Protein AF-A0A6J8F5C6-F1 (afdb_monomer_lite)

InterPro domains:
  IPR009030 Growth factor receptor cysteine-rich domain superfamily [SSF57184] (249-356)

Radius of gyration: 31.83 Å; chains: 1; bounding box: 77×42×107 Å

Structure (mmCIF, N/CA/C/O backbone):
data_AF-A0A6J8F5C6-F1
#
_entry.id   AF-A0A6J8F5C6-F1
#
loop_
_atom_site.group_PDB
_atom_site.id
_atom_site.type_symbol
_atom_site.label_atom_id
_atom_site.label_alt_id
_atom_site.label_comp_id
_atom_site.label_asym_id
_atom_site.label_entity_id
_atom_site.label_seq_id
_atom_site.pdbx_PDB_ins_code
_atom_site.Cartn_x
_atom_site.Cartn_y
_atom_site.Cartn_z
_atom_site.occupancy
_atom_site.B_iso_or_equiv
_atom_site.auth_seq_id
_atom_site.auth_comp_id
_atom_site.auth_asym_id
_atom_site.auth_atom_id
_atom_site.pdbx_PDB_model_num
ATOM 1 N N . MET A 1 1 ? 4.041 -10.455 -10.475 1.00 82.38 1 MET A N 1
ATOM 2 C CA . MET A 1 1 ? 5.045 -9.771 -9.640 1.00 82.38 1 MET A CA 1
ATOM 3 C C . MET A 1 1 ? 5.740 -8.750 -10.514 1.00 82.38 1 MET A C 1
ATOM 5 O O . MET A 1 1 ? 6.005 -9.069 -11.666 1.00 82.38 1 MET A O 1
ATOM 9 N N . VAL A 1 2 ? 5.962 -7.551 -9.991 1.00 83.94 2 VAL A N 1
ATOM 10 C CA . VAL A 1 2 ? 6.786 -6.498 -10.596 1.00 83.94 2 VAL A CA 1
ATOM 11 C C . VAL A 1 2 ? 7.858 -6.183 -9.570 1.00 83.94 2 VAL A C 1
ATOM 13 O O . VAL A 1 2 ? 7.518 -5.929 -8.419 1.00 83.94 2 VAL A O 1
ATOM 16 N N . GLU A 1 3 ? 9.126 -6.273 -9.948 1.00 84.50 3 GLU A N 1
ATOM 17 C CA . GLU A 1 3 ? 10.243 -6.179 -9.008 1.00 84.50 3 GLU A CA 1
ATOM 18 C C . GLU A 1 3 ? 11.383 -5.353 -9.608 1.00 84.50 3 GLU A C 1
ATOM 20 O O . GLU A 1 3 ? 11.553 -5.354 -10.828 1.00 84.50 3 GLU A O 1
ATOM 25 N N . ASN A 1 4 ? 12.139 -4.640 -8.763 1.00 79.00 4 ASN A N 1
ATOM 26 C CA . ASN A 1 4 ? 13.378 -3.930 -9.122 1.00 79.00 4 ASN A CA 1
ATOM 27 C C . ASN A 1 4 ? 13.239 -3.034 -10.363 1.00 79.00 4 ASN A C 1
ATOM 29 O O . ASN A 1 4 ? 14.152 -2.893 -11.173 1.00 79.00 4 ASN A O 1
ATOM 33 N N . THR A 1 5 ? 12.060 -2.441 -10.537 1.00 81.31 5 THR A N 1
ATOM 34 C CA . THR A 1 5 ? 11.715 -1.703 -11.749 1.00 81.31 5 THR A CA 1
ATOM 35 C C . THR A 1 5 ? 11.902 -0.215 -11.513 1.00 81.31 5 THR A C 1
ATOM 37 O O . THR A 1 5 ? 11.223 0.359 -10.668 1.00 81.31 5 THR A O 1
ATOM 40 N N . ALA A 1 6 ? 12.769 0.436 -12.285 1.00 88.56 6 ALA A N 1
ATOM 41 C CA . ALA A 1 6 ? 12.943 1.884 -12.250 1.00 88.56 6 ALA A CA 1
ATOM 42 C C . ALA A 1 6 ? 12.595 2.493 -13.610 1.00 88.56 6 ALA A C 1
ATOM 44 O O . ALA A 1 6 ? 13.153 2.098 -14.633 1.00 88.56 6 ALA A O 1
ATOM 45 N N . VAL A 1 7 ? 11.675 3.458 -13.630 1.00 89.94 7 VAL A N 1
ATOM 46 C CA . VAL A 1 7 ? 11.252 4.138 -14.859 1.00 89.94 7 VAL A CA 1
ATOM 47 C C . VAL A 1 7 ? 11.268 5.646 -14.653 1.00 89.94 7 VAL A C 1
ATOM 49 O O . VAL A 1 7 ? 10.642 6.172 -13.731 1.00 89.94 7 VAL A O 1
ATOM 52 N N . THR A 1 8 ? 11.953 6.340 -15.560 1.00 91.94 8 THR A N 1
ATOM 53 C CA . THR A 1 8 ? 12.009 7.802 -15.609 1.00 91.94 8 THR A CA 1
ATOM 54 C C . THR A 1 8 ? 11.297 8.291 -16.856 1.00 91.94 8 THR A C 1
ATOM 56 O O . THR A 1 8 ? 11.729 8.014 -17.976 1.00 91.94 8 THR A O 1
ATOM 59 N N . TRP A 1 9 ? 10.222 9.050 -16.672 1.00 91.62 9 TRP A N 1
ATOM 60 C CA . TRP A 1 9 ? 9.536 9.720 -17.769 1.00 91.62 9 TRP A CA 1
ATOM 61 C C . TRP A 1 9 ? 10.201 11.066 -18.092 1.00 91.62 9 TRP A C 1
ATOM 63 O O . TRP A 1 9 ? 10.807 11.693 -17.209 1.00 91.62 9 TRP A O 1
ATOM 73 N N . PRO A 1 10 ? 10.096 11.540 -19.351 1.00 89.00 10 PRO A N 1
ATOM 74 C CA . PRO A 1 10 ? 10.547 12.873 -19.716 1.00 89.00 10 PRO A CA 1
ATOM 75 C C . PRO A 1 10 ? 9.877 13.928 -18.841 1.00 89.00 10 PRO A C 1
ATOM 77 O O . PRO A 1 10 ? 8.656 13.930 -18.662 1.00 89.00 10 PRO A O 1
ATOM 80 N N . LYS A 1 11 ? 10.694 14.836 -18.311 1.00 77.38 11 LYS A N 1
ATOM 81 C CA . LYS A 1 11 ? 10.226 15.979 -17.535 1.00 77.38 11 LYS A CA 1
ATOM 82 C C . LYS A 1 11 ? 9.252 16.807 -18.385 1.00 77.38 11 LYS A C 1
ATOM 84 O O . LYS A 1 11 ? 9.506 17.017 -19.568 1.00 77.38 11 LYS A O 1
ATOM 89 N N . ASP A 1 12 ? 8.150 17.238 -17.778 1.00 73.81 12 ASP A N 1
ATOM 90 C CA . ASP A 1 12 ? 7.097 18.051 -18.409 1.00 73.81 12 ASP A CA 1
ATOM 91 C C . ASP A 1 12 ? 6.294 17.334 -19.521 1.00 73.81 12 ASP A C 1
ATOM 93 O O . ASP A 1 12 ? 5.555 17.970 -20.274 1.00 73.81 12 ASP A O 1
ATOM 97 N N . SER A 1 13 ? 6.392 16.000 -19.623 1.00 73.62 13 SER A N 1
ATOM 98 C CA . SER A 1 13 ? 5.509 15.216 -20.493 1.00 73.62 13 SER A CA 1
ATOM 99 C C . SER A 1 13 ? 4.057 15.306 -20.016 1.00 73.62 13 SER A C 1
ATOM 101 O O . SER A 1 13 ? 3.769 15.094 -18.841 1.00 73.62 13 SER A O 1
ATOM 103 N N . ILE A 1 14 ? 3.126 15.536 -20.943 1.00 68.31 14 ILE A N 1
ATOM 104 C CA . ILE A 1 14 ? 1.680 15.411 -20.680 1.00 68.31 14 ILE A CA 1
ATOM 105 C C . ILE A 1 14 ? 1.209 13.948 -20.668 1.00 68.31 14 ILE A C 1
ATOM 107 O O . ILE A 1 14 ? 0.135 13.648 -20.161 1.00 68.31 14 ILE A O 1
ATOM 111 N N . ASN A 1 15 ? 2.019 13.039 -21.221 1.00 63.81 15 ASN A N 1
ATOM 112 C CA . ASN A 1 15 ? 1.747 11.607 -21.291 1.00 63.81 15 ASN A CA 1
ATOM 113 C C . ASN A 1 15 ? 2.688 10.887 -20.323 1.00 63.81 15 ASN A C 1
ATOM 115 O O . ASN A 1 15 ? 3.718 10.340 -20.733 1.00 63.81 15 ASN A O 1
ATOM 119 N N . THR A 1 16 ? 2.382 10.946 -19.030 1.00 76.50 16 THR A N 1
ATOM 120 C CA . THR A 1 16 ? 3.101 10.173 -18.014 1.00 76.50 16 THR A CA 1
ATOM 121 C C . THR A 1 16 ? 2.352 8.876 -17.738 1.00 76.50 16 THR A C 1
ATOM 123 O O . THR A 1 16 ? 1.127 8.841 -17.653 1.00 76.50 16 THR A O 1
ATOM 126 N N . GLY A 1 17 ? 3.100 7.775 -17.678 1.00 87.38 17 GLY A N 1
ATOM 127 C CA . GLY A 1 17 ? 2.557 6.450 -17.396 1.00 87.38 17 GLY A CA 1
ATOM 128 C C . GLY A 1 17 ? 2.720 6.073 -15.930 1.00 87.38 17 GLY A C 1
ATOM 129 O O . GLY A 1 17 ? 3.373 6.772 -15.155 1.00 87.38 17 GLY A O 1
ATOM 130 N N . SER A 1 18 ? 2.159 4.929 -15.565 1.00 93.81 18 SER A N 1
ATOM 131 C CA . SER A 1 18 ? 2.472 4.245 -14.311 1.00 93.81 18 SER A CA 1
ATOM 132 C C . SER A 1 18 ? 3.309 3.006 -14.602 1.00 93.81 18 SER A C 1
ATOM 134 O O . SER A 1 18 ? 3.199 2.447 -15.693 1.00 93.81 18 SER A O 1
ATOM 136 N N . ILE A 1 19 ? 4.127 2.559 -13.643 1.00 93.81 19 ILE A N 1
ATOM 137 C CA . ILE A 1 19 ? 4.867 1.290 -13.795 1.00 93.81 19 ILE A CA 1
ATOM 138 C C . ILE A 1 19 ? 3.872 0.139 -13.962 1.00 93.81 19 ILE A C 1
ATOM 140 O O . ILE A 1 19 ? 4.012 -0.694 -14.854 1.00 93.81 19 ILE A O 1
ATOM 144 N N . VAL A 1 20 ? 2.829 0.134 -13.131 1.00 95.50 20 VAL A N 1
ATOM 145 C CA . VAL A 1 20 ? 1.687 -0.763 -13.270 1.00 95.50 20 VAL A CA 1
ATOM 146 C C . VAL A 1 20 ? 0.435 0.063 -13.499 1.00 95.50 20 VAL A C 1
ATOM 148 O O . VAL A 1 20 ? 0.056 0.868 -12.651 1.00 95.50 20 VAL A O 1
ATOM 151 N N . LEU A 1 21 ? -0.221 -0.168 -14.634 1.00 93.06 21 LEU A N 1
ATOM 152 C CA . LEU A 1 21 ? -1.545 0.361 -14.931 1.00 93.06 21 LEU A CA 1
ATOM 153 C C . LEU A 1 21 ? -2.538 -0.797 -14.988 1.00 93.06 21 LEU A C 1
ATOM 155 O O . LEU A 1 21 ? -2.445 -1.664 -15.857 1.00 93.06 21 LEU A O 1
ATOM 159 N N . ILE A 1 22 ? -3.502 -0.793 -14.075 1.00 91.19 22 ILE A N 1
ATOM 160 C CA . ILE A 1 22 ? -4.663 -1.673 -14.122 1.00 91.19 22 ILE A CA 1
ATOM 161 C C . ILE A 1 22 ? -5.827 -0.839 -14.625 1.00 91.19 22 ILE A C 1
ATOM 163 O O . ILE A 1 22 ? -6.542 -0.219 -13.840 1.00 91.19 22 ILE A O 1
ATOM 167 N N . SER A 1 23 ? -6.005 -0.822 -15.942 1.00 86.12 23 SER A N 1
ATOM 168 C CA . SER A 1 23 ? -7.186 -0.235 -16.552 1.00 86.12 23 SER A CA 1
ATOM 169 C C . SER A 1 23 ? -8.122 -1.324 -17.039 1.00 86.12 23 SER A C 1
ATOM 171 O O . SER A 1 23 ? -7.713 -2.326 -17.632 1.00 86.12 23 SER A O 1
ATOM 173 N N . ALA A 1 24 ? -9.405 -1.139 -16.763 1.00 69.69 24 ALA A N 1
ATOM 174 C CA . ALA A 1 24 ? -10.430 -1.954 -17.374 1.00 69.69 24 ALA A CA 1
ATOM 175 C C . ALA A 1 24 ? -11.182 -1.093 -18.377 1.00 69.69 24 ALA A C 1
ATOM 177 O O . ALA A 1 24 ? -11.625 -0.002 -18.038 1.00 69.69 24 ALA A O 1
ATOM 178 N N . GLY A 1 25 ? -11.358 -1.598 -19.598 1.00 66.31 25 GLY A N 1
ATOM 179 C CA . GLY A 1 25 ? -12.417 -1.099 -20.469 1.00 66.31 25 GLY A CA 1
ATOM 180 C C . GLY A 1 25 ? -13.781 -1.419 -19.843 1.00 66.31 25 GLY A C 1
ATOM 181 O O . GLY A 1 25 ? -14.099 -1.015 -18.735 1.00 66.31 25 GLY A O 1
ATOM 182 N N . SER A 1 26 ? -14.597 -2.226 -20.509 1.00 59.66 26 SER A N 1
ATOM 183 C CA . SER A 1 26 ? -15.972 -2.515 -20.063 1.00 59.66 26 SER A CA 1
ATOM 184 C C . SER A 1 26 ? -16.105 -3.577 -18.955 1.00 59.66 26 SER A C 1
ATOM 186 O O . SER A 1 26 ? -17.222 -3.930 -18.589 1.00 59.66 26 SER A O 1
ATOM 188 N N . ASN A 1 27 ? -15.005 -4.157 -18.462 1.00 61.97 27 ASN A N 1
ATOM 189 C CA . ASN A 1 27 ? -15.039 -5.336 -17.585 1.00 61.97 27 ASN A CA 1
ATOM 190 C C . ASN A 1 27 ? -14.747 -4.982 -16.122 1.00 61.97 27 ASN A C 1
ATOM 192 O O . ASN A 1 27 ? -13.918 -4.129 -15.830 1.00 61.97 27 ASN A O 1
ATOM 196 N N . ALA A 1 28 ? -15.362 -5.697 -15.179 1.00 66.44 28 ALA A N 1
ATOM 197 C CA . ALA A 1 28 ? -14.969 -5.611 -13.775 1.00 66.44 28 ALA A CA 1
ATOM 198 C C . ALA A 1 28 ? -13.607 -6.301 -13.572 1.00 66.44 28 ALA A C 1
ATOM 200 O O . ALA A 1 28 ? -13.503 -7.523 -13.704 1.00 66.44 28 ALA A O 1
ATOM 201 N N . VAL A 1 29 ? -12.570 -5.527 -13.244 1.00 84.06 29 VAL A N 1
ATOM 202 C CA . VAL A 1 29 ? -11.209 -6.023 -12.980 1.00 84.06 29 VAL A CA 1
ATOM 203 C C . VAL A 1 29 ? -10.912 -5.932 -11.487 1.00 84.06 29 VAL A C 1
ATOM 205 O O . VAL A 1 29 ? -11.222 -4.937 -10.843 1.00 84.06 29 VAL A O 1
ATOM 208 N N . GLY A 1 30 ? -10.323 -6.993 -10.938 1.00 90.81 30 GLY A N 1
ATOM 209 C CA . GLY A 1 30 ? -9.908 -7.096 -9.542 1.00 90.81 30 GLY A CA 1
ATOM 210 C C . GLY A 1 30 ? -9.015 -8.315 -9.326 1.00 90.81 30 GLY A C 1
ATOM 211 O O . GLY A 1 30 ? -8.853 -9.134 -10.234 1.00 90.81 30 GLY A O 1
ATOM 212 N N . ILE A 1 31 ? -8.458 -8.456 -8.127 1.00 92.31 31 ILE A N 1
ATOM 213 C CA . ILE A 1 31 ? -7.605 -9.591 -7.751 1.00 92.31 31 ILE A CA 1
ATOM 214 C C . ILE A 1 31 ? -8.447 -10.547 -6.913 1.00 92.31 31 ILE A C 1
ATOM 216 O O . ILE A 1 31 ? -9.003 -10.167 -5.884 1.00 92.31 31 ILE A O 1
ATOM 220 N N . LYS A 1 32 ? -8.605 -11.787 -7.377 1.00 90.56 32 LYS A N 1
ATOM 221 C CA . LYS A 1 32 ? -9.553 -12.737 -6.784 1.00 90.56 32 LYS A CA 1
ATOM 222 C C . LYS A 1 32 ? -8.931 -14.109 -6.603 1.00 90.56 32 LYS A C 1
ATOM 224 O O . LYS A 1 32 ? -7.964 -14.445 -7.279 1.00 90.56 32 LYS A O 1
ATOM 229 N N . SER A 1 33 ? -9.574 -14.926 -5.773 1.00 87.12 33 SER A N 1
ATOM 230 C CA . SER A 1 33 ? -9.347 -16.373 -5.703 1.00 87.12 33 SER A CA 1
ATOM 231 C C . SER A 1 33 ? -7.881 -16.703 -5.461 1.00 87.12 33 SER A C 1
ATOM 233 O O . SER A 1 33 ? -7.246 -17.363 -6.282 1.00 87.12 33 SER A O 1
ATOM 235 N N . THR A 1 34 ? -7.336 -16.227 -4.343 1.00 81.75 34 THR A N 1
ATOM 236 C CA . THR A 1 34 ? -5.955 -16.495 -3.922 1.00 81.75 34 THR A CA 1
ATOM 237 C C . THR A 1 34 ? -4.862 -15.990 -4.868 1.00 81.75 34 THR A C 1
ATOM 239 O O . THR A 1 34 ? -3.708 -16.380 -4.732 1.00 81.75 34 THR A O 1
ATOM 242 N N . ALA A 1 35 ? -5.190 -15.124 -5.828 1.00 86.50 35 ALA A N 1
ATOM 243 C CA . ALA A 1 35 ? -4.190 -14.445 -6.643 1.00 86.50 35 ALA A CA 1
ATOM 244 C C . ALA A 1 35 ? -3.553 -13.280 -5.873 1.00 86.50 35 ALA A C 1
ATOM 246 O O . ALA A 1 35 ? -4.190 -12.657 -5.022 1.00 86.50 35 ALA A O 1
ATOM 247 N N . ALA A 1 36 ? -2.311 -12.950 -6.217 1.00 88.06 36 ALA A N 1
ATOM 248 C CA . ALA A 1 36 ? -1.623 -11.799 -5.656 1.00 88.06 36 ALA A CA 1
ATOM 249 C C . ALA A 1 36 ? -0.903 -10.989 -6.734 1.00 88.06 36 ALA A C 1
ATOM 251 O O . ALA A 1 36 ? -0.269 -11.548 -7.635 1.00 88.06 36 ALA A O 1
ATOM 252 N N . LEU A 1 37 ? -0.965 -9.666 -6.605 1.00 92.38 37 LEU A N 1
ATOM 253 C CA . LEU A 1 37 ? -0.078 -8.743 -7.296 1.00 92.38 37 LEU A CA 1
ATOM 254 C C . LEU A 1 37 ? 0.864 -8.118 -6.270 1.00 92.38 37 LEU A C 1
ATOM 256 O O . LEU A 1 37 ? 0.454 -7.294 -5.458 1.00 92.38 37 LEU A O 1
ATOM 260 N N . PHE A 1 38 ? 2.128 -8.518 -6.341 1.00 90.19 38 PHE A N 1
ATOM 261 C CA . PHE A 1 38 ? 3.211 -7.915 -5.575 1.00 90.19 38 PHE A CA 1
ATOM 262 C C . PHE A 1 38 ? 3.985 -6.953 -6.474 1.00 90.19 38 PHE A C 1
ATOM 264 O O . PHE A 1 38 ? 4.458 -7.365 -7.542 1.00 90.19 38 PHE A O 1
ATOM 271 N N . VAL A 1 39 ? 4.094 -5.698 -6.044 1.00 93.81 39 VAL A N 1
ATOM 272 C CA . VAL A 1 39 ? 4.965 -4.676 -6.632 1.00 93.81 39 VAL A CA 1
ATOM 273 C C . VAL A 1 39 ? 6.037 -4.350 -5.602 1.00 93.81 39 VAL A C 1
ATOM 275 O O . VAL A 1 39 ? 5.724 -3.841 -4.531 1.00 93.81 39 VAL A O 1
ATOM 278 N N . LEU A 1 40 ? 7.286 -4.679 -5.904 1.00 89.88 40 LEU A N 1
ATOM 279 C CA . LEU A 1 40 ? 8.395 -4.642 -4.959 1.00 89.88 40 LEU A CA 1
ATOM 280 C C . LEU A 1 40 ? 9.543 -3.804 -5.521 1.00 89.88 40 LEU A C 1
ATOM 282 O O . LEU A 1 40 ? 9.937 -3.984 -6.669 1.00 89.88 40 LEU A O 1
ATOM 286 N N . ASN A 1 41 ? 10.096 -2.903 -4.714 1.00 87.12 41 ASN A N 1
ATOM 287 C CA . ASN A 1 41 ? 11.263 -2.096 -5.080 1.00 87.12 41 ASN A CA 1
ATOM 288 C C . ASN A 1 41 ? 11.107 -1.380 -6.437 1.00 87.12 41 ASN A C 1
ATOM 290 O O . ASN A 1 41 ? 11.943 -1.494 -7.335 1.00 87.12 41 ASN A O 1
ATOM 294 N N . ALA A 1 42 ? 9.972 -0.702 -6.619 1.00 91.81 42 ALA A N 1
ATOM 295 C CA . ALA A 1 42 ? 9.621 -0.050 -7.875 1.00 91.81 42 ALA A CA 1
ATOM 296 C C . ALA A 1 42 ? 9.743 1.474 -7.752 1.00 91.81 42 ALA A C 1
ATOM 298 O O . ALA A 1 42 ? 9.133 2.071 -6.869 1.00 91.81 42 ALA A O 1
ATOM 299 N N . THR A 1 43 ? 10.497 2.107 -8.650 1.00 94.00 43 THR A N 1
ATOM 300 C CA . THR A 1 43 ? 10.789 3.546 -8.643 1.00 94.00 43 THR A CA 1
ATOM 301 C C . THR A 1 43 ? 10.230 4.237 -9.881 1.00 94.00 43 THR A C 1
ATOM 303 O O . THR A 1 43 ? 10.658 3.957 -10.999 1.00 94.00 43 THR A O 1
ATOM 306 N N . ALA A 1 44 ? 9.300 5.172 -9.692 1.00 94.88 44 ALA A N 1
ATOM 307 C CA . ALA A 1 44 ? 8.762 6.021 -10.751 1.00 94.88 44 ALA A CA 1
ATOM 308 C C . ALA A 1 44 ? 9.277 7.461 -10.598 1.00 94.88 44 ALA A C 1
ATOM 310 O O . ALA A 1 44 ? 9.088 8.072 -9.547 1.00 94.88 44 ALA A O 1
ATOM 311 N N . ILE A 1 45 ? 9.889 8.016 -11.649 1.00 94.12 45 ILE A N 1
ATOM 312 C CA . ILE A 1 45 ? 10.407 9.395 -11.676 1.00 94.12 45 ILE A CA 1
ATOM 313 C C . ILE A 1 45 ? 9.705 10.185 -12.782 1.00 94.12 45 ILE A C 1
ATOM 315 O O . ILE A 1 45 ? 9.712 9.770 -13.941 1.00 94.12 45 ILE A O 1
ATOM 319 N N . ASN A 1 46 ? 9.098 11.325 -12.439 1.00 92.12 46 ASN A N 1
ATOM 320 C CA . ASN A 1 46 ? 8.245 12.138 -13.325 1.00 92.12 46 ASN A CA 1
ATOM 321 C C . ASN A 1 46 ? 7.071 11.357 -13.959 1.00 92.12 46 ASN A C 1
ATOM 323 O O . ASN A 1 46 ? 6.510 11.790 -14.963 1.00 92.12 46 ASN A O 1
ATOM 327 N N . GLY A 1 47 ? 6.732 10.179 -13.427 1.00 92.12 47 GLY A N 1
ATOM 328 C CA . GLY A 1 47 ? 5.609 9.360 -13.884 1.00 92.12 47 GLY A CA 1
ATOM 329 C C . GLY A 1 47 ? 4.273 9.833 -13.311 1.00 92.12 47 GLY A C 1
ATOM 330 O O . GLY A 1 47 ? 4.196 10.849 -12.627 1.00 92.12 47 GLY A O 1
ATOM 331 N N . ALA A 1 48 ? 3.208 9.073 -13.548 1.00 92.88 48 ALA A N 1
ATOM 332 C CA . ALA A 1 48 ? 1.933 9.282 -12.867 1.00 92.88 48 ALA A CA 1
ATOM 333 C C . ALA A 1 48 ? 1.937 8.648 -11.469 1.00 92.88 48 ALA A C 1
ATOM 335 O O . ALA A 1 48 ? 1.657 9.329 -10.484 1.00 92.88 48 ALA A O 1
ATOM 336 N N . SER A 1 49 ? 2.302 7.363 -11.392 1.00 95.56 49 SER A N 1
ATOM 337 C CA . SER A 1 49 ? 2.286 6.546 -10.167 1.00 95.56 49 SER A CA 1
ATOM 338 C C . SER A 1 49 ? 3.211 5.335 -10.304 1.00 95.56 49 SER A C 1
ATOM 340 O O . SER A 1 49 ? 3.565 4.942 -11.416 1.00 95.56 49 SER A O 1
ATOM 342 N N . VAL A 1 50 ? 3.529 4.667 -9.193 1.00 96.88 50 VAL A N 1
ATOM 343 C CA . VAL A 1 50 ? 4.073 3.300 -9.241 1.00 96.88 50 VAL A CA 1
ATOM 344 C C . VAL A 1 50 ? 2.959 2.331 -9.642 1.00 96.88 50 VAL A C 1
ATOM 346 O O . VAL A 1 50 ? 3.109 1.580 -10.603 1.00 96.88 50 VAL A O 1
ATOM 349 N N . VAL A 1 51 ? 1.808 2.407 -8.971 1.00 97.69 51 VAL A N 1
ATOM 350 C CA . VAL A 1 51 ? 0.606 1.639 -9.323 1.00 97.69 51 VAL A CA 1
ATOM 351 C C . VAL A 1 51 ? -0.552 2.595 -9.560 1.00 97.69 51 VAL A C 1
ATOM 353 O O . VAL A 1 51 ? -0.821 3.441 -8.715 1.00 97.69 51 VAL A O 1
ATOM 356 N N . SER A 1 52 ? -1.250 2.443 -10.682 1.00 95.25 52 SER A N 1
ATOM 357 C CA . SER A 1 52 ? -2.503 3.139 -10.969 1.00 95.25 52 SER A CA 1
ATOM 358 C C . SER A 1 52 ? -3.600 2.139 -11.319 1.00 95.25 52 SER A C 1
ATOM 360 O O . SER A 1 52 ? -3.381 1.210 -12.098 1.00 95.25 52 SER A O 1
ATOM 362 N N . ILE A 1 53 ? -4.773 2.321 -10.722 1.00 93.94 53 ILE A N 1
ATOM 363 C CA . ILE A 1 53 ? -5.964 1.499 -10.905 1.00 93.94 53 ILE A CA 1
ATOM 364 C C . ILE A 1 53 ? -7.090 2.410 -11.372 1.00 93.94 53 ILE A C 1
ATOM 366 O O . ILE A 1 53 ? -7.537 3.287 -10.634 1.00 93.94 53 ILE A O 1
ATOM 370 N N . ASP A 1 54 ? -7.547 2.169 -12.594 1.00 89.00 54 ASP A N 1
ATOM 371 C CA . ASP A 1 54 ? -8.560 2.963 -13.280 1.00 89.00 54 ASP A CA 1
ATOM 372 C C . ASP A 1 54 ? -9.567 2.025 -13.962 1.00 89.00 54 ASP A C 1
ATOM 374 O O . ASP A 1 54 ? -9.432 1.633 -15.125 1.00 89.00 54 ASP A O 1
ATOM 378 N N . THR A 1 55 ? -10.534 1.544 -13.180 1.00 85.56 55 THR A N 1
ATOM 379 C CA . THR A 1 55 ? -11.601 0.646 -13.649 1.00 85.56 55 THR A CA 1
ATOM 380 C C . THR A 1 55 ? -12.943 1.388 -13.673 1.00 85.56 55 THR A C 1
ATOM 382 O O . THR A 1 55 ? -13.034 2.540 -13.269 1.00 85.56 55 THR A O 1
ATOM 385 N N . GLN A 1 56 ? -14.020 0.772 -14.169 1.00 76.38 56 GLN A N 1
ATOM 386 C CA . GLN A 1 56 ? -15.296 1.494 -14.327 1.00 76.38 56 GLN A CA 1
ATOM 387 C C . GLN A 1 56 ? -16.211 1.517 -13.093 1.00 76.38 56 GLN A C 1
ATOM 389 O O . GLN A 1 56 ? -17.181 2.267 -13.087 1.00 76.38 56 GLN A O 1
ATOM 394 N N . SER A 1 57 ? -15.989 0.673 -12.080 1.00 83.75 57 SER A N 1
ATOM 395 C CA . SER A 1 57 ? -16.962 0.512 -10.980 1.00 83.75 57 SER A CA 1
ATOM 396 C C . SER A 1 57 ? -16.310 0.406 -9.612 1.00 83.75 57 SER A C 1
ATOM 398 O O . SER A 1 57 ? -16.518 1.260 -8.761 1.00 83.75 57 SER A O 1
ATOM 400 N N . SER A 1 58 ? -15.533 -0.645 -9.391 1.00 90.25 58 SER A N 1
ATOM 401 C CA . SER A 1 58 ? -14.770 -0.864 -8.170 1.00 90.25 58 SER A CA 1
ATOM 402 C C . SER A 1 58 ? -13.571 -1.758 -8.457 1.00 90.25 58 SER A C 1
ATOM 404 O O . SER A 1 58 ? -13.495 -2.418 -9.501 1.00 90.25 58 SER A O 1
ATOM 406 N N . PHE A 1 59 ? -12.632 -1.791 -7.519 1.00 94.19 59 PHE A N 1
ATOM 407 C CA . PHE A 1 59 ? -11.500 -2.699 -7.537 1.00 94.19 59 PHE A CA 1
ATOM 408 C C . PHE A 1 59 ? -11.577 -3.667 -6.348 1.00 94.19 59 PHE A C 1
ATOM 410 O O . PHE A 1 59 ? -11.185 -3.312 -5.233 1.00 94.19 59 PHE A O 1
ATOM 417 N N . PRO A 1 60 ? -12.108 -4.888 -6.548 1.00 94.69 60 PRO A N 1
ATOM 418 C CA . PRO A 1 60 ? -12.173 -5.889 -5.494 1.00 94.69 60 PRO A CA 1
ATOM 419 C C . PRO A 1 60 ? -10.857 -6.664 -5.356 1.00 94.69 60 PRO A C 1
ATOM 421 O O . PRO A 1 60 ? -10.339 -7.210 -6.334 1.00 94.69 60 PRO A O 1
ATOM 424 N N . ILE A 1 61 ? -10.380 -6.787 -4.120 1.00 94.38 61 ILE A N 1
ATOM 425 C CA . ILE A 1 61 ? -9.348 -7.716 -3.657 1.00 94.38 61 ILE A CA 1
ATOM 426 C C . ILE A 1 61 ? -10.058 -8.710 -2.729 1.00 94.38 61 ILE A C 1
ATOM 428 O O . ILE A 1 61 ? -10.436 -8.359 -1.614 1.00 94.38 61 ILE A O 1
ATOM 432 N N . THR A 1 62 ? -10.311 -9.924 -3.219 1.00 92.06 62 THR A N 1
ATOM 433 C CA . THR A 1 62 ? -11.275 -10.852 -2.600 1.00 92.06 62 THR A CA 1
ATOM 434 C C . THR A 1 62 ? -10.807 -12.304 -2.594 1.00 92.06 62 THR A C 1
ATOM 436 O O . THR A 1 62 ? -10.063 -12.745 -3.476 1.00 92.06 62 THR A O 1
ATOM 439 N N . LYS A 1 63 ? -11.344 -13.096 -1.660 1.00 88.06 63 LYS A N 1
ATOM 440 C CA . LYS A 1 63 ? -11.138 -14.549 -1.538 1.00 88.06 63 LYS A CA 1
ATOM 441 C C . LYS A 1 63 ? -9.660 -14.902 -1.355 1.00 88.06 63 LYS A C 1
ATOM 443 O O . LYS A 1 63 ? -9.091 -15.637 -2.166 1.00 88.06 63 LYS A O 1
ATOM 448 N N . GLY A 1 64 ? -9.047 -14.362 -0.304 1.00 82.31 64 GLY A N 1
ATOM 449 C CA . GLY A 1 64 ? -7.646 -14.610 0.049 1.00 82.31 64 GLY A CA 1
ATOM 450 C C . GLY A 1 64 ? -6.637 -13.978 -0.909 1.00 82.31 64 GLY A C 1
ATOM 451 O O . GLY A 1 64 ? -5.514 -14.471 -1.023 1.00 82.31 64 GLY A O 1
ATOM 452 N N . ALA A 1 65 ? -7.047 -12.946 -1.648 1.00 87.81 65 ALA A N 1
ATOM 453 C CA . ALA A 1 65 ? -6.203 -12.262 -2.616 1.00 87.81 65 ALA A CA 1
ATOM 454 C C . ALA A 1 65 ? -5.333 -11.180 -1.963 1.00 87.81 65 ALA A C 1
ATOM 456 O O . ALA A 1 65 ? -5.597 -10.745 -0.840 1.00 87.81 65 ALA A O 1
ATOM 457 N N . ALA A 1 66 ? -4.310 -10.721 -2.687 1.00 89.50 66 ALA A N 1
ATOM 458 C CA . ALA A 1 66 ? -3.429 -9.663 -2.206 1.00 89.50 66 ALA A CA 1
ATOM 459 C C . ALA A 1 66 ? -3.050 -8.642 -3.284 1.00 89.50 66 ALA A C 1
ATOM 461 O O . ALA A 1 66 ? -2.724 -9.004 -4.415 1.00 89.50 66 ALA A O 1
ATOM 462 N N . LEU A 1 67 ? -3.024 -7.367 -2.902 1.00 94.19 67 LEU A N 1
ATOM 463 C CA . LEU A 1 67 ? -2.282 -6.317 -3.595 1.00 94.19 67 LEU A CA 1
ATOM 464 C C . LEU A 1 67 ? -1.285 -5.725 -2.607 1.00 94.19 67 LEU A C 1
ATOM 466 O O . LEU A 1 67 ? -1.698 -5.190 -1.577 1.00 94.19 67 LEU A O 1
ATOM 470 N N . THR A 1 68 ? 0.005 -5.797 -2.922 1.00 92.94 68 THR A N 1
ATOM 471 C CA . THR A 1 68 ? 1.032 -5.136 -2.115 1.00 92.94 68 THR A CA 1
ATOM 472 C C . THR A 1 68 ? 1.915 -4.246 -2.973 1.00 92.94 68 THR A C 1
ATOM 474 O O . THR A 1 68 ? 2.235 -4.573 -4.120 1.00 92.94 68 THR A O 1
ATOM 477 N N . VAL A 1 69 ? 2.291 -3.107 -2.399 1.00 96.25 69 VAL A N 1
ATOM 478 C CA . VAL A 1 69 ? 3.302 -2.204 -2.936 1.00 96.25 69 VAL A CA 1
ATOM 479 C C . VAL A 1 69 ? 4.324 -1.976 -1.838 1.00 96.25 69 VAL A C 1
ATOM 481 O O . VAL A 1 69 ? 4.053 -1.283 -0.861 1.00 96.25 69 VAL A O 1
ATOM 484 N N . ASP A 1 70 ? 5.483 -2.599 -1.991 1.00 92.75 70 ASP A N 1
ATOM 485 C CA . ASP A 1 70 ? 6.519 -2.657 -0.974 1.00 92.75 70 ASP A CA 1
ATOM 486 C C . ASP A 1 70 ? 7.803 -2.016 -1.521 1.00 92.75 70 ASP A C 1
ATOM 488 O O . ASP A 1 70 ? 8.189 -2.260 -2.665 1.00 92.75 70 ASP A O 1
ATOM 492 N N . TYR A 1 71 ? 8.473 -1.172 -0.733 1.00 91.44 71 TYR A N 1
ATOM 493 C CA . TYR A 1 71 ? 9.683 -0.445 -1.158 1.00 91.44 71 TYR A CA 1
ATOM 494 C C . TYR A 1 71 ? 9.486 0.406 -2.426 1.00 91.44 71 TYR A C 1
ATOM 496 O O . TYR A 1 71 ? 10.406 0.620 -3.210 1.00 91.44 71 TYR A O 1
ATOM 504 N N . GLY A 1 72 ? 8.264 0.889 -2.652 1.00 94.94 72 GLY A N 1
ATOM 505 C CA . GLY A 1 72 ? 7.964 1.778 -3.772 1.00 94.94 72 GLY A CA 1
ATOM 506 C C . GLY A 1 72 ? 8.571 3.171 -3.584 1.00 94.94 72 GLY A C 1
ATOM 507 O O . GLY A 1 72 ? 8.533 3.729 -2.484 1.00 94.94 72 GLY A O 1
ATOM 508 N N . HIS A 1 73 ? 9.052 3.771 -4.669 1.00 95.38 73 HIS A N 1
ATOM 509 C CA . HIS A 1 73 ? 9.511 5.152 -4.701 1.00 95.38 73 HIS A CA 1
ATOM 510 C C . HIS A 1 73 ? 8.783 5.954 -5.780 1.00 95.38 73 HIS A C 1
ATOM 512 O O . HIS A 1 73 ? 8.678 5.518 -6.925 1.00 95.38 73 HIS A O 1
ATOM 518 N N . CYS A 1 74 ? 8.289 7.136 -5.419 1.00 94.88 74 CYS A N 1
ATOM 519 C CA . CYS A 1 74 ? 7.723 8.086 -6.374 1.00 94.88 74 CYS A CA 1
ATOM 520 C C . CYS A 1 74 ? 8.435 9.427 -6.236 1.00 94.88 74 CYS A C 1
ATOM 522 O O . CYS A 1 74 ? 8.294 10.101 -5.213 1.00 94.88 74 CYS A O 1
ATOM 524 N N . GLU A 1 75 ? 9.165 9.829 -7.269 1.00 93.88 75 GLU A N 1
ATOM 525 C CA . GLU A 1 75 ? 9.806 11.135 -7.350 1.00 93.88 75 GLU A CA 1
ATOM 526 C C . GLU A 1 75 ? 9.092 11.990 -8.401 1.00 93.88 75 GLU A C 1
ATOM 528 O O . GLU A 1 75 ? 9.024 11.640 -9.579 1.00 93.88 75 GLU A O 1
ATOM 533 N N . ARG A 1 76 ? 8.559 13.137 -7.966 1.00 91.44 76 ARG A N 1
ATOM 534 C CA . ARG A 1 76 ? 7.884 14.136 -8.813 1.00 91.44 76 ARG A CA 1
ATOM 535 C C . ARG A 1 76 ? 6.754 13.545 -9.652 1.00 91.44 76 ARG A C 1
ATOM 537 O O . ARG A 1 76 ? 6.525 13.959 -10.786 1.00 91.44 76 ARG A O 1
ATOM 544 N N . CYS A 1 77 ? 6.067 12.555 -9.095 1.00 92.25 77 CYS A N 1
ATOM 545 C CA . CYS A 1 77 ? 4.937 11.930 -9.752 1.00 92.25 77 CYS A CA 1
ATOM 546 C C . CYS A 1 77 ? 3.747 12.897 -9.841 1.00 92.25 77 CYS A C 1
ATOM 548 O O . CYS A 1 77 ? 3.480 13.646 -8.899 1.00 92.25 77 CYS A O 1
ATOM 550 N N . SER A 1 78 ? 3.016 12.869 -10.955 1.00 91.62 78 SER A N 1
ATOM 551 C CA . SER A 1 78 ? 1.845 13.733 -11.155 1.00 91.62 78 SER A CA 1
ATOM 552 C C . SER A 1 78 ? 0.610 13.291 -10.358 1.00 91.62 78 SER A C 1
ATOM 554 O O . SER A 1 78 ? -0.312 14.083 -10.185 1.00 91.62 78 SER A O 1
ATOM 556 N N . SER A 1 79 ? 0.587 12.057 -9.841 1.00 92.12 79 SER A N 1
ATOM 557 C CA . SER A 1 79 ? -0.422 11.552 -8.900 1.00 92.12 79 SER A CA 1
ATOM 558 C C . SER A 1 79 ? 0.247 11.006 -7.626 1.00 92.12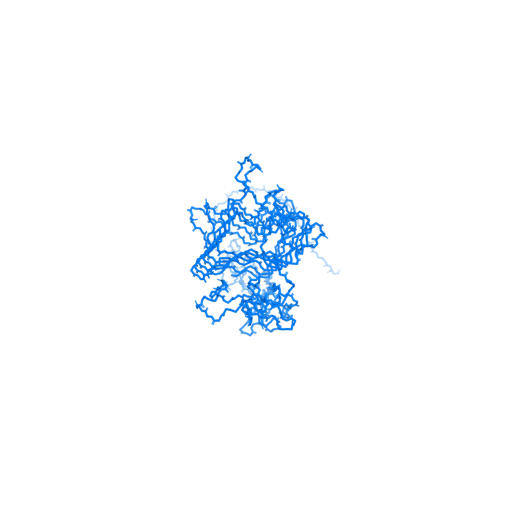 79 SER A C 1
ATOM 560 O O . SER A 1 79 ? 1.328 11.449 -7.241 1.00 92.12 79 SER A O 1
ATOM 562 N N . ALA A 1 80 ? -0.418 10.094 -6.917 1.00 95.31 80 ALA A N 1
ATOM 563 C CA . ALA A 1 80 ? 0.110 9.415 -5.740 1.00 95.31 80 ALA A CA 1
ATOM 564 C C . ALA A 1 80 ? 0.996 8.230 -6.148 1.00 95.31 80 ALA A C 1
ATOM 566 O O . ALA A 1 80 ? 0.904 7.736 -7.275 1.00 95.31 80 ALA A O 1
ATOM 567 N N . LEU A 1 81 ? 1.812 7.723 -5.219 1.00 97.25 81 LEU A N 1
ATOM 568 C CA . LEU A 1 81 ? 2.588 6.494 -5.435 1.00 97.25 81 LEU A CA 1
ATOM 569 C C . LEU A 1 81 ? 1.679 5.310 -5.788 1.00 97.25 81 LEU A C 1
ATOM 571 O O . LEU A 1 81 ? 1.956 4.596 -6.756 1.00 97.25 81 LEU A O 1
ATOM 575 N N . VAL A 1 82 ? 0.576 5.149 -5.056 1.00 97.81 82 VAL A N 1
ATOM 576 C CA . VAL A 1 82 ? -0.527 4.247 -5.405 1.00 97.81 82 VAL A CA 1
ATOM 577 C C . VAL A 1 82 ? -1.773 5.080 -5.694 1.00 97.81 82 VAL A C 1
ATOM 579 O O . VAL A 1 82 ? -2.263 5.792 -4.822 1.00 97.81 82 VAL A O 1
ATOM 582 N N . SER A 1 83 ? -2.296 5.001 -6.914 1.00 95.56 83 SER A N 1
ATOM 583 C CA . SER A 1 83 ? -3.506 5.709 -7.336 1.00 95.56 83 SER A CA 1
ATOM 584 C C . SER A 1 83 ? -4.636 4.723 -7.569 1.00 95.56 83 SER A C 1
ATOM 586 O O . SER A 1 83 ? -4.543 3.890 -8.462 1.00 95.56 83 SER A O 1
ATOM 588 N N . ILE A 1 84 ? -5.703 4.806 -6.780 1.00 94.44 84 ILE A N 1
ATOM 589 C CA . ILE A 1 84 ? -6.904 3.987 -6.950 1.00 94.44 84 I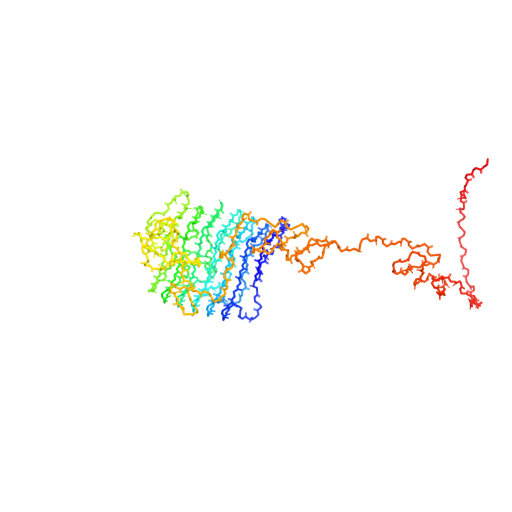LE A CA 1
ATOM 590 C C . ILE A 1 84 ? -8.067 4.921 -7.266 1.00 94.44 84 ILE A C 1
ATOM 592 O O . ILE A 1 84 ? -8.672 5.518 -6.383 1.00 94.44 84 ILE A O 1
ATOM 596 N N . ASN A 1 85 ? -8.393 5.058 -8.546 1.00 91.19 85 ASN A N 1
ATOM 597 C CA . ASN A 1 85 ? -9.382 6.029 -9.020 1.00 91.19 85 ASN A CA 1
ATOM 598 C C . ASN A 1 85 ? -10.819 5.479 -8.983 1.00 91.19 85 ASN A C 1
ATOM 600 O O . ASN A 1 85 ? -11.710 5.995 -9.648 1.00 91.19 85 ASN A O 1
ATOM 604 N N . VAL A 1 86 ? -11.047 4.436 -8.184 1.00 90.12 86 VAL A N 1
ATOM 605 C CA . VAL A 1 86 ? -12.322 3.732 -8.026 1.00 90.12 86 VAL A CA 1
ATOM 606 C C . VAL A 1 86 ? -12.508 3.265 -6.584 1.00 90.12 86 VAL A C 1
ATOM 608 O O . VAL A 1 86 ? -11.514 3.081 -5.880 1.00 90.12 86 VAL A O 1
ATOM 611 N N . PRO A 1 87 ? -13.750 2.971 -6.162 1.00 93.38 87 PRO A N 1
ATOM 612 C CA . PRO A 1 87 ? -14.016 2.277 -4.909 1.00 93.38 87 PRO A CA 1
ATOM 613 C C . PRO A 1 87 ? -13.134 1.036 -4.704 1.00 93.38 87 PRO A C 1
ATOM 615 O O . PRO A 1 87 ? -13.163 0.105 -5.513 1.00 93.38 87 PRO A O 1
ATOM 618 N N . LEU A 1 88 ? -12.388 0.992 -3.599 1.00 96.19 88 LEU A N 1
ATOM 619 C CA . LEU A 1 88 ? -11.584 -0.158 -3.184 1.00 96.19 88 LEU A CA 1
ATOM 620 C C . LEU A 1 88 ? -12.397 -1.069 -2.259 1.00 96.19 88 LEU A C 1
ATOM 622 O O . LEU A 1 88 ? -12.944 -0.617 -1.252 1.00 96.19 88 LEU A O 1
ATOM 626 N N . VAL A 1 89 ? -12.416 -2.370 -2.556 1.00 96.69 89 VAL A N 1
ATOM 627 C CA . VAL A 1 89 ? -13.041 -3.388 -1.699 1.00 96.69 89 VAL A CA 1
ATOM 628 C C . VAL A 1 89 ? -12.005 -4.443 -1.336 1.00 96.69 89 VAL A C 1
ATOM 630 O O . VAL A 1 89 ? -11.445 -5.076 -2.225 1.00 96.69 89 VAL A O 1
ATOM 633 N N . VAL A 1 90 ? -11.766 -4.653 -0.043 1.00 95.50 90 VAL A N 1
ATOM 634 C CA . VAL A 1 90 ? -10.897 -5.714 0.484 1.00 95.50 90 VAL A CA 1
ATOM 635 C C . VAL A 1 90 ? -11.740 -6.623 1.374 1.00 95.50 90 VAL A C 1
ATOM 637 O O . VAL A 1 90 ? -12.145 -6.225 2.466 1.00 95.50 90 VAL A O 1
ATOM 640 N N . ASP A 1 91 ? -12.056 -7.826 0.903 1.00 93.50 91 ASP A N 1
ATOM 641 C CA . ASP A 1 91 ? -12.958 -8.743 1.605 1.00 93.50 91 ASP A CA 1
ATOM 642 C C . ASP A 1 91 ? -12.496 -10.209 1.558 1.00 93.50 91 ASP A C 1
ATOM 644 O O . ASP A 1 91 ? -11.510 -10.565 0.904 1.00 93.50 91 ASP A O 1
ATOM 648 N N . ALA A 1 92 ? -13.213 -11.075 2.275 1.00 88.62 92 ALA A N 1
ATOM 649 C CA . ALA A 1 92 ? -12.982 -12.514 2.301 1.00 88.62 92 ALA A CA 1
ATOM 650 C C . ALA A 1 92 ? -11.514 -12.877 2.580 1.00 88.62 92 ALA A C 1
ATOM 652 O O . ALA A 1 92 ? -10.865 -13.579 1.797 1.00 88.62 92 ALA A O 1
ATOM 653 N N . SER A 1 93 ? -11.009 -12.379 3.715 1.00 85.00 93 SER A N 1
ATOM 654 C CA . SER A 1 93 ? -9.651 -12.609 4.224 1.00 85.00 93 SER A CA 1
ATOM 655 C C . SER A 1 93 ? -8.539 -12.175 3.260 1.00 85.00 93 SER A C 1
ATOM 657 O O . SER A 1 93 ? -7.547 -12.883 3.083 1.00 85.00 93 SER A O 1
ATOM 659 N N . SER A 1 94 ? -8.707 -11.016 2.622 1.00 87.69 94 SER A N 1
ATOM 660 C CA . SER A 1 94 ? -7.755 -10.470 1.645 1.00 87.69 94 SER A CA 1
ATOM 661 C C . SER A 1 94 ? -6.881 -9.352 2.219 1.00 87.69 94 SER A C 1
ATOM 663 O O . SER A 1 94 ? -7.141 -8.827 3.305 1.00 87.69 94 SER A O 1
ATOM 665 N N . LEU A 1 95 ? -5.831 -8.983 1.481 1.00 89.56 95 LEU A N 1
ATOM 666 C CA . LEU A 1 95 ? -4.828 -8.005 1.900 1.00 89.56 95 LEU A CA 1
ATOM 667 C C . LEU A 1 95 ? -4.637 -6.887 0.870 1.00 89.56 95 LEU A C 1
ATOM 669 O O . LEU A 1 95 ? -4.306 -7.139 -0.286 1.00 89.56 95 LEU A O 1
ATOM 673 N N . PHE A 1 96 ? -4.737 -5.645 1.332 1.00 94.50 96 PHE A N 1
ATOM 674 C CA . PHE A 1 96 ? -4.136 -4.485 0.685 1.00 94.50 96 PHE A CA 1
ATOM 675 C C . PHE A 1 96 ? -2.998 -3.938 1.553 1.00 94.50 96 PHE A C 1
ATOM 677 O O . PHE A 1 96 ? -3.222 -3.606 2.721 1.00 94.50 96 PHE A O 1
ATOM 684 N N . ARG A 1 97 ? -1.784 -3.840 1.000 1.00 93.88 97 ARG A N 1
ATOM 685 C CA . ARG A 1 97 ? -0.605 -3.340 1.722 1.00 93.88 97 ARG A CA 1
ATOM 686 C C . ARG A 1 97 ? 0.167 -2.288 0.932 1.00 93.88 97 ARG A C 1
ATOM 688 O O . ARG A 1 97 ? 0.464 -2.488 -0.241 1.00 93.88 97 ARG A O 1
ATOM 695 N N . VAL A 1 98 ? 0.566 -1.217 1.613 1.00 96.06 98 VAL A N 1
ATOM 696 C CA . VAL A 1 98 ? 1.590 -0.271 1.146 1.00 96.06 98 VAL A CA 1
ATOM 697 C C . VAL A 1 98 ? 2.658 -0.147 2.231 1.00 96.06 98 VAL A C 1
ATOM 699 O O . VAL A 1 98 ? 2.358 0.304 3.338 1.00 96.06 98 VAL A O 1
ATOM 702 N N . ALA A 1 99 ? 3.884 -0.582 1.947 1.00 91.88 99 ALA A N 1
ATOM 703 C CA . ALA A 1 99 ? 4.933 -0.707 2.955 1.00 91.88 99 ALA A CA 1
ATOM 704 C C . ALA A 1 99 ? 6.286 -0.167 2.496 1.00 91.88 99 ALA A C 1
ATOM 706 O O . ALA A 1 99 ? 6.690 -0.367 1.353 1.00 91.88 99 ALA A O 1
ATOM 707 N N . ASN A 1 100 ? 7.053 0.426 3.416 1.00 91.38 100 ASN A N 1
ATOM 708 C CA . ASN A 1 100 ? 8.429 0.875 3.150 1.00 91.38 100 ASN A CA 1
ATOM 709 C C . ASN A 1 100 ? 8.540 1.854 1.967 1.00 91.38 100 ASN A C 1
ATOM 711 O O . ASN A 1 100 ? 9.558 1.905 1.279 1.00 91.38 100 ASN A O 1
ATOM 715 N N . CYS A 1 101 ? 7.478 2.608 1.688 1.00 96.44 101 CYS A N 1
ATOM 716 C CA . CYS A 1 101 ? 7.388 3.453 0.508 1.00 96.44 101 CYS A CA 1
ATOM 717 C C . CYS A 1 101 ? 7.857 4.880 0.790 1.00 96.44 101 CYS A C 1
ATOM 719 O O . CYS A 1 101 ? 7.627 5.429 1.868 1.00 96.44 101 CYS A O 1
ATOM 721 N N . LYS A 1 102 ? 8.457 5.527 -0.212 1.00 96.31 102 LYS A N 1
ATOM 722 C CA . LYS A 1 102 ? 8.919 6.913 -0.103 1.00 96.31 102 LYS A CA 1
ATOM 723 C C . LYS A 1 102 ? 8.424 7.767 -1.266 1.00 96.31 102 LYS A C 1
ATOM 725 O O . LYS A 1 102 ? 8.561 7.381 -2.424 1.00 96.31 102 LYS A O 1
ATOM 730 N N . VAL A 1 103 ? 7.913 8.955 -0.960 1.00 96.69 103 VAL A N 1
ATOM 731 C CA . VAL A 1 103 ? 7.410 9.916 -1.948 1.00 96.69 103 VAL A CA 1
ATOM 732 C C . VAL A 1 103 ? 8.109 11.260 -1.804 1.00 96.69 103 VAL A C 1
ATOM 734 O O . VAL A 1 103 ? 8.188 11.810 -0.705 1.00 96.69 103 VAL A O 1
ATOM 737 N N . VAL A 1 104 ? 8.581 11.801 -2.925 1.00 93.81 104 VAL A N 1
ATOM 738 C CA . VAL A 1 104 ? 9.322 13.064 -3.000 1.00 93.81 104 VAL A CA 1
ATOM 739 C C . VAL A 1 104 ? 8.691 13.958 -4.058 1.00 93.81 104 VAL A C 1
ATOM 741 O O . VAL A 1 104 ? 8.787 13.679 -5.249 1.00 93.81 104 VAL A O 1
ATOM 744 N N . GLY A 1 105 ? 8.030 15.040 -3.641 1.00 82.25 105 GLY A N 1
ATOM 745 C CA . GLY A 1 105 ? 7.480 16.038 -4.565 1.00 82.25 105 GLY A CA 1
ATOM 746 C C . GLY A 1 105 ? 6.339 15.554 -5.467 1.00 82.25 105 GLY A C 1
ATOM 747 O O . GLY A 1 105 ? 6.136 16.149 -6.523 1.00 82.25 105 GLY A O 1
ATOM 748 N N . ALA A 1 106 ? 5.624 14.488 -5.094 1.00 75.44 106 ALA A N 1
ATOM 749 C CA . ALA A 1 106 ? 4.442 14.030 -5.824 1.00 75.44 106 ALA A CA 1
ATOM 750 C C . ALA A 1 106 ? 3.175 14.787 -5.398 1.00 75.44 106 ALA A C 1
ATOM 752 O O . ALA A 1 106 ? 3.031 15.153 -4.232 1.00 75.44 106 ALA A O 1
ATOM 753 N N . SER A 1 107 ? 2.237 14.985 -6.326 1.00 75.44 107 SER A N 1
ATOM 754 C CA . SER A 1 107 ? 1.069 15.851 -6.101 1.00 75.44 107 SER A CA 1
ATOM 755 C C . SER A 1 107 ? 0.043 15.286 -5.111 1.00 75.44 107 SER A C 1
ATOM 757 O O . SER A 1 107 ? -0.536 16.058 -4.352 1.00 75.44 107 SER A O 1
ATOM 759 N N . ASN A 1 108 ? -0.159 13.961 -5.079 1.00 88.81 108 ASN A N 1
ATOM 760 C CA . ASN A 1 108 ? -1.217 13.322 -4.275 1.00 88.81 108 ASN A CA 1
ATOM 761 C C . ASN A 1 108 ? -0.688 12.371 -3.184 1.00 88.81 108 ASN A C 1
ATOM 763 O O . ASN A 1 108 ? -1.443 11.552 -2.661 1.00 88.81 108 ASN A O 1
ATOM 767 N N . GLY A 1 109 ? 0.596 12.467 -2.828 1.00 94.31 109 GLY A N 1
ATOM 768 C CA . GLY A 1 109 ? 1.142 11.753 -1.674 1.00 94.31 109 GLY A CA 1
ATOM 769 C C . GLY A 1 109 ? 1.399 10.260 -1.884 1.00 94.31 109 GLY A C 1
ATOM 770 O O . GLY A 1 109 ? 1.815 9.816 -2.957 1.00 94.31 109 GLY A O 1
ATOM 771 N N . LEU A 1 110 ? 1.195 9.478 -0.821 1.00 97.06 110 LEU A N 1
ATOM 772 C CA . LEU A 1 110 ? 1.447 8.036 -0.794 1.00 97.06 110 LEU A CA 1
ATOM 773 C C . LEU A 1 110 ? 0.334 7.252 -1.492 1.00 97.06 110 LEU A C 1
ATOM 775 O O . LEU A 1 110 ? 0.615 6.379 -2.312 1.00 97.06 110 LEU A O 1
ATOM 779 N N . LEU A 1 111 ? -0.921 7.559 -1.171 1.00 96.50 111 LEU A N 1
ATOM 780 C CA . LEU A 1 111 ? -2.074 6.825 -1.678 1.00 96.50 111 LEU A CA 1
ATOM 781 C C . LEU A 1 111 ? -3.236 7.772 -1.963 1.00 96.50 111 LEU A C 1
ATOM 783 O O . LEU A 1 111 ? -3.641 8.536 -1.088 1.00 96.50 111 LEU A O 1
ATOM 787 N N . THR A 1 112 ? -3.820 7.649 -3.153 1.00 93.56 112 THR A N 1
ATOM 788 C CA . THR A 1 112 ? -5.138 8.217 -3.442 1.00 93.56 112 THR A CA 1
ATOM 789 C C . THR A 1 112 ? -6.172 7.119 -3.640 1.00 93.56 112 THR A C 1
ATOM 791 O O . THR A 1 112 ? -5.873 6.090 -4.249 1.00 93.56 112 THR A O 1
ATOM 794 N N . SER A 1 113 ? -7.371 7.327 -3.099 1.00 90.88 113 SER A N 1
ATOM 795 C CA . SER A 1 113 ? -8.507 6.420 -3.255 1.00 90.88 113 SER A CA 1
ATOM 796 C C . SER A 1 113 ? -9.772 7.224 -3.526 1.00 90.88 113 SER A C 1
ATOM 798 O O . SER A 1 113 ? -10.133 8.078 -2.721 1.00 90.88 113 SER A O 1
ATOM 800 N N . ALA A 1 114 ? -10.446 6.949 -4.641 1.00 89.25 114 ALA A N 1
ATOM 801 C CA . ALA A 1 114 ? -11.689 7.613 -5.021 1.00 89.25 114 ALA A CA 1
ATOM 802 C C . ALA A 1 114 ? -12.925 6.775 -4.663 1.00 89.25 114 ALA A C 1
ATOM 804 O O . ALA A 1 114 ? -12.884 5.546 -4.598 1.00 89.25 114 ALA A O 1
ATOM 805 N N . GLY A 1 115 ? -14.059 7.446 -4.464 1.00 89.38 115 GLY A N 1
ATOM 806 C CA . GLY A 1 115 ? -15.348 6.801 -4.219 1.00 89.38 115 GLY A CA 1
ATOM 807 C C . GLY A 1 115 ? -15.513 6.282 -2.790 1.00 89.38 115 GLY A C 1
ATOM 808 O O . GLY A 1 115 ? -16.290 6.853 -2.035 1.00 89.38 115 GLY A O 1
ATOM 809 N N . SER A 1 116 ? -14.825 5.198 -2.416 1.00 93.12 116 SER A N 1
ATOM 810 C CA . SER A 1 116 ? -14.901 4.629 -1.058 1.00 93.12 116 SER A CA 1
ATOM 811 C C . SER A 1 116 ? -13.814 3.588 -0.782 1.00 93.12 116 SER A C 1
ATOM 813 O O . SER A 1 116 ? -13.292 2.981 -1.716 1.00 93.12 116 SER A O 1
ATOM 815 N N . ILE A 1 117 ? -13.554 3.290 0.493 1.00 97.19 117 ILE A N 1
ATOM 816 C CA . ILE A 1 117 ? -12.828 2.081 0.920 1.00 97.19 117 ILE A CA 1
ATOM 817 C C . ILE A 1 117 ? -13.746 1.207 1.778 1.00 97.19 117 ILE A C 1
ATOM 819 O O . ILE A 1 117 ? -14.353 1.679 2.737 1.00 97.19 117 ILE A O 1
ATOM 823 N N . THR A 1 118 ? -13.816 -0.087 1.466 1.00 97.81 118 THR A N 1
ATOM 824 C CA . THR A 1 118 ? -14.489 -1.093 2.300 1.00 97.81 118 THR A CA 1
ATOM 825 C C . THR A 1 118 ? -13.519 -2.209 2.664 1.00 97.81 118 THR A C 1
ATOM 827 O O . THR A 1 118 ? -12.927 -2.819 1.776 1.00 97.81 118 THR A O 1
ATOM 830 N N . VAL A 1 119 ? -13.381 -2.506 3.958 1.00 97.00 119 VAL A N 1
ATOM 831 C CA . VAL A 1 119 ? -12.562 -3.617 4.469 1.00 97.00 119 VAL A CA 1
ATOM 832 C C . VAL A 1 119 ? -13.443 -4.529 5.318 1.00 97.00 119 VAL A C 1
ATOM 834 O O . VAL A 1 119 ? -13.961 -4.101 6.346 1.00 97.00 119 VAL A O 1
ATOM 837 N N . SER A 1 120 ? -13.656 -5.775 4.898 1.00 94.94 120 SER A N 1
ATOM 838 C CA . SER A 1 120 ? -14.627 -6.665 5.553 1.00 94.94 120 SER A CA 1
ATOM 839 C C . SER A 1 120 ? -14.185 -8.129 5.613 1.00 94.94 120 SER A C 1
ATOM 841 O O . SER A 1 120 ? -13.207 -8.523 4.982 1.00 94.94 120 SER A O 1
ATOM 843 N N . ASP A 1 121 ? -14.902 -8.941 6.394 1.00 89.62 121 ASP A N 1
ATOM 844 C CA . ASP A 1 121 ? -14.711 -10.397 6.486 1.00 89.62 121 ASP A CA 1
ATOM 845 C C . ASP A 1 121 ? -13.250 -10.806 6.756 1.00 89.62 121 ASP A C 1
ATOM 847 O O . ASP A 1 121 ? -12.599 -11.498 5.966 1.00 89.62 121 ASP A O 1
ATOM 851 N N . LYS A 1 122 ? -12.731 -10.324 7.895 1.00 85.50 122 LYS A N 1
ATOM 852 C CA . LYS A 1 122 ? -11.371 -10.585 8.395 1.00 85.50 122 LYS A CA 1
ATOM 853 C C . LYS A 1 122 ? -10.280 -10.168 7.406 1.00 85.50 122 LYS A C 1
ATOM 855 O O . LYS A 1 122 ? -9.239 -10.803 7.309 1.00 85.50 122 LYS A O 1
ATOM 860 N N . SER A 1 123 ? -10.510 -9.108 6.647 1.00 87.56 123 SER A N 1
ATOM 861 C CA . SER A 1 123 ? -9.515 -8.598 5.703 1.00 87.56 123 SER A CA 1
ATOM 862 C C . SER A 1 123 ? -8.661 -7.515 6.332 1.00 87.56 123 SER A C 1
ATOM 864 O O . SER A 1 123 ? -8.915 -7.071 7.460 1.00 87.56 123 SER A O 1
ATOM 866 N N . ALA A 1 124 ? -7.650 -7.066 5.594 1.00 89.25 124 ALA A N 1
ATOM 867 C CA . ALA A 1 124 ? -6.834 -5.972 6.068 1.00 89.25 124 ALA A CA 1
ATOM 868 C C . ALA A 1 124 ? -6.357 -4.977 5.038 1.00 89.25 124 ALA A C 1
ATOM 870 O O . ALA A 1 124 ? -6.081 -5.280 3.878 1.00 89.25 124 ALA A O 1
ATOM 871 N N . TYR A 1 125 ? -6.203 -3.776 5.574 1.00 94.25 125 TYR A N 1
ATOM 872 C CA . TYR A 1 125 ? -5.669 -2.608 4.923 1.00 94.25 125 TYR A CA 1
ATOM 873 C C . TYR A 1 125 ? -4.514 -2.101 5.779 1.00 94.25 125 TYR A C 1
ATOM 875 O O . TYR A 1 125 ? -4.709 -1.635 6.905 1.00 94.25 125 TYR A O 1
ATOM 883 N N . VAL A 1 126 ? -3.298 -2.244 5.272 1.00 92.00 126 VAL A N 1
ATOM 884 C CA . VAL A 1 126 ? -2.083 -1.986 6.043 1.00 92.00 126 VAL A CA 1
ATOM 885 C C . VAL A 1 126 ? -1.241 -0.957 5.315 1.00 92.00 126 VAL A C 1
ATOM 887 O O . VAL A 1 126 ? -0.805 -1.186 4.190 1.00 92.00 126 VAL A O 1
ATOM 890 N N . ILE A 1 127 ? -0.970 0.164 5.974 1.00 94.81 127 ILE A N 1
ATOM 891 C CA . ILE A 1 127 ? -0.014 1.154 5.492 1.00 94.81 127 ILE A CA 1
ATOM 892 C C . ILE A 1 127 ? 1.044 1.325 6.564 1.00 94.81 127 ILE A C 1
ATOM 894 O O . ILE A 1 127 ? 0.724 1.707 7.695 1.00 94.81 127 ILE A O 1
ATOM 898 N N . HIS A 1 128 ? 2.296 1.016 6.231 1.00 91.06 128 HIS A N 1
ATOM 899 C CA . HIS A 1 128 ? 3.360 1.100 7.218 1.00 91.06 128 HIS A CA 1
ATOM 900 C C . HIS A 1 128 ? 4.728 1.525 6.693 1.00 91.06 128 HIS A C 1
ATOM 902 O O . HIS A 1 128 ? 5.025 1.411 5.506 1.00 91.06 128 HIS A O 1
ATOM 908 N N . ASP A 1 129 ? 5.564 2.016 7.612 1.00 90.81 129 ASP A N 1
ATOM 909 C CA . ASP A 1 129 ? 6.981 2.334 7.395 1.00 90.81 129 ASP A CA 1
ATOM 910 C C . ASP A 1 129 ? 7.204 3.238 6.165 1.00 90.81 129 ASP A C 1
ATOM 912 O O . ASP A 1 129 ? 8.167 3.085 5.425 1.00 90.81 129 ASP A O 1
ATOM 916 N N . SER A 1 130 ? 6.275 4.163 5.905 1.00 95.31 130 SER A N 1
ATOM 917 C CA . SER A 1 130 ? 6.234 4.947 4.667 1.00 95.31 130 SER A CA 1
ATOM 918 C C . SER A 1 130 ? 6.312 6.449 4.931 1.00 95.31 130 SER A C 1
ATOM 920 O O . SER A 1 130 ? 5.787 6.947 5.928 1.00 95.31 130 SER A O 1
ATOM 922 N N . ALA A 1 131 ? 6.948 7.188 4.024 1.00 95.81 131 ALA A N 1
ATOM 923 C CA . ALA A 1 131 ? 7.212 8.613 4.191 1.00 95.81 131 ALA A CA 1
ATOM 924 C C . ALA A 1 131 ? 6.871 9.441 2.945 1.00 95.81 131 ALA A C 1
ATOM 926 O O . ALA A 1 131 ? 7.187 9.059 1.818 1.00 95.81 131 ALA A O 1
ATOM 927 N N . VAL A 1 132 ? 6.292 10.619 3.165 1.00 97.00 132 VAL A N 1
ATOM 928 C CA . VAL A 1 132 ? 6.053 11.652 2.151 1.00 97.00 132 VAL A CA 1
ATOM 929 C C . VAL A 1 132 ? 6.822 12.908 2.560 1.00 97.00 132 VAL A C 1
ATOM 931 O O . VAL A 1 132 ? 6.590 13.452 3.638 1.00 97.00 132 VAL A O 1
ATOM 934 N N . GLU A 1 133 ? 7.765 13.360 1.727 1.00 92.56 133 GLU A N 1
ATOM 935 C CA . GLU A 1 133 ? 8.612 14.523 2.046 1.00 92.56 133 GLU A CA 1
ATOM 936 C C . GLU A 1 133 ? 7.848 15.851 1.989 1.00 92.56 133 GLU A C 1
ATOM 938 O O . GLU A 1 133 ? 8.109 16.754 2.782 1.00 92.56 133 GLU A O 1
ATOM 943 N N . SER A 1 134 ? 6.897 15.975 1.063 1.00 85.06 134 SER A N 1
ATOM 944 C CA . SER A 1 134 ? 6.069 17.168 0.904 1.00 85.06 134 SER A CA 1
ATOM 945 C C . SER A 1 134 ? 4.646 16.799 0.491 1.00 85.06 134 SER A C 1
ATOM 947 O O . SER A 1 134 ? 4.438 15.933 -0.355 1.00 85.06 134 SER A O 1
ATOM 949 N N . GLY A 1 135 ? 3.664 17.468 1.100 1.00 86.56 135 GLY A N 1
ATOM 950 C CA . GLY A 1 135 ? 2.242 17.195 0.886 1.00 86.56 135 GLY A CA 1
ATOM 951 C C . GLY A 1 135 ? 1.645 16.210 1.894 1.00 86.56 135 GLY A C 1
ATOM 952 O O . GLY A 1 135 ? 2.219 15.922 2.945 1.00 86.56 135 GLY A O 1
ATOM 953 N N . ALA A 1 136 ? 0.441 15.736 1.589 1.00 92.81 136 ALA A N 1
ATOM 954 C CA . ALA A 1 136 ? -0.300 14.821 2.445 1.00 92.81 136 ALA A CA 1
ATOM 955 C C . ALA A 1 136 ? 0.102 13.353 2.230 1.00 92.81 136 ALA A C 1
ATOM 957 O O . ALA A 1 136 ? 0.542 12.977 1.148 1.00 92.81 136 ALA A O 1
ATOM 958 N N . LEU A 1 137 ? -0.099 12.507 3.244 1.00 96.12 137 LEU A N 1
ATOM 959 C CA . LEU A 1 137 ? 0.010 11.051 3.104 1.00 96.12 137 LEU A CA 1
ATOM 960 C C . LEU A 1 137 ? -1.060 10.498 2.160 1.00 96.12 137 LEU A C 1
ATOM 962 O O . LEU A 1 137 ? -0.749 9.704 1.275 1.00 96.12 137 LEU A O 1
ATOM 966 N N . PHE A 1 138 ? -2.307 10.920 2.348 1.00 95.88 138 PHE A N 1
ATOM 967 C CA . PHE A 1 138 ? -3.453 10.420 1.607 1.00 95.88 138 PHE A CA 1
ATOM 968 C C . PHE A 1 138 ? -4.130 11.530 0.820 1.00 95.88 138 PHE A C 1
ATOM 970 O O . PHE A 1 138 ? -4.104 12.697 1.206 1.00 95.88 138 PHE A O 1
ATOM 977 N N . SER A 1 139 ? -4.781 11.142 -0.267 1.00 92.44 139 SER A N 1
ATOM 978 C CA . SER A 1 139 ? -5.740 11.983 -0.966 1.00 92.44 139 SER A CA 1
ATOM 979 C C . SER A 1 139 ? -7.031 11.192 -1.128 1.00 92.44 139 SER A C 1
ATOM 981 O O . SER A 1 139 ? -7.046 10.111 -1.710 1.00 92.44 139 SER A O 1
ATOM 983 N N . PHE A 1 140 ? -8.114 11.697 -0.552 1.00 88.19 140 PHE A N 1
ATOM 984 C CA . PHE A 1 140 ? -9.421 11.050 -0.584 1.00 88.19 140 PHE A CA 1
ATOM 985 C C . PHE A 1 140 ? -10.398 11.946 -1.342 1.00 88.19 140 PHE A C 1
ATOM 987 O O . PHE A 1 140 ? -11.185 12.656 -0.713 1.00 88.19 140 PHE A O 1
ATOM 994 N N . PRO A 1 141 ? -10.316 11.991 -2.684 1.00 77.31 141 PRO A N 1
ATOM 995 C CA . PRO A 1 141 ? -11.269 12.752 -3.471 1.00 77.31 141 PRO A CA 1
ATOM 996 C C . PRO A 1 141 ? -12.683 12.210 -3.231 1.00 7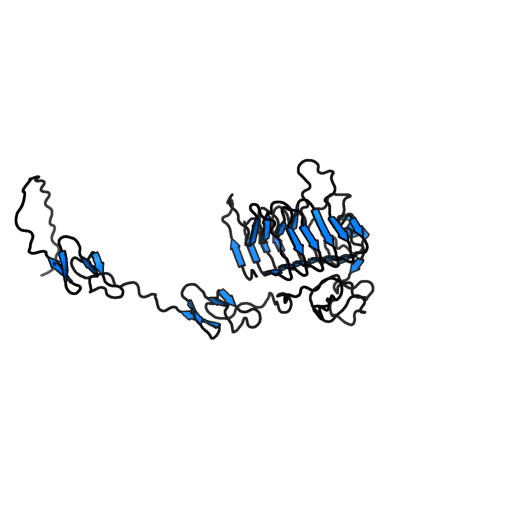7.31 141 PRO A C 1
ATOM 998 O O . PRO A 1 141 ? -12.964 11.026 -3.446 1.00 77.31 141 PRO A O 1
ATOM 1001 N N . THR A 1 142 ? -13.575 13.086 -2.777 1.00 64.88 142 THR A N 1
ATOM 1002 C CA . THR A 1 142 ? -15.019 12.850 -2.805 1.00 64.88 142 THR A CA 1
ATOM 1003 C C . THR A 1 142 ? -15.538 13.072 -4.224 1.00 64.88 142 THR A C 1
ATOM 1005 O O . THR A 1 142 ? -14.858 13.677 -5.059 1.00 64.88 142 THR A O 1
ATOM 1008 N N . GLY A 1 143 ? -16.723 12.535 -4.528 1.00 51.44 143 GLY A N 1
ATOM 1009 C CA . GLY A 1 143 ? -17.400 12.819 -5.791 1.00 51.44 143 GLY A CA 1
ATOM 1010 C C . GLY A 1 143 ? -17.398 14.326 -6.058 1.00 51.44 143 GLY A C 1
ATOM 1011 O O . GLY A 1 143 ? -17.710 15.114 -5.171 1.00 51.44 143 GLY A O 1
ATOM 1012 N N . LEU A 1 144 ? -16.946 14.693 -7.257 1.00 42.38 144 LEU A N 1
ATOM 1013 C CA . LEU A 1 144 ? -16.810 16.056 -7.766 1.00 42.38 144 LEU A CA 1
ATOM 1014 C C . LEU A 1 144 ? -18.060 16.886 -7.428 1.00 42.38 144 LEU A C 1
ATOM 1016 O O . LEU A 1 144 ? -19.066 16.690 -8.094 1.00 42.38 144 LEU A O 1
ATOM 1020 N N . GLU A 1 145 ? -18.003 17.747 -6.402 1.00 43.22 145 GLU A N 1
ATOM 1021 C CA . GLU A 1 145 ? -18.655 19.075 -6.320 1.00 43.22 145 GLU A CA 1
ATOM 1022 C C . GLU A 1 145 ? -18.730 19.652 -4.895 1.00 43.22 145 GLU A C 1
ATOM 1024 O O . GLU A 1 145 ? -18.803 20.873 -4.771 1.00 43.22 145 GLU A O 1
ATOM 1029 N N . ASP A 1 146 ? -18.606 18.855 -3.823 1.00 46.00 146 ASP A N 1
ATOM 1030 C CA . ASP A 1 146 ? -18.717 19.396 -2.459 1.00 46.00 146 ASP A CA 1
ATOM 1031 C C . ASP A 1 146 ? -17.680 18.817 -1.478 1.00 46.00 146 ASP A C 1
ATOM 1033 O O . ASP A 1 146 ? -17.702 17.648 -1.091 1.00 46.00 146 ASP A O 1
ATOM 1037 N N . ALA A 1 147 ? -16.754 19.670 -1.029 1.00 50.16 147 ALA A N 1
ATOM 1038 C CA . ALA A 1 147 ? -15.718 19.344 -0.039 1.00 50.16 147 ALA A CA 1
ATOM 1039 C C . ALA A 1 147 ? -16.276 19.147 1.391 1.00 50.16 147 ALA A C 1
ATOM 1041 O O . ALA A 1 147 ? -15.513 19.009 2.348 1.00 50.16 147 ALA A O 1
ATOM 1042 N N . SER A 1 148 ? -17.603 19.185 1.543 1.00 56.94 148 SER A N 1
ATOM 1043 C CA . SER A 1 148 ? -18.323 18.994 2.800 1.00 56.94 148 SER A CA 1
ATOM 1044 C C . SER A 1 148 ? -18.693 17.530 3.070 1.00 56.94 148 SER A C 1
ATOM 1046 O O . SER A 1 148 ? -18.957 17.179 4.223 1.00 56.94 148 SER A O 1
ATOM 1048 N N . GLU A 1 149 ? -18.667 16.661 2.055 1.00 71.38 149 GLU A N 1
ATOM 1049 C CA . GLU A 1 149 ? -18.967 15.241 2.231 1.00 71.38 149 GLU A CA 1
ATOM 1050 C C . GLU A 1 149 ? -17.789 14.478 2.851 1.00 71.38 149 GLU A C 1
ATOM 1052 O O . GLU A 1 149 ? -16.612 14.765 2.622 1.00 71.38 149 GLU A O 1
ATOM 1057 N N . VAL A 1 150 ? -18.110 13.500 3.695 1.00 81.00 150 VAL A N 1
ATOM 1058 C CA . VAL A 1 150 ? -17.113 12.652 4.351 1.00 81.00 150 VAL A CA 1
ATOM 1059 C C . VAL A 1 150 ? -16.764 11.504 3.412 1.00 81.00 150 VAL A C 1
ATOM 1061 O O . VAL A 1 150 ? -17.651 10.774 2.978 1.00 81.00 150 VAL A O 1
ATOM 1064 N N . TYR A 1 151 ? -15.475 11.302 3.137 1.00 89.44 151 TYR A N 1
ATOM 1065 C CA . TYR A 1 151 ? -15.019 10.182 2.313 1.00 89.44 151 TYR A CA 1
ATOM 1066 C C . TYR A 1 151 ? -15.430 8.826 2.920 1.00 89.44 151 TYR A C 1
ATOM 1068 O O . TYR A 1 151 ? -14.966 8.513 4.017 1.00 89.44 151 TYR A O 1
ATOM 1076 N N . PRO A 1 152 ? -16.241 7.982 2.256 1.00 93.38 152 PRO A N 1
ATOM 1077 C CA . PRO A 1 152 ? -16.711 6.730 2.844 1.00 93.38 152 PRO A CA 1
ATOM 1078 C C . PRO A 1 152 ? -15.570 5.729 3.071 1.00 93.38 152 PRO A C 1
ATOM 1080 O O . PRO A 1 152 ? -14.950 5.241 2.123 1.00 93.38 152 PRO A O 1
ATOM 1083 N N . PHE A 1 153 ? -15.311 5.381 4.333 1.00 96.44 153 PHE A N 1
ATOM 1084 C CA . PHE A 1 153 ? -14.347 4.344 4.698 1.00 96.44 153 PHE A CA 1
ATOM 1085 C C . PHE A 1 153 ? -14.937 3.473 5.811 1.00 96.44 153 PHE A C 1
ATOM 1087 O O . PHE A 1 153 ? -14.925 3.848 6.987 1.00 96.44 153 PHE A O 1
ATOM 1094 N N . ALA A 1 154 ? -15.426 2.294 5.417 1.00 97.50 154 ALA A N 1
ATOM 1095 C CA . ALA A 1 154 ? -16.083 1.327 6.288 1.00 97.50 154 ALA A CA 1
ATOM 1096 C C . ALA A 1 154 ? -15.213 0.094 6.569 1.00 97.50 154 ALA A C 1
ATOM 1098 O O . ALA A 1 154 ? -14.580 -0.464 5.668 1.00 97.50 154 ALA A O 1
ATOM 1099 N N . VAL A 1 155 ? -15.217 -0.355 7.825 1.00 97.38 155 VAL A N 1
ATOM 1100 C CA . VAL A 1 155 ? -14.470 -1.528 8.289 1.00 97.38 155 VAL A CA 1
ATOM 1101 C C . VAL A 1 155 ? -15.378 -2.421 9.131 1.00 97.38 155 VAL A C 1
ATOM 1103 O O . VAL A 1 155 ? -15.943 -1.968 10.127 1.00 97.38 155 VAL A O 1
ATOM 1106 N N . SER A 1 156 ? -15.518 -3.691 8.751 1.00 95.69 156 SER A N 1
ATOM 1107 C CA . SER A 1 156 ? -16.444 -4.622 9.407 1.00 95.69 156 SER A CA 1
ATOM 1108 C C . SER A 1 156 ? -15.934 -6.066 9.484 1.00 95.69 156 SER A C 1
ATOM 1110 O O . SER A 1 156 ? -14.915 -6.436 8.896 1.00 95.69 156 SER A O 1
ATOM 1112 N N . GLY A 1 157 ? -16.646 -6.918 10.228 1.00 88.25 157 GLY A N 1
ATOM 1113 C CA . GLY A 1 157 ? -16.453 -8.372 10.190 1.00 88.25 157 GLY A CA 1
ATOM 1114 C C . GLY A 1 157 ? -15.099 -8.858 10.717 1.00 88.25 157 GLY A C 1
ATOM 1115 O O . GLY A 1 157 ? -14.513 -9.767 10.130 1.00 88.25 157 GLY A O 1
ATOM 1116 N N . GLY A 1 158 ? -14.576 -8.259 11.792 1.00 86.19 158 GLY A N 1
ATOM 1117 C CA . GLY A 1 158 ? -13.288 -8.653 12.377 1.00 86.19 158 GLY A CA 1
ATOM 1118 C C . GLY A 1 158 ? -12.072 -8.194 11.575 1.00 86.19 158 GLY A C 1
ATOM 1119 O O . GLY A 1 158 ? -10.991 -8.763 11.731 1.00 86.19 158 GLY A O 1
ATOM 1120 N N . SER A 1 159 ? -12.243 -7.209 10.694 1.00 88.75 159 SER A N 1
ATOM 1121 C CA . SER A 1 159 ? -11.176 -6.704 9.830 1.00 88.75 159 SER A CA 1
ATOM 1122 C C . SER A 1 159 ? -10.223 -5.772 10.572 1.00 88.75 159 SER A C 1
ATOM 1124 O O . SER A 1 159 ? -10.494 -5.327 11.690 1.00 88.75 159 SER A O 1
ATOM 1126 N N . THR A 1 160 ? -9.069 -5.496 9.966 1.00 89.06 160 THR A N 1
ATOM 1127 C CA . THR A 1 160 ? -8.033 -4.650 10.571 1.00 89.06 160 THR A CA 1
ATOM 1128 C C . THR A 1 160 ? -7.542 -3.574 9.609 1.00 89.06 160 THR A C 1
ATOM 1130 O O . THR A 1 160 ? -7.178 -3.856 8.470 1.00 89.06 160 THR A O 1
ATOM 1133 N N . VAL A 1 161 ? -7.486 -2.336 10.094 1.00 93.88 161 VAL A N 1
ATOM 1134 C CA . VAL A 1 161 ? -6.811 -1.212 9.436 1.00 93.88 161 VAL A CA 1
ATOM 1135 C C . VAL A 1 161 ? -5.606 -0.817 10.275 1.00 93.88 161 VAL A C 1
ATOM 1137 O O . VAL A 1 161 ? -5.709 -0.723 11.496 1.00 93.88 161 VAL A O 1
ATOM 1140 N N . SER A 1 162 ? -4.450 -0.611 9.651 1.00 92.88 162 SER A N 1
ATOM 1141 C CA . SER A 1 162 ? -3.219 -0.254 10.363 1.00 92.88 162 SER A CA 1
ATOM 1142 C C . SER A 1 162 ? -2.486 0.908 9.701 1.00 92.88 162 SER A C 1
ATOM 1144 O O . SER A 1 162 ? -2.233 0.878 8.498 1.00 92.88 162 SER A O 1
ATOM 1146 N N . PHE A 1 163 ? -2.130 1.905 10.513 1.00 95.12 163 PHE A N 1
ATOM 1147 C CA . PHE A 1 163 ? -1.344 3.081 10.138 1.00 95.12 163 PHE A CA 1
ATOM 1148 C C . PHE A 1 163 ? -0.094 3.154 11.013 1.00 95.12 163 PHE A C 1
ATOM 1150 O O . PHE A 1 163 ? -0.156 3.625 12.149 1.00 95.12 163 PHE A O 1
ATOM 1157 N N . LEU A 1 164 ? 1.037 2.659 10.517 1.00 91.69 164 LEU A N 1
ATOM 1158 C CA . LEU A 1 164 ? 2.220 2.459 11.355 1.00 91.69 164 LEU A CA 1
ATOM 1159 C C . LEU A 1 164 ? 3.447 3.161 10.793 1.00 91.69 164 LEU A C 1
ATOM 1161 O O . LEU A 1 164 ? 3.743 3.039 9.613 1.00 91.69 164 LEU A O 1
ATOM 1165 N N . ASN A 1 165 ? 4.218 3.832 11.640 1.00 92.19 165 ASN A N 1
ATOM 1166 C CA . ASN A 1 165 ? 5.499 4.434 11.276 1.00 92.19 165 ASN A CA 1
ATOM 1167 C C . ASN A 1 165 ? 5.399 5.328 10.026 1.00 92.19 165 ASN A C 1
ATOM 1169 O O . ASN A 1 165 ? 6.264 5.302 9.152 1.00 92.19 165 ASN A O 1
ATOM 1173 N N . LEU A 1 166 ? 4.297 6.077 9.909 1.00 95.94 166 LEU A N 1
ATOM 1174 C CA . LEU A 1 166 ? 4.061 6.975 8.784 1.00 95.94 166 LEU A CA 1
ATOM 1175 C C . LEU A 1 166 ? 4.668 8.341 9.065 1.00 95.94 166 LEU A C 1
ATOM 1177 O O . LEU A 1 166 ? 4.499 8.872 10.161 1.00 95.94 166 LEU A O 1
ATOM 1181 N N . LYS A 1 167 ? 5.319 8.937 8.067 1.00 96.50 167 LYS A N 1
ATOM 1182 C CA . LYS A 1 167 ? 5.887 10.283 8.177 1.00 96.50 167 LYS A CA 1
ATOM 1183 C C . LYS A 1 167 ? 5.377 11.200 7.071 1.00 96.50 167 LYS A C 1
ATOM 1185 O O . LYS A 1 167 ? 5.500 10.869 5.897 1.00 96.50 167 LYS A O 1
ATOM 1190 N N . GLY A 1 168 ? 4.856 12.367 7.434 1.00 95.56 168 GLY A N 1
ATOM 1191 C CA . GLY A 1 168 ? 4.426 13.386 6.471 1.00 95.56 168 GLY A CA 1
ATOM 1192 C C . GLY A 1 168 ? 4.025 14.693 7.149 1.00 95.56 168 GLY A C 1
ATOM 1193 O O . GLY A 1 168 ? 3.906 14.751 8.371 1.00 95.56 168 GLY A O 1
ATOM 1194 N N . SER A 1 169 ? 3.800 15.760 6.380 1.00 94.25 169 SER A N 1
ATOM 1195 C CA . SER A 1 169 ? 3.351 17.041 6.953 1.00 94.25 169 SER A CA 1
ATOM 1196 C C . SER A 1 169 ? 1.857 17.050 7.295 1.00 94.25 169 SER A C 1
ATOM 1198 O O . SER A 1 169 ? 1.421 17.811 8.152 1.00 94.25 169 SER A O 1
ATOM 1200 N N . SER A 1 170 ? 1.063 16.187 6.661 1.00 94.69 170 SER A N 1
ATOM 1201 C CA . SER A 1 170 ? -0.366 16.006 6.923 1.00 94.69 170 SER A CA 1
ATOM 1202 C C . SER A 1 170 ? -0.801 14.595 6.531 1.00 94.69 170 SER A C 1
ATOM 1204 O O . SER A 1 170 ? -0.157 13.943 5.711 1.00 94.69 170 SER A O 1
ATOM 1206 N N . THR A 1 171 ? -1.914 14.117 7.081 1.00 94.62 171 THR A N 1
ATOM 1207 C CA . THR A 1 171 ? -2.571 12.885 6.618 1.00 94.62 171 THR A CA 1
ATOM 1208 C C . THR A 1 171 ? -3.378 13.105 5.343 1.00 94.62 171 THR A C 1
ATOM 1210 O O . THR A 1 171 ? -3.588 12.149 4.610 1.00 94.62 171 THR A O 1
ATOM 1213 N N . GLY A 1 172 ? -3.803 14.342 5.063 1.00 92.06 172 GLY A N 1
ATOM 1214 C CA . GLY A 1 172 ? -4.677 14.685 3.934 1.00 92.06 172 GLY A CA 1
ATOM 1215 C C . GLY A 1 172 ? -6.167 14.476 4.185 1.00 92.06 172 GLY A C 1
ATOM 1216 O O . GLY A 1 172 ? -6.976 14.730 3.300 1.00 92.06 172 GLY A O 1
ATOM 1217 N N . VAL A 1 173 ? -6.542 14.054 5.392 1.00 90.69 173 VAL A N 1
ATOM 1218 C CA . VAL A 1 173 ? -7.943 13.985 5.816 1.00 90.69 173 VAL A CA 1
ATOM 1219 C C . VAL A 1 173 ? -8.402 15.382 6.229 1.00 90.69 173 VAL A C 1
ATOM 1221 O O . VAL A 1 173 ? -7.681 16.092 6.936 1.00 90.69 173 VAL A O 1
ATOM 1224 N N . ALA A 1 174 ? -9.590 15.788 5.778 1.00 85.69 174 ALA A N 1
ATOM 1225 C CA . ALA A 1 174 ? -10.137 17.106 6.078 1.00 85.69 174 ALA A CA 1
ATOM 1226 C C . ALA A 1 174 ? -10.306 17.322 7.592 1.00 85.69 174 ALA A C 1
ATOM 1228 O O . ALA A 1 174 ? -10.621 16.401 8.347 1.00 85.69 174 ALA A O 1
ATOM 1229 N N . ALA A 1 175 ? -10.112 18.564 8.042 1.00 83.94 175 ALA A N 1
ATOM 1230 C CA . ALA A 1 175 ? -10.238 18.911 9.453 1.00 83.94 175 ALA A CA 1
ATOM 1231 C C . ALA A 1 175 ? -11.638 18.564 9.990 1.00 83.94 175 ALA A C 1
ATOM 1233 O O . ALA A 1 175 ? -12.650 18.874 9.366 1.00 83.94 175 ALA A O 1
ATOM 1234 N N . GLY A 1 176 ? -11.692 17.920 11.158 1.00 84.06 176 GLY A N 1
ATOM 1235 C CA . GLY A 1 176 ? -12.944 17.459 11.769 1.00 84.06 176 GLY A CA 1
ATOM 1236 C C . GLY A 1 176 ? -13.492 16.147 11.196 1.00 84.06 176 GLY A C 1
ATOM 1237 O O . GLY A 1 176 ? -14.420 15.588 11.775 1.00 84.06 176 GLY A O 1
ATOM 1238 N N . GLN A 1 177 ? -12.903 15.625 10.118 1.00 89.31 177 GLN A N 1
ATOM 1239 C CA . GLN A 1 177 ? -13.183 14.287 9.609 1.00 89.31 177 GLN A CA 1
ATOM 1240 C C . GLN A 1 177 ? -12.128 13.292 10.091 1.00 89.31 177 GLN A C 1
ATOM 1242 O O . GLN A 1 177 ? -11.022 13.658 10.492 1.00 89.31 177 GLN A O 1
ATOM 1247 N N . SER A 1 178 ? -12.472 12.010 10.043 1.00 92.69 178 SER A N 1
ATOM 1248 C CA . SER A 1 178 ? -11.556 10.934 10.389 1.00 92.69 178 SER A CA 1
ATOM 1249 C C . SER A 1 178 ? -11.865 9.680 9.589 1.00 92.69 178 SER A C 1
ATOM 1251 O O . SER A 1 178 ? -13.031 9.373 9.338 1.00 92.69 178 SER A O 1
ATOM 1253 N N . VAL A 1 179 ? -10.826 8.942 9.209 1.00 94.25 179 VAL A N 1
ATOM 1254 C CA . VAL A 1 179 ? -10.964 7.645 8.547 1.00 94.25 179 VAL A CA 1
ATOM 1255 C C . VAL A 1 179 ? -10.279 6.534 9.349 1.00 94.25 179 VAL A C 1
ATOM 1257 O O . VAL A 1 179 ? -9.220 6.767 9.941 1.00 94.25 179 VAL A O 1
ATOM 1260 N N . PRO A 1 180 ? -10.840 5.315 9.372 1.00 96.12 180 PRO A N 1
ATOM 1261 C CA . PRO A 1 180 ? -12.194 4.959 8.928 1.00 96.12 180 PRO A CA 1
ATOM 1262 C C . PRO A 1 180 ? -13.302 5.711 9.692 1.00 96.12 180 PRO A C 1
ATOM 1264 O O . PRO A 1 180 ? -13.081 6.148 10.821 1.00 96.12 180 PRO A O 1
ATOM 1267 N N . ASN A 1 181 ? -14.480 5.888 9.092 1.00 92.94 181 ASN A N 1
ATOM 1268 C CA . ASN A 1 181 ? -15.631 6.579 9.711 1.00 92.94 181 ASN A CA 1
ATOM 1269 C C . ASN A 1 181 ? -16.818 5.661 10.016 1.00 92.94 181 ASN A C 1
ATOM 1271 O O . ASN A 1 181 ? -17.732 6.078 10.725 1.00 92.94 181 ASN A O 1
ATOM 1275 N N . ALA A 1 182 ? -16.780 4.413 9.556 1.00 94.56 182 ALA A N 1
ATOM 1276 C CA . ALA A 1 182 ? -17.679 3.357 9.998 1.00 94.56 182 ALA A CA 1
ATOM 1277 C C . ALA A 1 182 ? -16.854 2.150 10.458 1.00 94.56 182 ALA A C 1
ATOM 1279 O O . ALA A 1 182 ? -16.012 1.647 9.711 1.00 94.56 182 ALA A O 1
ATOM 1280 N N . LEU A 1 183 ? -17.083 1.702 11.693 1.00 94.62 183 LEU A N 1
ATOM 1281 C CA . LEU A 1 183 ? -16.332 0.616 12.314 1.00 94.62 183 LEU A CA 1
ATOM 1282 C C . LEU A 1 183 ? -17.273 -0.328 13.066 1.00 94.62 183 LEU A C 1
ATOM 1284 O O . LEU A 1 183 ? -17.933 0.074 14.021 1.00 94.62 183 LEU A O 1
ATOM 1288 N N . GLU A 1 184 ? -17.305 -1.594 12.656 1.00 93.75 184 GLU A N 1
ATOM 1289 C CA . GLU A 1 184 ? -18.146 -2.628 13.261 1.00 93.75 184 GLU A CA 1
ATOM 1290 C C . GLU A 1 184 ? -17.324 -3.878 13.589 1.00 93.75 184 GLU A C 1
ATOM 1292 O O . GLU A 1 184 ? -16.796 -4.546 12.697 1.00 93.75 184 GLU A O 1
ATOM 1297 N N . GLN A 1 185 ? -17.222 -4.221 14.879 1.00 87.44 185 GLN A N 1
ATOM 1298 C CA . GLN A 1 185 ? -16.531 -5.433 15.357 1.00 87.44 185 GLN A CA 1
ATOM 1299 C C . GLN A 1 185 ? -15.135 -5.624 14.731 1.00 87.44 185 GLN A C 1
ATOM 1301 O O . GLN A 1 185 ? -14.794 -6.718 14.290 1.00 87.44 185 GLN A O 1
ATOM 1306 N N . SER A 1 186 ? -14.356 -4.552 14.611 1.00 90.00 186 SER A N 1
ATOM 1307 C CA . SER A 1 186 ? -13.106 -4.515 13.844 1.00 90.00 186 SER A CA 1
ATOM 1308 C C . SER A 1 186 ? -12.080 -3.623 14.539 1.00 90.00 186 SER A C 1
ATOM 1310 O O . SER A 1 186 ? -12.415 -2.966 15.518 1.00 90.00 186 SER A O 1
ATOM 1312 N N . ASN A 1 187 ? -10.837 -3.602 14.052 1.00 88.69 187 ASN A N 1
ATOM 1313 C CA . ASN A 1 187 ? -9.739 -2.890 14.709 1.00 88.69 187 ASN A CA 1
ATOM 1314 C C . ASN A 1 187 ? -9.128 -1.817 13.804 1.00 88.69 187 ASN A C 1
ATOM 1316 O O . ASN A 1 187 ? -8.832 -2.077 12.636 1.00 88.69 187 ASN A O 1
ATOM 1320 N N . VAL A 1 188 ? -8.847 -0.645 14.377 1.00 94.12 188 VAL A N 1
ATOM 1321 C CA . VAL A 1 188 ? -8.003 0.385 13.754 1.00 94.12 188 VAL A CA 1
ATOM 1322 C C . VAL A 1 188 ? -6.804 0.648 14.654 1.00 94.12 188 VAL A C 1
ATOM 1324 O O . VAL A 1 188 ? -6.949 1.094 15.796 1.00 94.12 188 VAL A O 1
ATOM 1327 N N . ILE A 1 189 ? -5.616 0.351 14.138 1.00 92.88 189 ILE A N 1
ATOM 1328 C CA . ILE A 1 189 ? -4.367 0.340 14.895 1.00 92.88 189 ILE A CA 1
ATOM 1329 C C . ILE A 1 189 ? -3.434 1.430 14.365 1.00 92.88 189 ILE A C 1
ATOM 1331 O O . ILE A 1 189 ? -3.288 1.604 13.155 1.00 92.88 189 ILE A O 1
ATOM 1335 N N . GLY A 1 190 ? -2.789 2.160 15.271 1.00 93.94 190 GLY A N 1
ATOM 1336 C CA . GLY A 1 190 ? -1.791 3.176 14.944 1.00 93.94 190 GLY A CA 1
ATOM 1337 C C . GLY A 1 190 ? -0.547 3.047 15.810 1.00 93.94 190 GLY A C 1
ATOM 1338 O O . GLY A 1 190 ? -0.623 2.546 16.923 1.00 93.94 190 GLY A O 1
ATOM 1339 N N . GLY A 1 191 ? 0.606 3.495 15.329 1.00 92.88 191 GLY A N 1
ATOM 1340 C CA . GLY A 1 191 ? 1.843 3.449 16.111 1.00 92.88 191 GLY A CA 1
ATOM 1341 C C . GLY A 1 191 ? 2.998 4.109 15.378 1.00 92.88 191 GLY A C 1
ATOM 1342 O O . GLY A 1 191 ? 3.099 3.981 14.164 1.00 92.88 191 GLY A O 1
ATOM 1343 N N . GLY A 1 192 ? 3.850 4.843 16.095 1.00 90.38 192 GLY A N 1
ATOM 1344 C CA . GLY A 1 192 ? 5.076 5.441 15.544 1.00 90.38 192 GLY A CA 1
ATOM 1345 C C . GLY A 1 192 ? 4.890 6.475 14.423 1.00 90.38 192 GLY A C 1
ATOM 1346 O O . GLY A 1 192 ? 5.862 6.826 13.757 1.00 90.38 192 GLY A O 1
ATOM 1347 N N . CYS A 1 193 ? 3.672 6.969 14.179 1.00 95.44 193 CYS A N 1
ATOM 1348 C CA . CYS A 1 193 ? 3.432 7.987 13.157 1.00 95.44 193 CYS A CA 1
ATOM 1349 C C . CYS A 1 193 ? 3.949 9.363 13.598 1.00 95.44 193 CYS A C 1
ATOM 1351 O O . CYS A 1 193 ? 3.736 9.783 14.736 1.00 95.44 193 CYS A O 1
ATOM 1353 N N . VAL A 1 194 ? 4.566 10.088 12.666 1.00 96.56 194 VAL A N 1
ATOM 1354 C CA . VAL A 1 194 ? 5.049 11.461 12.831 1.00 96.56 194 VAL A CA 1
ATOM 1355 C C . VAL A 1 194 ? 4.373 12.344 11.786 1.00 96.56 194 VAL A C 1
ATOM 1357 O O . VAL A 1 194 ? 4.723 12.302 10.605 1.00 96.56 194 VAL A O 1
ATOM 1360 N N . ILE A 1 195 ? 3.396 13.140 12.217 1.00 96.69 195 ILE A N 1
ATOM 1361 C CA . ILE A 1 195 ? 2.615 14.024 11.347 1.00 96.69 195 ILE A CA 1
ATOM 1362 C C . ILE A 1 195 ? 2.906 15.472 11.715 1.00 96.69 195 ILE A C 1
ATOM 1364 O O . ILE A 1 195 ? 2.781 15.843 12.879 1.00 96.69 195 ILE A O 1
ATOM 1368 N N . ASN A 1 196 ? 3.282 16.290 10.731 1.00 95.12 196 ASN A N 1
ATOM 1369 C CA . ASN A 1 196 ? 3.683 17.683 10.948 1.00 95.12 196 ASN A CA 1
ATOM 1370 C C . ASN A 1 196 ? 4.783 17.806 12.023 1.00 95.12 196 ASN A C 1
ATOM 1372 O O . ASN A 1 196 ? 4.646 18.559 12.986 1.00 95.12 196 ASN A O 1
ATOM 1376 N N . ASP A 1 197 ? 5.813 16.959 11.908 1.00 93.94 197 ASP A N 1
ATOM 1377 C CA . ASP A 1 197 ? 6.923 16.818 12.864 1.00 93.94 197 ASP A CA 1
ATOM 1378 C C . ASP A 1 197 ? 6.512 16.477 14.311 1.00 93.94 197 ASP A C 1
ATOM 1380 O O . ASP A 1 197 ? 7.336 16.508 15.226 1.00 93.94 197 ASP A O 1
ATOM 1384 N N . LYS A 1 198 ? 5.251 16.082 14.530 1.00 96.06 198 LYS A N 1
ATOM 1385 C CA . LYS A 1 198 ? 4.734 15.633 15.821 1.00 96.06 198 LYS A CA 1
ATOM 1386 C C . LYS A 1 198 ? 4.545 14.120 15.829 1.00 96.06 198 LYS A C 1
ATOM 1388 O O . LYS A 1 198 ? 3.762 13.574 15.054 1.00 96.06 198 LYS A O 1
ATOM 1393 N N . GLU A 1 199 ? 5.220 13.446 16.754 1.00 95.94 199 GLU A N 1
ATOM 1394 C CA . GLU A 1 199 ? 4.966 12.032 17.032 1.00 95.94 199 GLU A CA 1
ATOM 1395 C C . GLU A 1 199 ? 3.601 11.854 17.711 1.00 95.94 199 GLU A C 1
ATOM 1397 O O . GLU A 1 199 ? 3.295 12.524 18.700 1.00 95.94 199 GLU A O 1
ATOM 1402 N N . LEU A 1 200 ? 2.787 10.943 17.178 1.00 96.50 200 LEU A N 1
ATOM 1403 C CA . LEU A 1 200 ? 1.454 10.628 17.682 1.00 96.50 200 LEU A CA 1
ATOM 1404 C C . LEU A 1 200 ? 1.535 9.437 18.642 1.00 96.50 200 LEU A C 1
ATOM 1406 O O . LEU A 1 200 ? 1.847 8.314 18.236 1.00 96.50 200 LEU A O 1
ATOM 1410 N N . ARG A 1 201 ? 1.234 9.674 19.921 1.00 94.94 201 ARG A N 1
ATOM 1411 C CA . ARG A 1 201 ? 1.420 8.704 21.012 1.00 94.94 201 ARG A CA 1
ATOM 1412 C C . ARG A 1 201 ? 0.117 8.169 21.594 1.00 94.94 201 ARG A C 1
ATOM 1414 O O . ARG A 1 201 ? 0.130 7.122 22.232 1.00 94.94 201 ARG A O 1
ATOM 1421 N N . VAL A 1 202 ? -0.999 8.869 21.403 1.00 95.56 202 VAL A N 1
ATOM 1422 C CA . VAL A 1 202 ? -2.313 8.464 21.934 1.00 95.56 202 VAL A CA 1
ATOM 1423 C C . VAL A 1 202 ? -3.418 8.600 20.889 1.00 95.56 202 VAL A C 1
ATOM 1425 O O . VAL A 1 202 ? -3.330 9.424 19.982 1.00 95.56 202 VAL A O 1
ATOM 1428 N N . ALA A 1 203 ? -4.494 7.820 21.028 1.00 95.69 203 ALA A N 1
ATOM 1429 C CA . ALA A 1 203 ? -5.592 7.752 20.055 1.00 95.69 203 ALA A CA 1
ATOM 1430 C C . ALA A 1 203 ? -6.225 9.119 19.722 1.00 95.69 203 ALA A C 1
ATOM 1432 O O . ALA A 1 203 ? -6.587 9.379 18.575 1.00 95.69 203 ALA A O 1
ATOM 1433 N N . SER A 1 204 ? -6.330 10.027 20.700 1.00 96.00 204 SER A N 1
ATOM 1434 C CA . SER A 1 204 ? -6.858 11.379 20.472 1.00 96.00 204 SER A CA 1
ATOM 1435 C C . SER A 1 204 ? -5.977 12.218 19.543 1.00 96.00 204 SER A C 1
ATOM 1437 O O . SER A 1 204 ? -6.506 13.028 18.784 1.00 96.00 204 SER A O 1
ATOM 1439 N N . GLU A 1 205 ? -4.660 12.006 19.548 1.00 96.81 205 GLU A N 1
ATOM 1440 C CA . GLU A 1 205 ? -3.738 12.684 18.635 1.00 96.81 205 GLU A CA 1
ATOM 1441 C C . GLU A 1 205 ? -3.914 12.168 17.208 1.00 96.81 205 GLU A C 1
ATOM 1443 O O . GLU A 1 205 ? -4.071 12.975 16.296 1.00 96.81 205 GLU A O 1
ATOM 1448 N N . TYR A 1 206 ? -4.013 10.849 17.016 1.00 97.12 206 TYR A N 1
ATOM 1449 C CA . TYR A 1 206 ? -4.361 10.263 15.714 1.00 97.12 206 TYR A CA 1
ATOM 1450 C C . TYR A 1 206 ? -5.677 10.829 15.178 1.00 97.12 206 TYR A C 1
ATOM 1452 O O . TYR A 1 206 ? -5.725 11.300 14.040 1.00 97.12 206 TYR A O 1
ATOM 1460 N N . ARG A 1 207 ? -6.713 10.888 16.023 1.00 95.31 207 ARG A N 1
ATOM 1461 C CA . ARG A 1 207 ? -8.017 11.440 15.641 1.00 95.31 207 ARG A CA 1
ATOM 1462 C C . ARG A 1 207 ? -7.940 12.920 15.269 1.00 95.31 207 ARG A C 1
ATOM 1464 O O . ARG A 1 207 ? -8.586 13.329 14.312 1.00 95.31 207 ARG A O 1
ATOM 1471 N N . SER A 1 208 ? -7.129 13.713 15.972 1.00 94.56 208 SER A N 1
ATOM 1472 C CA . SER A 1 208 ? -6.919 15.133 15.642 1.00 94.56 208 SER A CA 1
ATOM 1473 C C . SER A 1 208 ? -6.251 15.346 14.277 1.00 94.56 208 SER A C 1
ATOM 1475 O O . SER A 1 208 ? -6.421 16.397 13.667 1.00 94.56 208 SER A O 1
ATOM 1477 N N . HIS A 1 209 ? -5.550 14.324 13.777 1.00 95.19 209 HIS A N 1
ATOM 1478 C CA . HIS A 1 209 ? -4.973 14.270 12.435 1.00 95.19 209 HIS A CA 1
ATOM 1479 C C . HIS A 1 209 ? -5.812 13.411 11.471 1.00 95.19 209 HIS A C 1
ATOM 1481 O O . HIS A 1 209 ? -5.315 12.977 10.437 1.00 95.19 209 HIS A O 1
ATOM 1487 N N . GLY A 1 210 ? -7.080 13.145 11.786 1.00 94.69 210 GLY A N 1
ATOM 1488 C CA . GLY A 1 210 ? -8.020 12.476 10.889 1.00 94.69 210 GLY A CA 1
ATOM 1489 C C . GLY A 1 210 ? -7.842 10.964 10.740 1.00 94.69 210 GLY A C 1
ATOM 1490 O O . GLY A 1 210 ? -8.384 10.376 9.807 1.00 94.69 210 GLY A O 1
ATOM 1491 N N . LEU A 1 211 ? -7.133 10.306 11.660 1.00 96.44 211 LEU A N 1
ATOM 1492 C CA . LEU A 1 211 ? -7.037 8.845 11.714 1.00 96.44 211 LEU A CA 1
ATOM 1493 C C . LEU A 1 211 ? -7.813 8.318 12.926 1.00 96.44 211 LEU A C 1
ATOM 1495 O O . LEU A 1 211 ? -7.453 8.593 14.070 1.00 96.44 211 LEU A O 1
ATOM 1499 N N . SER A 1 212 ? -8.869 7.537 12.693 1.00 96.19 212 SER A N 1
ATOM 1500 C CA . SER A 1 212 ? -9.736 6.959 13.736 1.00 96.19 212 SER A CA 1
ATOM 1501 C C . SER A 1 212 ? -9.095 5.755 14.438 1.00 96.19 212 SER A C 1
ATOM 1503 O O . SER A 1 212 ? -9.680 4.679 14.501 1.00 96.19 212 SER A O 1
ATOM 1505 N N . VAL A 1 213 ? -7.875 5.908 14.948 1.00 95.56 213 VAL A N 1
ATOM 1506 C CA . VAL A 1 213 ? -7.160 4.842 15.662 1.00 95.56 213 VAL A CA 1
ATOM 1507 C C . VAL A 1 213 ? -7.807 4.580 17.023 1.00 95.56 213 VAL A C 1
ATOM 1509 O O . VAL A 1 213 ? -8.009 5.508 17.806 1.00 95.56 213 VAL A O 1
ATOM 1512 N N . GLU A 1 214 ? -8.091 3.311 17.319 1.00 92.88 214 GLU A N 1
ATOM 1513 C CA . GLU A 1 214 ? -8.612 2.859 18.617 1.00 92.88 214 GLU A CA 1
ATOM 1514 C C . GLU A 1 214 ? -7.518 2.248 19.494 1.00 92.88 214 GLU A C 1
ATOM 1516 O O . GLU A 1 214 ? -7.522 2.431 20.710 1.00 92.88 214 GLU A O 1
ATOM 1521 N N . THR A 1 215 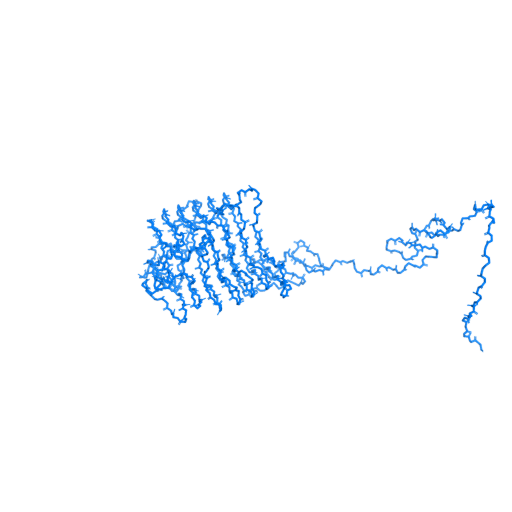? -6.555 1.557 18.878 1.00 92.25 215 THR A N 1
ATOM 1522 C CA . THR A 1 215 ? -5.433 0.919 19.577 1.00 92.25 215 THR A CA 1
ATOM 1523 C C . THR A 1 215 ? -4.121 1.545 19.138 1.00 92.25 215 THR A C 1
ATOM 1525 O O . THR A 1 215 ? -3.772 1.490 17.959 1.00 92.25 215 THR A O 1
ATOM 1528 N N . VAL A 1 216 ? -3.372 2.110 20.087 1.00 93.56 216 VAL A N 1
ATOM 1529 C CA . VAL A 1 216 ? -2.006 2.577 19.825 1.00 93.56 216 VAL A CA 1
ATOM 1530 C C . VAL A 1 216 ? -1.005 1.508 20.246 1.00 93.56 216 VAL A C 1
ATOM 1532 O O . VAL A 1 216 ? -1.121 0.940 21.337 1.00 93.56 216 VAL A O 1
ATOM 1535 N N . VAL A 1 217 ? -0.044 1.236 19.368 1.00 90.00 217 VAL A N 1
ATOM 1536 C CA . VAL A 1 217 ? 1.019 0.253 19.569 1.00 90.00 217 VAL A CA 1
ATOM 1537 C C . VAL A 1 217 ? 2.397 0.905 19.601 1.00 90.00 217 VAL A C 1
ATOM 1539 O O . VAL A 1 217 ? 2.614 1.972 19.023 1.00 90.00 217 VAL A O 1
ATOM 1542 N N . ASP A 1 218 ? 3.328 0.249 20.283 1.00 84.94 218 ASP A N 1
ATOM 1543 C CA . ASP A 1 218 ? 4.745 0.598 20.291 1.00 84.94 218 ASP A CA 1
ATOM 1544 C C . ASP A 1 218 ? 5.461 0.181 18.989 1.00 84.94 218 ASP A C 1
ATOM 1546 O O . ASP A 1 218 ? 4.854 -0.320 18.038 1.00 84.94 218 ASP A O 1
ATOM 1550 N N . SER A 1 219 ? 6.780 0.395 18.932 1.00 77.25 219 SER A N 1
ATOM 1551 C CA . SER A 1 219 ? 7.618 0.026 17.781 1.00 77.25 219 SER A CA 1
ATOM 1552 C C . SER A 1 219 ? 7.658 -1.480 17.512 1.00 77.25 219 SER A C 1
ATOM 1554 O O . SER A 1 219 ? 7.974 -1.892 16.395 1.00 77.25 219 SER A O 1
ATOM 1556 N N . GLN A 1 220 ? 7.319 -2.294 18.512 1.00 74.06 220 GLN A N 1
ATOM 1557 C CA . GLN A 1 220 ? 7.184 -3.735 18.376 1.00 74.06 220 GLN A CA 1
ATOM 1558 C C . GLN A 1 220 ? 5.794 -4.110 17.858 1.00 74.06 220 GLN A C 1
ATOM 1560 O O . GLN A 1 220 ? 5.591 -5.255 17.499 1.00 74.06 220 GLN A O 1
ATOM 1565 N N . GLY A 1 221 ? 4.834 -3.190 17.753 1.00 77.31 221 GLY A N 1
ATOM 1566 C CA . GLY A 1 221 ? 3.462 -3.517 17.366 1.00 77.31 221 GLY A CA 1
ATOM 1567 C C . GLY A 1 221 ? 2.624 -4.060 18.526 1.00 77.31 221 GLY A C 1
ATOM 1568 O O . GLY A 1 221 ? 1.574 -4.666 18.299 1.00 77.31 221 GLY A O 1
ATOM 1569 N N . ALA A 1 222 ? 3.061 -3.841 19.767 1.00 80.81 222 ALA A N 1
ATOM 1570 C CA . ALA A 1 222 ? 2.346 -4.247 20.963 1.00 80.81 222 ALA A CA 1
ATOM 1571 C C . ALA A 1 222 ? 1.621 -3.085 21.636 1.00 80.81 222 ALA A C 1
ATOM 1573 O O . ALA A 1 222 ? 2.059 -1.939 21.609 1.00 80.81 222 ALA A O 1
ATOM 1574 N N . SER A 1 223 ? 0.504 -3.401 22.282 1.00 85.94 223 SER A N 1
ATOM 1575 C CA . SER A 1 223 ? -0.208 -2.491 23.171 1.00 85.94 223 SER A CA 1
ATOM 1576 C C . SER A 1 223 ? -0.212 -3.098 24.567 1.00 85.94 223 SER A C 1
ATOM 1578 O O . SER A 1 223 ? -0.581 -4.260 24.747 1.00 85.94 223 SER A O 1
ATOM 1580 N N . SER A 1 224 ? 0.273 -2.345 25.555 1.00 84.31 224 SER A N 1
ATOM 1581 C CA . SER A 1 224 ? 0.383 -2.813 26.946 1.00 84.31 224 SER A CA 1
ATOM 1582 C C . SER A 1 224 ? 1.119 -4.159 27.086 1.00 84.31 224 SER A C 1
ATOM 1584 O O . SER A 1 224 ? 0.695 -5.037 27.835 1.00 84.31 224 SER A O 1
ATOM 1586 N N . GLY A 1 225 ? 2.215 -4.342 26.337 1.00 78.75 225 GLY A N 1
ATOM 1587 C CA . GLY A 1 225 ? 3.036 -5.560 26.377 1.00 78.75 225 GLY A CA 1
ATOM 1588 C C . GLY A 1 225 ? 2.401 -6.786 25.714 1.00 78.75 225 GLY A C 1
ATOM 1589 O O . GLY A 1 225 ? 2.924 -7.892 25.848 1.00 78.75 225 GLY A O 1
ATOM 1590 N N . THR A 1 226 ? 1.287 -6.606 25.002 1.00 79.06 226 THR A N 1
ATOM 1591 C CA . THR A 1 226 ? 0.592 -7.667 24.271 1.00 79.06 226 THR A CA 1
ATOM 1592 C C . THR A 1 226 ? 0.556 -7.343 22.787 1.00 79.06 226 THR A C 1
ATOM 1594 O O . THR A 1 226 ? 0.211 -6.228 22.398 1.00 79.06 226 THR A O 1
ATOM 1597 N N . CYS A 1 227 ? 0.880 -8.319 21.945 1.00 75.75 227 CYS A N 1
ATOM 1598 C CA . CYS A 1 227 ? 0.873 -8.130 20.505 1.00 75.75 227 CYS A CA 1
ATOM 1599 C C . CYS A 1 227 ? -0.521 -7.809 19.974 1.00 75.75 227 CYS A C 1
ATOM 1601 O O . CYS A 1 227 ? -1.459 -8.604 20.116 1.00 75.75 227 CYS A O 1
ATOM 1603 N N . ALA A 1 228 ? -0.622 -6.659 19.310 1.00 73.88 228 ALA A N 1
ATOM 1604 C CA . ALA A 1 228 ? -1.745 -6.337 18.456 1.00 73.88 228 ALA A CA 1
ATOM 1605 C C . ALA A 1 228 ? -1.440 -6.841 17.038 1.00 73.88 228 ALA A C 1
ATOM 1607 O O . ALA A 1 228 ? -0.282 -6.908 16.625 1.00 73.88 228 ALA A O 1
ATOM 1608 N N . ASN A 1 229 ? -2.476 -7.157 16.263 1.00 68.31 229 ASN A N 1
ATOM 1609 C CA . ASN A 1 229 ? -2.350 -7.512 14.842 1.00 68.31 229 ASN A CA 1
ATOM 1610 C C . ASN A 1 229 ? -2.037 -6.287 13.972 1.00 68.31 229 ASN A C 1
ATOM 1612 O O . ASN A 1 229 ? -2.726 -6.014 12.996 1.00 68.31 229 ASN A O 1
ATOM 1616 N N . ALA A 1 230 ? -1.043 -5.501 14.372 1.00 64.50 230 ALA A N 1
ATOM 1617 C CA . ALA A 1 230 ? -0.716 -4.221 13.770 1.00 64.50 230 ALA A CA 1
ATOM 1618 C C . ALA A 1 230 ? 0.032 -4.412 12.442 1.00 64.50 230 ALA A C 1
ATOM 1620 O O . ALA A 1 230 ? -0.221 -3.721 11.458 1.00 64.50 230 ALA A O 1
ATOM 1621 N N . LYS A 1 231 ? 0.954 -5.380 12.403 1.00 62.00 231 LYS A N 1
ATOM 1622 C CA . LYS A 1 231 ? 1.741 -5.725 11.218 1.00 62.00 231 LYS A CA 1
ATOM 1623 C C . LYS A 1 231 ? 1.473 -7.176 10.844 1.00 62.00 231 LYS A C 1
ATOM 1625 O O . LYS A 1 231 ? 1.895 -8.084 11.553 1.00 62.00 231 LYS A O 1
ATOM 1630 N N . CYS A 1 232 ? 0.855 -7.417 9.694 1.00 56.22 232 CYS A N 1
ATOM 1631 C CA . CYS A 1 232 ? 0.898 -8.746 9.074 1.00 56.22 232 CYS A CA 1
ATOM 1632 C C . CYS A 1 232 ? 2.120 -8.884 8.193 1.00 56.22 232 CYS A C 1
ATOM 1634 O O . CYS A 1 232 ? 2.048 -9.015 6.971 1.00 56.22 232 CYS A O 1
ATOM 1636 N N . ILE A 1 233 ? 3.260 -8.854 8.857 1.00 54.34 233 ILE A N 1
ATOM 1637 C CA . ILE A 1 233 ? 4.444 -9.496 8.325 1.00 54.34 233 ILE A CA 1
ATOM 1638 C C . ILE A 1 233 ? 4.343 -10.951 8.810 1.00 54.34 233 ILE A C 1
ATOM 1640 O O . ILE A 1 233 ? 4.127 -11.158 10.009 1.00 54.34 233 ILE A O 1
ATOM 1644 N N . PRO A 1 234 ? 4.407 -11.959 7.926 1.00 45.84 234 PRO A N 1
ATOM 1645 C CA . PRO A 1 234 ? 4.388 -13.358 8.344 1.00 45.84 234 PRO A CA 1
ATOM 1646 C C . PRO A 1 234 ? 5.521 -13.664 9.346 1.00 45.84 234 PRO A C 1
ATOM 1648 O O . PRO A 1 234 ? 6.672 -13.337 9.071 1.00 45.84 234 PRO A O 1
ATOM 1651 N N . GLY A 1 235 ? 5.225 -14.281 10.498 1.00 46.19 235 GLY A N 1
ATOM 1652 C CA . GLY A 1 235 ? 6.223 -14.576 11.541 1.00 46.19 235 GLY A CA 1
ATOM 1653 C C . GLY A 1 235 ? 5.671 -15.249 12.810 1.00 46.19 235 GLY A C 1
ATOM 1654 O O . GLY A 1 235 ? 4.489 -15.553 12.902 1.00 46.19 235 GLY A O 1
ATOM 1655 N N . ASN A 1 236 ? 6.548 -15.536 13.779 1.00 43.34 236 ASN A N 1
ATOM 1656 C CA . ASN A 1 236 ? 6.332 -16.516 14.865 1.00 43.34 236 ASN A CA 1
ATOM 1657 C C . ASN A 1 236 ? 5.392 -16.092 16.008 1.00 43.34 236 ASN A C 1
ATOM 1659 O O . ASN A 1 236 ? 5.095 -16.908 16.883 1.00 43.34 236 ASN A O 1
ATOM 1663 N N . THR A 1 237 ? 4.942 -14.840 16.043 1.00 49.88 237 THR A N 1
ATOM 1664 C CA . THR A 1 237 ? 4.066 -14.320 17.099 1.00 49.88 237 THR A CA 1
ATOM 1665 C C . THR A 1 237 ? 2.609 -14.265 16.630 1.00 49.88 237 THR A C 1
ATOM 1667 O O . THR A 1 237 ? 2.301 -14.207 15.440 1.00 49.88 237 THR A O 1
ATOM 1670 N N . LYS A 1 238 ? 1.678 -14.400 17.579 1.00 58.94 238 LYS A N 1
ATOM 1671 C CA . LYS A 1 238 ? 0.230 -14.370 17.331 1.00 58.94 238 LYS A CA 1
ATOM 1672 C C . LYS A 1 238 ? -0.403 -13.211 18.106 1.00 58.94 238 LYS A C 1
ATOM 1674 O O . LYS A 1 238 ? 0.124 -12.854 19.165 1.00 58.94 238 LYS A O 1
ATOM 1679 N N . PRO A 1 239 ? -1.545 -12.668 17.655 1.00 60.91 239 PRO A N 1
ATOM 1680 C CA . PRO A 1 239 ? -2.320 -11.714 18.447 1.00 60.91 239 PRO A CA 1
ATOM 1681 C C . PRO A 1 239 ? -2.553 -12.208 19.870 1.00 60.91 239 PRO A C 1
ATOM 1683 O O . PRO A 1 239 ? -2.836 -13.390 20.088 1.00 60.91 239 PRO A O 1
ATOM 1686 N N . GLY A 1 240 ? -2.462 -11.298 20.838 1.00 62.09 240 GLY A N 1
ATOM 1687 C CA . GLY A 1 240 ? -2.680 -11.631 22.243 1.00 62.09 240 GLY A CA 1
ATOM 1688 C C . GLY A 1 240 ? -1.493 -12.320 22.926 1.00 62.09 240 GLY A C 1
ATOM 1689 O O . GLY A 1 240 ? -1.577 -12.610 24.116 1.00 62.09 240 GLY A O 1
ATOM 1690 N N . ALA A 1 241 ? -0.395 -12.599 22.214 1.00 66.06 241 ALA A N 1
ATOM 1691 C CA . ALA A 1 241 ? 0.836 -13.069 22.841 1.00 66.06 241 ALA A CA 1
ATOM 1692 C C . ALA A 1 241 ? 1.501 -11.933 23.630 1.00 66.06 241 ALA A C 1
ATOM 1694 O O . ALA A 1 241 ? 1.568 -10.798 23.155 1.00 66.06 241 ALA A O 1
ATOM 1695 N N . THR A 1 242 ? 2.016 -12.239 24.818 1.00 70.69 242 THR A N 1
ATOM 1696 C CA . THR A 1 242 ? 2.910 -11.335 25.544 1.00 70.69 242 THR A CA 1
ATOM 1697 C C . THR A 1 242 ? 4.196 -11.144 24.754 1.00 70.69 242 THR A C 1
ATOM 1699 O O . THR A 1 242 ? 4.768 -12.111 24.249 1.00 70.69 242 THR A O 1
ATOM 1702 N N . VAL A 1 243 ? 4.671 -9.904 24.666 1.00 67.69 243 VAL A N 1
ATOM 1703 C CA . VAL A 1 243 ? 5.967 -9.622 24.051 1.00 67.69 243 VAL A CA 1
ATOM 1704 C C . VAL A 1 243 ? 7.076 -10.097 24.982 1.00 67.69 243 VAL A C 1
ATOM 1706 O O . VAL A 1 243 ? 7.125 -9.714 26.152 1.00 67.69 243 VAL A O 1
ATOM 1709 N N . SER A 1 244 ? 7.981 -10.926 24.466 1.00 64.69 244 SER A N 1
ATOM 1710 C CA . SER A 1 244 ? 9.194 -11.344 25.166 1.00 64.69 244 SER A CA 1
ATOM 1711 C C . SER A 1 244 ? 10.424 -10.872 24.396 1.00 64.69 244 SER A C 1
ATOM 1713 O O . SER A 1 244 ? 10.677 -11.339 23.289 1.00 64.69 244 SER A O 1
ATOM 1715 N N . GLY A 1 245 ? 11.212 -9.975 24.988 1.00 68.38 245 GLY A N 1
ATOM 1716 C CA . GLY A 1 245 ? 12.451 -9.479 24.382 1.00 68.38 245 GLY A CA 1
ATOM 1717 C C . GLY A 1 245 ? 12.237 -8.352 23.366 1.00 68.38 245 GLY A C 1
ATOM 1718 O O . GLY A 1 245 ? 11.344 -7.522 23.521 1.00 68.38 245 GLY A O 1
ATOM 1719 N N . THR A 1 246 ? 13.110 -8.281 22.358 1.00 65.62 246 THR A N 1
ATOM 1720 C CA . THR A 1 246 ? 13.153 -7.182 21.374 1.00 65.62 246 THR A CA 1
ATOM 1721 C C . THR A 1 246 ? 12.430 -7.492 20.062 1.00 65.62 246 THR A C 1
ATOM 1723 O O . THR A 1 246 ? 12.397 -6.633 19.184 1.00 65.62 246 THR A O 1
ATOM 1726 N N . GLU A 1 247 ? 11.869 -8.692 19.902 1.00 65.75 247 GLU A N 1
ATOM 1727 C CA . GLU A 1 247 ? 11.236 -9.112 18.648 1.00 65.75 247 GLU A CA 1
ATOM 1728 C C . GLU A 1 247 ? 9.923 -8.353 18.385 1.00 65.75 247 GLU A C 1
ATOM 1730 O O . GLU A 1 247 ? 9.111 -8.197 19.301 1.00 65.75 247 GLU A O 1
ATOM 1735 N N . PRO A 1 248 ? 9.687 -7.883 17.146 1.00 68.38 248 PRO A N 1
ATOM 1736 C CA . PRO A 1 248 ? 8.422 -7.263 16.791 1.00 68.38 248 PRO A CA 1
ATOM 1737 C C . PRO A 1 248 ? 7.291 -8.301 16.750 1.00 68.38 248 PRO A C 1
ATOM 1739 O O . PRO A 1 248 ? 7.472 -9.454 16.352 1.00 68.38 248 PRO A O 1
ATOM 1742 N N . CYS A 1 249 ? 6.090 -7.861 17.104 1.00 68.81 249 CYS A N 1
ATOM 1743 C CA . CYS A 1 249 ? 4.838 -8.539 16.826 1.00 68.81 249 CYS A CA 1
ATOM 1744 C C . CYS A 1 249 ? 4.677 -8.713 15.316 1.00 68.81 249 CYS A C 1
ATOM 1746 O O . CYS A 1 249 ? 4.521 -7.756 14.555 1.00 68.81 249 CYS A O 1
ATOM 1748 N N . ALA A 1 250 ? 4.724 -9.969 14.907 1.00 61.34 250 ALA A N 1
ATOM 1749 C CA . ALA A 1 250 ? 4.438 -10.454 13.577 1.00 61.34 250 ALA A CA 1
ATOM 1750 C C . ALA A 1 250 ? 3.134 -11.261 13.628 1.00 61.34 250 ALA A C 1
ATOM 1752 O O . ALA A 1 250 ? 2.584 -11.506 14.704 1.00 61.34 250 ALA A O 1
ATOM 1753 N N . CYS A 1 251 ? 2.629 -11.671 12.468 1.00 61.47 251 CYS A N 1
ATOM 1754 C CA . CYS A 1 251 ? 1.427 -12.493 12.386 1.00 61.47 251 CYS A CA 1
ATOM 1755 C C . CYS A 1 251 ? 1.766 -13.910 11.926 1.00 61.47 251 CYS A C 1
ATOM 1757 O O . CYS A 1 251 ? 2.399 -14.111 10.889 1.00 61.47 251 CYS A O 1
ATOM 1759 N N . GLN A 1 252 ? 1.300 -14.912 12.669 1.00 53.66 252 GLN A N 1
ATOM 1760 C CA . GLN A 1 252 ? 1.539 -16.310 12.331 1.00 53.66 252 GLN A CA 1
ATOM 1761 C C . GLN A 1 252 ? 0.522 -16.856 11.323 1.00 53.66 252 GLN A C 1
ATOM 1763 O O . GLN A 1 252 ? -0.589 -17.2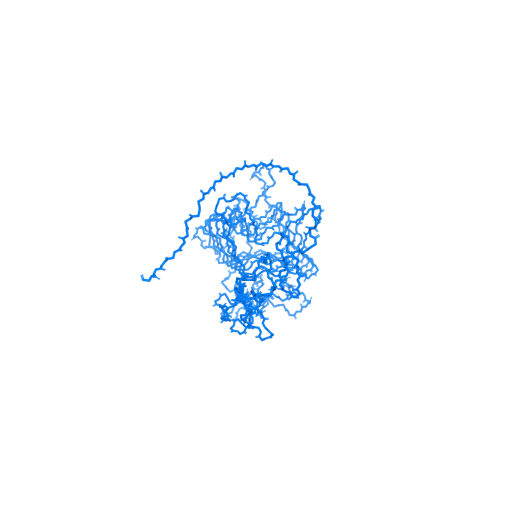62 11.678 1.00 53.66 252 GLN A O 1
ATOM 1768 N N . CYS A 1 253 ? 0.955 -16.991 10.070 1.00 55.84 253 CYS A N 1
ATOM 1769 C CA . CYS A 1 253 ? 0.227 -17.720 9.034 1.00 55.84 253 CYS A CA 1
ATOM 1770 C C . CYS A 1 253 ? 0.624 -19.200 9.033 1.00 55.84 253 CYS A C 1
ATOM 1772 O O . CYS A 1 253 ? 1.499 -19.615 8.284 1.00 55.84 253 CYS A O 1
ATOM 1774 N N . SER A 1 254 ? 0.012 -20.006 9.909 1.00 49.94 254 SER A N 1
ATOM 1775 C CA . SER A 1 254 ? 0.391 -21.419 10.072 1.00 49.94 254 SER A CA 1
ATOM 1776 C C . SER A 1 254 ? -0.370 -22.404 9.175 1.00 49.94 254 SER A C 1
ATOM 1778 O O . SER A 1 254 ? 0.017 -23.567 9.114 1.00 49.94 254 SER A O 1
ATOM 1780 N N . SER A 1 255 ? -1.433 -21.991 8.468 1.00 48.53 255 SER A N 1
ATOM 1781 C CA . SER A 1 255 ? -2.100 -22.826 7.454 1.00 48.53 255 SER A CA 1
ATOM 1782 C C . SER A 1 255 ? -3.111 -22.037 6.607 1.00 48.53 255 SER A C 1
ATOM 1784 O O . SER A 1 255 ? -3.495 -20.924 6.960 1.00 48.53 255 SER A O 1
ATOM 1786 N N . THR A 1 256 ? -3.636 -22.661 5.546 1.00 44.72 256 THR A N 1
ATOM 1787 C CA . THR A 1 256 ? -4.845 -22.212 4.819 1.00 44.72 256 THR A CA 1
ATOM 1788 C C . THR A 1 256 ? -6.094 -22.116 5.711 1.00 44.72 256 THR A C 1
ATOM 1790 O O . THR A 1 256 ? -7.120 -21.573 5.299 1.00 44.72 256 THR A O 1
ATOM 1793 N N . LYS A 1 257 ? -6.034 -22.602 6.960 1.00 40.16 257 LYS A N 1
ATOM 1794 C CA . LYS A 1 257 ? -7.001 -22.272 8.006 1.00 40.16 257 LYS A CA 1
ATOM 1795 C C . LYS A 1 257 ? -6.553 -21.001 8.730 1.00 40.16 257 LYS A C 1
ATOM 1797 O O . LYS A 1 257 ? -5.872 -21.066 9.744 1.00 40.16 257 LYS A O 1
ATOM 1802 N N . HIS A 1 258 ? -6.961 -19.869 8.158 1.00 42.81 258 HIS A N 1
ATOM 1803 C CA . HIS A 1 258 ? -7.450 -18.660 8.828 1.00 42.81 258 HIS A CA 1
ATOM 1804 C C . HIS A 1 258 ? -6.976 -18.470 10.281 1.00 42.81 258 HIS A C 1
ATOM 1806 O O . HIS A 1 258 ? -7.768 -18.619 11.214 1.00 42.81 258 HIS A O 1
ATOM 1812 N N . ASN A 1 259 ? -5.707 -18.105 10.478 1.00 40.97 259 ASN A N 1
ATOM 1813 C CA . ASN A 1 259 ? -5.332 -17.441 11.721 1.00 40.97 259 ASN A CA 1
ATOM 1814 C C . ASN A 1 259 ? -5.661 -15.948 11.593 1.00 40.97 259 ASN A C 1
ATOM 1816 O O . ASN A 1 259 ? -5.291 -15.336 10.589 1.00 40.97 259 ASN A O 1
ATOM 1820 N N . PRO A 1 260 ? -6.369 -15.367 12.574 1.00 49.44 260 PRO A N 1
ATOM 1821 C CA . PRO A 1 260 ? -6.801 -13.984 12.507 1.00 49.44 260 PRO A CA 1
ATOM 1822 C C . PRO A 1 260 ? -5.632 -12.976 12.445 1.00 49.44 260 PRO A C 1
ATOM 1824 O O . PRO A 1 260 ? -4.679 -13.140 13.208 1.00 49.44 260 PRO A O 1
ATOM 1827 N N . PRO A 1 261 ? -5.746 -11.901 11.638 1.00 50.34 261 PRO A N 1
ATOM 1828 C CA . PRO A 1 261 ? -6.914 -11.594 10.822 1.00 50.34 261 PRO A CA 1
ATOM 1829 C C . PRO A 1 261 ? -6.751 -12.030 9.353 1.00 50.34 261 PRO A C 1
ATOM 1831 O O . PRO A 1 261 ? -7.735 -12.491 8.803 1.00 50.34 261 PRO A O 1
ATOM 1834 N N . PHE A 1 262 ? -5.564 -12.015 8.733 1.00 56.66 262 PHE A N 1
ATOM 1835 C CA . PHE A 1 262 ? -5.451 -12.139 7.270 1.00 56.66 262 PHE A CA 1
ATOM 1836 C C . PHE A 1 262 ? -4.173 -12.856 6.819 1.00 56.66 262 PHE A C 1
ATOM 1838 O O . PHE A 1 262 ? -3.070 -12.321 6.900 1.00 56.66 262 PHE A O 1
ATOM 1845 N N . CYS A 1 263 ? -4.329 -14.070 6.296 1.00 53.94 263 CYS A N 1
ATOM 1846 C CA . CYS A 1 263 ? -3.249 -14.824 5.671 1.00 53.94 263 CYS A CA 1
ATOM 1847 C C . CYS A 1 263 ? -3.570 -15.028 4.198 1.00 53.94 263 CYS A C 1
ATOM 1849 O O . CYS A 1 263 ? -4.575 -15.650 3.857 1.00 53.94 263 CYS A O 1
ATOM 1851 N N . THR A 1 264 ? -2.699 -14.529 3.327 1.00 55.94 264 THR A N 1
ATOM 1852 C CA . THR A 1 264 ? -2.782 -14.827 1.897 1.00 55.94 264 THR A CA 1
ATOM 1853 C C . THR A 1 264 ? -2.207 -16.224 1.679 1.00 55.94 264 THR A C 1
ATOM 1855 O O . THR A 1 264 ? -1.215 -16.591 2.310 1.00 55.94 264 THR A O 1
ATOM 1858 N N . SER A 1 265 ? -2.801 -17.025 0.800 1.00 56.56 265 SER A N 1
ATOM 1859 C CA . SER A 1 265 ? -2.248 -18.344 0.458 1.00 56.56 265 SER A CA 1
ATOM 1860 C C . SER A 1 265 ? -1.044 -18.265 -0.487 1.00 56.56 265 SER A C 1
ATOM 1862 O O . SER A 1 265 ? -0.469 -19.298 -0.825 1.00 56.56 265 SER A O 1
ATOM 1864 N N . VAL A 1 266 ? -0.687 -17.064 -0.948 1.00 62.41 266 VAL A N 1
ATOM 1865 C CA . VAL A 1 266 ? 0.488 -16.820 -1.784 1.00 62.41 266 VAL A CA 1
ATOM 1866 C C . VAL A 1 266 ? 1.674 -16.504 -0.882 1.00 62.41 266 VAL A C 1
ATOM 1868 O O . VAL A 1 266 ? 1.544 -15.771 0.096 1.00 62.41 266 VAL A O 1
ATOM 1871 N N . VAL A 1 267 ? 2.840 -17.067 -1.201 1.00 70.44 267 VAL A N 1
ATOM 1872 C CA . VAL A 1 267 ? 4.076 -16.763 -0.474 1.00 70.44 267 VAL A CA 1
ATOM 1873 C C . VAL A 1 267 ? 4.425 -15.293 -0.697 1.00 70.44 267 VAL A C 1
ATOM 1875 O O . VAL A 1 267 ? 4.678 -14.872 -1.825 1.00 70.44 267 VAL A O 1
ATOM 1878 N N . ASP A 1 268 ? 4.417 -14.525 0.387 1.00 74.75 268 ASP A N 1
ATOM 1879 C CA . ASP A 1 268 ? 4.722 -13.099 0.377 1.00 74.75 268 ASP A CA 1
ATOM 1880 C C . ASP A 1 268 ? 6.224 -12.874 0.113 1.00 74.75 268 ASP A C 1
ATOM 1882 O O . ASP A 1 268 ? 7.062 -13.359 0.889 1.00 74.75 268 ASP A O 1
ATOM 1886 N N . PRO A 1 269 ? 6.603 -12.140 -0.950 1.00 70.69 269 PRO A N 1
ATOM 1887 C CA . PRO A 1 269 ? 7.999 -11.894 -1.260 1.00 70.69 269 PRO A CA 1
ATOM 1888 C C . PRO A 1 269 ? 8.695 -11.013 -0.217 1.00 70.69 269 PRO A C 1
ATOM 1890 O O . PRO A 1 269 ? 9.915 -10.987 -0.200 1.00 70.69 269 PRO A O 1
ATOM 1893 N N . MET A 1 270 ? 8.012 -10.347 0.714 1.00 71.25 270 MET A N 1
ATOM 1894 C CA . MET A 1 270 ? 8.708 -9.623 1.784 1.00 71.25 270 MET A CA 1
ATOM 1895 C C . MET A 1 270 ? 9.411 -10.530 2.805 1.00 71.25 270 MET A C 1
ATOM 1897 O O . MET A 1 270 ? 10.351 -10.071 3.444 1.00 71.25 270 MET A O 1
ATOM 1901 N N . GLN A 1 271 ? 9.026 -11.808 2.949 1.00 66.62 271 GLN A N 1
ATOM 1902 C CA . GLN A 1 271 ? 9.538 -12.679 4.027 1.00 66.62 271 GLN A CA 1
ATOM 1903 C C . GLN A 1 271 ? 11.071 -12.815 4.070 1.00 66.62 271 GLN A C 1
ATOM 1905 O O . GLN A 1 271 ? 11.635 -12.957 5.148 1.00 66.62 271 GLN A O 1
ATOM 1910 N N . ASN A 1 272 ? 11.738 -12.751 2.915 1.00 63.19 272 ASN A N 1
ATOM 1911 C CA . ASN A 1 272 ? 13.199 -12.858 2.792 1.00 63.19 272 ASN A CA 1
ATOM 1912 C C . ASN A 1 272 ? 13.796 -11.658 2.033 1.00 63.19 272 ASN A C 1
ATOM 1914 O O . ASN A 1 272 ? 14.770 -11.816 1.301 1.00 63.19 272 ASN A O 1
ATOM 1918 N N . TYR A 1 273 ? 13.114 -10.507 2.016 1.00 65.69 273 TYR A N 1
ATOM 1919 C CA . TYR A 1 273 ? 13.583 -9.360 1.238 1.00 65.69 273 TYR A CA 1
ATOM 1920 C C . TYR A 1 273 ? 14.579 -8.553 2.069 1.00 65.69 273 TYR A C 1
ATOM 1922 O O . TYR A 1 273 ? 14.239 -8.099 3.160 1.00 65.69 273 TYR A O 1
ATOM 1930 N N . ASP A 1 274 ? 15.785 -8.363 1.539 1.00 69.44 274 ASP A N 1
ATOM 1931 C CA . ASP A 1 274 ? 16.784 -7.461 2.106 1.00 69.44 274 ASP A CA 1
ATOM 1932 C C . ASP A 1 274 ? 17.070 -6.333 1.099 1.00 69.44 274 ASP A C 1
ATOM 1934 O O . ASP A 1 274 ? 17.668 -6.591 0.050 1.00 69.44 274 ASP A O 1
ATOM 1938 N N . PRO A 1 275 ? 16.663 -5.083 1.394 1.00 63.22 275 PRO A N 1
ATOM 1939 C CA . PRO A 1 275 ? 16.872 -3.948 0.496 1.00 63.22 275 PRO A CA 1
ATOM 1940 C C . PRO A 1 275 ? 18.349 -3.586 0.294 1.00 63.22 275 PRO A C 1
ATOM 1942 O O . PRO A 1 275 ? 18.660 -2.804 -0.601 1.00 63.22 275 PRO A O 1
ATOM 1945 N N . ASN A 1 276 ? 19.260 -4.102 1.124 1.00 67.12 276 ASN A N 1
ATOM 1946 C CA . ASN A 1 276 ? 20.691 -3.808 1.032 1.00 67.12 276 ASN A CA 1
ATOM 1947 C C . ASN A 1 276 ? 21.441 -4.806 0.149 1.00 67.12 276 ASN A C 1
ATOM 1949 O O . ASN A 1 276 ? 22.635 -4.626 -0.113 1.00 67.12 276 ASN A O 1
ATOM 1953 N N . VAL A 1 277 ? 20.770 -5.871 -0.294 1.00 66.62 277 VAL A N 1
ATOM 1954 C CA . VAL A 1 277 ? 21.405 -6.897 -1.104 1.00 66.62 277 VAL A CA 1
ATOM 1955 C C . VAL A 1 277 ? 21.315 -6.510 -2.572 1.00 66.62 277 VAL A C 1
ATOM 1957 O O . VAL A 1 277 ? 20.250 -6.496 -3.182 1.00 66.62 277 VAL A O 1
ATOM 1960 N N . TRP A 1 278 ? 22.470 -6.174 -3.136 1.00 65.88 278 TRP A N 1
ATOM 1961 C CA . TRP A 1 278 ? 22.616 -5.813 -4.538 1.00 65.88 278 TRP A CA 1
ATOM 1962 C C . TRP A 1 278 ? 22.923 -7.053 -5.387 1.00 65.88 278 TRP A C 1
ATOM 1964 O O . TRP A 1 278 ? 23.551 -8.008 -4.924 1.00 65.88 278 TRP A O 1
ATOM 1974 N N . CYS A 1 279 ? 22.469 -7.034 -6.640 1.00 72.75 279 CYS A N 1
ATOM 1975 C CA . CYS A 1 279 ? 22.735 -8.093 -7.608 1.00 72.75 279 CYS A CA 1
ATOM 1976 C C . CYS A 1 279 ? 24.230 -8.118 -7.949 1.00 72.75 279 CYS A C 1
ATOM 1978 O O . CYS A 1 279 ? 24.723 -7.235 -8.648 1.00 72.75 279 CYS A O 1
ATOM 1980 N N . ALA A 1 280 ? 24.953 -9.114 -7.431 1.00 78.56 280 ALA A N 1
ATOM 1981 C CA . ALA A 1 280 ? 26.403 -9.216 -7.609 1.00 78.56 280 ALA A CA 1
ATOM 1982 C C . ALA A 1 280 ? 26.808 -10.085 -8.809 1.00 78.56 280 ALA A C 1
ATOM 1984 O O . ALA A 1 280 ? 28.000 -10.214 -9.100 1.00 78.56 280 ALA A O 1
ATOM 1985 N N . VAL A 1 281 ? 25.838 -10.677 -9.518 1.00 77.81 281 VAL A N 1
ATOM 1986 C CA . VAL A 1 281 ? 26.107 -11.487 -10.710 1.00 77.81 281 VAL A CA 1
ATOM 1987 C C . VAL A 1 281 ? 26.556 -10.574 -11.863 1.00 77.81 281 VAL A C 1
ATOM 1989 O O . VAL A 1 281 ? 25.832 -9.649 -12.226 1.00 77.81 281 VAL A O 1
ATOM 1992 N N . PRO A 1 282 ? 27.735 -10.796 -12.470 1.00 81.31 282 PRO A N 1
ATOM 1993 C CA . PRO A 1 282 ? 28.232 -9.935 -13.543 1.00 81.31 282 PRO A CA 1
ATOM 1994 C C . PRO A 1 282 ? 27.331 -9.920 -14.786 1.00 81.31 282 PRO A C 1
ATOM 1996 O O . PRO A 1 282 ? 26.892 -10.974 -15.250 1.00 81.31 282 PRO A O 1
ATOM 1999 N N . ASN A 1 283 ? 27.157 -8.737 -15.388 1.00 81.94 283 ASN A N 1
ATOM 2000 C CA . ASN A 1 283 ? 26.337 -8.494 -16.591 1.00 81.94 283 ASN A CA 1
ATOM 2001 C C . ASN A 1 283 ? 24.858 -8.882 -16.420 1.00 81.94 283 ASN A C 1
ATOM 2003 O O . ASN A 1 283 ? 24.193 -9.303 -17.371 1.00 81.94 283 ASN A O 1
ATOM 2007 N N . CYS A 1 284 ? 24.381 -8.820 -15.181 1.00 74.38 284 CYS A N 1
ATOM 2008 C CA . CYS A 1 284 ? 23.027 -9.146 -14.791 1.00 74.38 284 CYS A CA 1
ATOM 2009 C C . CYS A 1 284 ? 22.293 -7.867 -14.385 1.00 74.38 284 CYS A C 1
ATOM 2011 O O . CYS A 1 284 ? 22.756 -7.135 -13.512 1.00 74.38 284 CYS A O 1
ATOM 2013 N N . ILE A 1 285 ? 21.136 -7.627 -14.999 1.00 67.69 285 ILE A N 1
ATOM 2014 C CA . ILE A 1 285 ? 20.239 -6.520 -14.659 1.00 67.69 285 ILE A CA 1
ATOM 2015 C C . ILE A 1 285 ? 19.504 -6.839 -13.356 1.00 67.69 285 ILE A C 1
ATOM 2017 O O . ILE A 1 285 ? 19.360 -5.977 -12.494 1.00 67.69 285 ILE A O 1
ATOM 2021 N N . THR A 1 286 ? 19.020 -8.077 -13.206 1.00 65.56 286 THR A N 1
ATOM 2022 C CA . THR A 1 286 ? 18.225 -8.499 -12.042 1.00 65.56 286 THR A CA 1
ATOM 2023 C C . THR A 1 286 ? 18.632 -9.888 -11.579 1.00 65.56 286 THR A C 1
ATOM 2025 O O . THR A 1 286 ? 18.684 -10.814 -12.384 1.00 65.56 286 THR A O 1
ATOM 2028 N N . CYS A 1 287 ? 18.890 -10.045 -10.280 1.00 70.88 287 CYS A N 1
ATOM 2029 C CA . CYS A 1 287 ? 19.245 -11.324 -9.668 1.00 70.88 287 CYS A CA 1
ATOM 2030 C C . CYS A 1 287 ? 18.061 -11.978 -8.936 1.00 70.88 287 CYS A C 1
ATOM 2032 O O . CYS A 1 287 ? 17.109 -11.310 -8.537 1.00 70.88 287 CYS A O 1
ATOM 2034 N N . ASP A 1 288 ? 18.146 -13.292 -8.714 1.00 70.38 288 ASP A N 1
ATOM 2035 C CA . ASP A 1 288 ? 17.253 -14.034 -7.827 1.00 70.38 288 ASP A CA 1
ATOM 2036 C C . ASP A 1 288 ? 17.420 -13.523 -6.394 1.00 70.38 288 ASP A C 1
ATOM 2038 O O . ASP A 1 288 ? 18.515 -13.507 -5.841 1.00 70.38 288 ASP A O 1
ATOM 2042 N N . ARG A 1 289 ? 16.310 -13.136 -5.776 1.00 64.56 289 ARG A N 1
ATOM 2043 C CA . ARG A 1 289 ? 16.262 -12.560 -4.432 1.00 64.56 289 ARG A CA 1
ATOM 2044 C C . ARG A 1 289 ? 16.772 -13.488 -3.325 1.00 64.56 289 ARG A C 1
ATOM 2046 O O . ARG A 1 289 ? 17.256 -13.003 -2.309 1.00 64.56 289 ARG A O 1
ATOM 2053 N N . LEU A 1 290 ? 16.633 -14.804 -3.482 1.00 65.94 290 LEU A N 1
ATOM 2054 C CA . LEU A 1 290 ? 17.103 -15.778 -2.490 1.00 65.94 290 LEU A CA 1
ATOM 2055 C C . LEU A 1 290 ? 18.583 -16.124 -2.676 1.00 65.94 290 LEU A C 1
ATOM 2057 O O . LEU A 1 290 ? 19.188 -16.693 -1.770 1.00 65.94 290 LEU A O 1
ATOM 2061 N N . ASP A 1 291 ? 19.156 -15.796 -3.836 1.00 71.38 291 ASP A N 1
ATOM 2062 C CA . ASP A 1 291 ? 20.567 -16.028 -4.142 1.00 71.38 291 ASP A CA 1
ATOM 2063 C C . ASP A 1 291 ? 21.167 -14.933 -5.055 1.00 71.38 291 ASP A C 1
ATOM 2065 O O . ASP A 1 291 ? 21.647 -15.203 -6.165 1.00 71.38 291 ASP A O 1
ATOM 2069 N N . PRO A 1 292 ? 21.152 -13.667 -4.602 1.00 71.31 292 PRO A N 1
ATOM 2070 C CA . PRO A 1 292 ? 21.469 -12.506 -5.436 1.00 71.31 292 PRO A CA 1
ATOM 2071 C C . PRO A 1 292 ? 22.959 -12.363 -5.751 1.00 71.31 292 PRO A C 1
ATOM 2073 O O . PRO A 1 292 ? 23.361 -11.524 -6.558 1.00 71.31 292 PRO A O 1
ATOM 2076 N N . SER A 1 293 ? 23.793 -13.188 -5.120 1.00 79.44 293 SER A N 1
ATOM 2077 C CA . SER A 1 293 ? 25.218 -13.273 -5.421 1.00 79.44 293 SER A CA 1
ATOM 2078 C C . SER A 1 293 ? 25.544 -14.287 -6.513 1.00 79.44 293 SER A C 1
ATOM 2080 O O . SER A 1 293 ? 26.604 -14.172 -7.120 1.00 79.44 293 SER A O 1
ATOM 2082 N N . ASN A 1 294 ? 24.663 -15.257 -6.786 1.00 78.81 294 ASN A N 1
ATOM 2083 C CA . ASN A 1 294 ? 24.997 -16.371 -7.677 1.00 78.81 294 ASN A CA 1
ATOM 2084 C C . ASN A 1 294 ? 23.978 -16.629 -8.788 1.00 78.81 294 ASN A C 1
ATOM 2086 O O . ASN A 1 294 ? 24.304 -17.354 -9.730 1.00 78.81 294 ASN A O 1
ATOM 2090 N N . ARG A 1 295 ? 22.765 -16.069 -8.716 1.00 81.38 295 ARG A N 1
ATOM 2091 C CA . ARG A 1 295 ? 21.707 -16.365 -9.686 1.00 81.38 295 ARG A CA 1
ATOM 2092 C C . ARG A 1 295 ? 21.137 -15.105 -10.319 1.00 81.38 295 ARG A C 1
ATOM 2094 O O . ARG A 1 295 ? 20.536 -14.284 -9.645 1.00 81.38 295 ARG A O 1
ATOM 2101 N N . CYS A 1 296 ? 21.292 -14.984 -11.630 1.00 79.12 296 CYS A N 1
ATOM 2102 C CA . CYS A 1 296 ? 20.665 -13.973 -12.465 1.00 79.12 296 CYS A CA 1
ATOM 2103 C C . CYS A 1 296 ? 19.287 -14.424 -12.972 1.00 79.12 296 CYS A C 1
ATOM 2105 O O . CYS A 1 296 ? 19.075 -15.607 -13.248 1.00 79.12 296 CYS A O 1
ATOM 2107 N N . THR A 1 297 ? 18.364 -13.480 -13.136 1.00 76.50 297 THR A N 1
ATOM 2108 C CA . THR A 1 297 ? 17.052 -13.675 -13.769 1.00 76.50 297 THR A CA 1
ATOM 2109 C C . THR A 1 297 ? 16.906 -12.883 -15.067 1.00 76.50 297 THR A C 1
ATOM 2111 O O . THR A 1 297 ? 16.176 -13.324 -15.954 1.00 76.50 297 THR A O 1
ATOM 2114 N N . GLU A 1 298 ? 17.644 -11.782 -15.232 1.00 74.62 298 GLU A N 1
ATOM 2115 C CA . GLU A 1 298 ? 17.661 -10.979 -16.458 1.00 74.62 298 GLU A CA 1
ATOM 2116 C C . GLU A 1 298 ? 19.062 -10.428 -16.753 1.00 74.62 298 GLU A C 1
ATOM 2118 O O . GLU A 1 298 ? 19.676 -9.794 -15.897 1.00 74.62 298 GLU A O 1
ATOM 2123 N N . CYS A 1 299 ? 19.566 -10.657 -17.968 1.00 76.56 299 CYS A N 1
ATOM 2124 C CA . CYS A 1 299 ? 20.909 -10.252 -18.386 1.00 76.56 299 CYS A CA 1
ATOM 2125 C C . CYS A 1 299 ? 20.944 -8.901 -19.096 1.00 76.56 299 CYS A C 1
ATOM 2127 O O . CYS A 1 299 ? 19.991 -8.523 -19.773 1.00 76.56 299 CYS A O 1
ATOM 2129 N N . ASP A 1 300 ? 22.094 -8.230 -19.013 1.00 74.44 300 ASP A N 1
ATOM 2130 C CA . ASP A 1 300 ? 22.375 -7.009 -19.762 1.00 74.44 300 ASP A CA 1
ATOM 2131 C C . ASP A 1 300 ? 22.268 -7.212 -21.276 1.00 74.44 300 ASP A C 1
ATOM 2133 O O . ASP A 1 300 ? 22.445 -8.308 -21.821 1.00 74.44 300 ASP A O 1
ATOM 2137 N N . THR A 1 301 ? 22.031 -6.111 -21.990 1.00 76.12 301 THR A N 1
ATOM 2138 C CA . THR A 1 301 ? 21.995 -6.124 -23.457 1.00 76.12 301 THR A CA 1
ATOM 2139 C C . THR A 1 301 ? 23.313 -6.667 -24.019 1.00 76.12 301 THR A C 1
ATOM 2141 O O . THR A 1 301 ? 24.390 -6.167 -23.701 1.00 76.12 301 THR A O 1
ATOM 2144 N N . GLY A 1 302 ? 23.231 -7.677 -24.890 1.00 69.69 302 GLY A N 1
ATOM 2145 C CA . GLY A 1 302 ? 24.405 -8.360 -25.450 1.00 69.69 302 GLY A CA 1
ATOM 2146 C C . GLY A 1 302 ? 24.876 -9.574 -24.645 1.00 69.69 302 GLY A C 1
ATOM 2147 O O . GLY A 1 302 ? 25.888 -10.176 -25.005 1.00 69.69 302 GLY A O 1
ATOM 2148 N N . TYR A 1 303 ? 24.141 -9.954 -23.598 1.00 80.56 303 TYR A N 1
ATOM 2149 C CA . TYR A 1 303 ? 24.360 -11.160 -22.810 1.00 80.56 303 TYR A CA 1
ATOM 2150 C C . TYR A 1 303 ? 23.104 -12.034 -22.816 1.00 80.56 303 TYR A C 1
ATOM 2152 O O . TYR A 1 303 ? 21.982 -11.572 -23.016 1.00 80.56 303 TYR A O 1
ATOM 2160 N N . SER A 1 304 ? 23.285 -13.336 -22.624 1.00 80.19 304 SER A N 1
ATOM 2161 C CA . SER A 1 304 ? 22.198 -14.308 -22.558 1.00 80.19 304 SER A CA 1
ATOM 2162 C C . SER A 1 304 ? 22.306 -15.133 -21.284 1.00 80.19 304 SER A C 1
ATOM 2164 O O . SER A 1 304 ? 23.407 -15.525 -20.883 1.00 80.19 304 SER A O 1
ATOM 2166 N N . LEU A 1 305 ? 21.149 -15.380 -20.666 1.00 83.50 305 LEU A N 1
ATOM 2167 C CA . LEU A 1 305 ? 21.035 -16.152 -19.436 1.00 83.50 305 LEU A CA 1
ATOM 2168 C C . LEU A 1 305 ? 21.327 -17.624 -19.722 1.00 83.50 305 LEU A C 1
ATOM 2170 O O . LEU A 1 305 ? 20.711 -18.233 -20.598 1.00 83.50 305 LEU A O 1
ATOM 2174 N N . THR A 1 306 ? 22.267 -18.197 -18.982 1.00 83.06 306 THR A N 1
ATOM 2175 C CA . THR A 1 306 ? 22.611 -19.617 -19.063 1.00 83.06 306 THR A CA 1
ATOM 2176 C C . THR A 1 306 ? 21.969 -20.422 -17.930 1.00 83.06 306 THR A C 1
ATOM 2178 O O . THR A 1 306 ? 21.477 -19.869 -16.951 1.00 83.06 30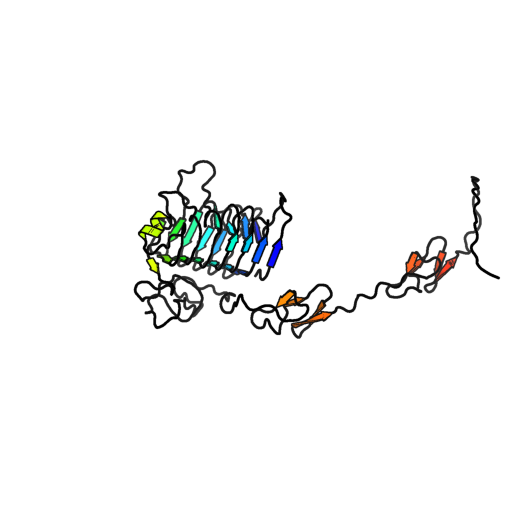6 THR A O 1
ATOM 2181 N N . ASN A 1 307 ? 21.941 -21.754 -18.059 1.00 81.94 307 ASN A N 1
ATOM 2182 C CA . ASN A 1 307 ? 21.269 -22.651 -17.099 1.00 81.94 307 ASN A CA 1
ATOM 2183 C C . ASN A 1 307 ? 21.880 -22.633 -15.682 1.00 81.94 307 ASN A C 1
ATOM 2185 O O . ASN A 1 307 ? 21.247 -23.081 -14.733 1.00 81.94 307 ASN A O 1
ATOM 2189 N N . ASP A 1 308 ? 23.109 -22.135 -15.544 1.00 83.88 308 ASP A N 1
ATOM 2190 C CA . ASP A 1 308 ? 23.802 -21.840 -14.282 1.00 83.88 308 ASP A CA 1
ATOM 2191 C C . ASP A 1 308 ? 23.415 -20.465 -13.701 1.00 83.88 308 ASP A C 1
ATOM 2193 O O . ASP A 1 308 ? 24.034 -20.016 -12.742 1.00 83.88 308 ASP A O 1
ATOM 2197 N N . TYR A 1 309 ? 22.387 -19.808 -14.253 1.00 84.81 309 TYR A N 1
ATOM 2198 C CA . TYR A 1 309 ? 21.903 -18.484 -13.856 1.00 84.81 309 TYR A CA 1
ATOM 2199 C C . TYR A 1 309 ? 22.970 -17.386 -13.987 1.00 84.81 309 TYR A C 1
ATOM 2201 O O . TYR A 1 309 ? 23.031 -16.463 -13.182 1.00 84.81 309 TYR A O 1
ATOM 2209 N N . GLN A 1 310 ? 23.828 -17.482 -15.001 1.00 87.88 310 GLN A N 1
ATOM 2210 C CA . GLN A 1 310 ? 24.879 -16.503 -15.286 1.00 87.88 310 GLN A CA 1
ATOM 2211 C C . GLN A 1 310 ? 24.608 -15.794 -16.615 1.00 87.88 310 GLN A C 1
ATOM 2213 O O . GLN A 1 310 ? 23.933 -16.335 -17.492 1.00 87.88 310 GLN A O 1
ATOM 2218 N N . CYS A 1 311 ? 25.162 -14.595 -16.785 1.00 81.88 311 CYS A N 1
ATOM 2219 C CA . CYS A 1 311 ? 25.044 -13.830 -18.023 1.00 81.88 311 CYS A CA 1
ATOM 2220 C C . CYS A 1 311 ? 26.321 -13.924 -18.842 1.00 81.88 311 CYS A C 1
ATOM 2222 O O . CYS A 1 311 ? 27.375 -13.420 -18.449 1.00 81.88 311 CYS A O 1
ATOM 2224 N N . LYS A 1 312 ? 26.231 -14.578 -20.002 1.00 85.31 312 LYS A N 1
ATOM 2225 C CA . LYS A 1 312 ? 27.371 -14.772 -20.909 1.00 85.31 312 LYS A CA 1
ATOM 2226 C C . LYS A 1 312 ? 27.138 -14.021 -22.208 1.00 85.31 312 LYS A C 1
ATOM 2228 O O . LYS A 1 312 ? 26.019 -13.989 -22.709 1.00 85.31 312 LYS A O 1
ATOM 2233 N N . ALA A 1 313 ? 28.194 -13.406 -22.734 1.00 79.31 313 ALA A N 1
ATOM 2234 C CA . ALA A 1 313 ? 28.109 -12.582 -23.932 1.00 79.31 313 ALA A CA 1
ATOM 2235 C C . ALA A 1 313 ? 27.547 -13.385 -25.114 1.00 79.31 313 ALA A C 1
ATOM 2237 O O . ALA A 1 313 ? 28.010 -14.490 -25.411 1.00 79.31 313 ALA A O 1
ATOM 2238 N N . THR A 1 314 ? 26.568 -12.814 -25.806 1.00 67.50 314 THR A N 1
ATOM 2239 C CA . THR A 1 314 ? 26.027 -13.361 -27.045 1.00 67.50 314 THR A CA 1
ATOM 2240 C C . THR A 1 314 ? 27.029 -13.039 -28.155 1.00 67.50 314 THR A C 1
ATOM 2242 O O . THR A 1 314 ? 27.277 -11.878 -28.475 1.00 67.50 314 THR A O 1
ATOM 2245 N N . THR A 1 315 ? 27.676 -14.053 -28.726 1.00 55.94 315 THR A N 1
ATOM 2246 C CA . THR A 1 315 ? 28.763 -13.924 -29.716 1.00 55.94 315 THR A CA 1
ATOM 2247 C C . THR A 1 315 ? 28.290 -13.457 -31.106 1.00 55.94 315 THR A C 1
ATOM 2249 O O . THR A 1 315 ? 28.601 -14.078 -32.119 1.00 55.94 315 THR A O 1
ATOM 2252 N N . THR A 1 316 ? 27.559 -12.342 -31.201 1.00 51.16 316 THR A N 1
ATOM 2253 C CA . THR A 1 316 ? 27.041 -11.800 -32.476 1.00 51.16 316 THR A CA 1
ATOM 2254 C C . THR A 1 316 ? 27.325 -10.312 -32.678 1.00 51.16 316 THR A C 1
ATOM 2256 O O . THR A 1 316 ? 26.491 -9.570 -33.188 1.00 51.16 316 THR A O 1
ATOM 2259 N N . THR A 1 317 ? 28.534 -9.864 -32.345 1.00 41.81 317 THR A N 1
ATOM 2260 C CA . THR A 1 317 ? 29.076 -8.571 -32.801 1.00 41.81 317 THR A CA 1
ATOM 2261 C C . THR A 1 317 ? 30.279 -8.757 -33.723 1.00 41.81 317 THR A C 1
ATOM 2263 O O . THR A 1 317 ? 31.303 -8.095 -33.593 1.00 41.81 317 THR A O 1
ATOM 2266 N N . THR A 1 318 ? 30.157 -9.608 -34.742 1.00 43.56 318 THR A N 1
ATOM 2267 C CA . THR A 1 318 ? 30.913 -9.366 -35.975 1.00 43.56 318 THR A CA 1
ATOM 2268 C C . THR A 1 318 ? 30.114 -8.382 -36.816 1.00 43.56 318 THR A C 1
ATOM 2270 O O . THR A 1 318 ? 29.119 -8.725 -37.450 1.00 43.56 318 THR A O 1
ATOM 2273 N N . LYS A 1 319 ? 30.550 -7.117 -36.803 1.00 44.19 319 LYS A N 1
ATOM 2274 C CA . LYS A 1 319 ? 30.242 -6.135 -37.850 1.00 44.19 319 LYS A CA 1
ATOM 2275 C C . LYS A 1 319 ? 30.252 -6.869 -39.193 1.00 44.19 319 LYS A C 1
ATOM 2277 O O . LYS A 1 319 ? 31.288 -7.430 -39.555 1.00 44.19 319 LYS A O 1
ATOM 2282 N N . ALA A 1 320 ? 29.108 -6.913 -39.880 1.00 49.72 320 ALA A N 1
ATOM 2283 C CA . ALA A 1 320 ? 29.001 -7.610 -41.155 1.00 49.72 320 ALA A CA 1
ATOM 2284 C C . ALA A 1 320 ? 30.140 -7.129 -42.075 1.00 49.72 320 ALA A C 1
ATOM 2286 O O . ALA A 1 320 ? 30.342 -5.912 -42.185 1.00 49.72 320 ALA A O 1
ATOM 2287 N N . PRO A 1 321 ? 30.931 -8.040 -42.673 1.00 57.31 321 PRO A N 1
ATOM 2288 C CA . PRO A 1 321 ? 32.014 -7.645 -43.559 1.00 57.31 321 PRO A CA 1
ATOM 2289 C C . PRO A 1 321 ? 31.440 -6.773 -44.675 1.00 57.31 321 PRO A C 1
ATOM 2291 O O . PRO A 1 321 ? 30.406 -7.097 -45.260 1.00 57.31 321 PRO A O 1
ATOM 2294 N N . THR A 1 322 ? 32.088 -5.639 -44.940 1.00 59.97 322 THR A N 1
ATOM 2295 C CA . THR A 1 322 ? 31.700 -4.742 -46.028 1.00 59.97 322 THR A CA 1
ATOM 2296 C C . THR A 1 322 ? 31.636 -5.556 -47.319 1.00 59.97 322 THR A C 1
ATOM 2298 O O . THR A 1 322 ? 32.580 -6.276 -47.637 1.00 59.97 322 THR A O 1
ATOM 2301 N N . CYS A 1 323 ? 30.518 -5.482 -48.040 1.00 69.94 323 CYS A N 1
ATOM 2302 C CA . CYS A 1 323 ? 30.333 -6.235 -49.278 1.00 69.94 323 CYS A CA 1
ATOM 2303 C C . CYS A 1 323 ? 31.316 -5.719 -50.341 1.00 69.94 323 CYS A C 1
ATOM 2305 O O . CYS A 1 323 ? 31.198 -4.581 -50.793 1.00 69.94 323 CYS A O 1
ATOM 2307 N N . THR A 1 324 ? 32.301 -6.538 -50.708 1.00 78.75 324 THR A N 1
ATOM 2308 C CA . THR A 1 324 ? 33.334 -6.231 -51.710 1.00 78.75 324 THR A CA 1
ATOM 2309 C C . THR A 1 324 ? 33.101 -6.953 -53.038 1.00 78.75 324 THR A C 1
ATOM 2311 O O . THR A 1 324 ? 33.856 -6.738 -53.985 1.00 78.75 324 THR A O 1
ATOM 2314 N N . ALA A 1 325 ? 32.053 -7.779 -53.140 1.00 76.69 325 ALA A N 1
ATOM 2315 C CA . ALA A 1 325 ? 31.688 -8.474 -54.370 1.00 76.69 325 ALA A CA 1
ATOM 2316 C C . ALA A 1 325 ? 31.360 -7.470 -55.509 1.00 76.69 325 ALA A C 1
ATOM 2318 O O . ALA A 1 325 ? 30.446 -6.648 -55.366 1.00 76.69 325 ALA A O 1
ATOM 2319 N N . PRO A 1 326 ? 32.070 -7.514 -56.653 1.00 75.19 326 PRO A N 1
ATOM 2320 C CA . PRO A 1 326 ? 31.837 -6.605 -57.775 1.00 75.19 326 PRO A CA 1
ATOM 2321 C C . PRO A 1 326 ? 30.413 -6.712 -58.327 1.00 75.19 326 PRO A C 1
ATOM 2323 O O . PRO A 1 326 ? 29.877 -7.808 -58.480 1.00 75.19 326 PRO A O 1
ATOM 2326 N N . TYR A 1 327 ? 29.806 -5.563 -58.643 1.00 82.00 327 TYR A N 1
ATOM 2327 C CA . TYR A 1 327 ? 28.445 -5.453 -59.200 1.00 82.00 327 TYR A CA 1
ATOM 2328 C C . TYR A 1 327 ? 27.332 -6.047 -58.316 1.00 82.00 327 TYR A C 1
ATOM 2330 O O . TYR A 1 327 ? 26.191 -6.205 -58.757 1.00 82.00 327 TYR A O 1
ATOM 2338 N N . CYS A 1 328 ? 27.643 -6.310 -57.048 1.00 81.62 328 CYS A N 1
ATOM 2339 C CA . CYS A 1 328 ? 26.719 -6.829 -56.060 1.00 81.62 328 CYS A CA 1
ATOM 2340 C C . CYS A 1 328 ? 25.909 -5.702 -55.396 1.00 81.62 328 CYS A C 1
ATOM 2342 O O . CYS A 1 328 ? 26.419 -4.609 -55.122 1.00 81.62 328 CYS A O 1
ATOM 2344 N N . SER A 1 329 ? 24.620 -5.938 -55.162 1.00 80.44 329 SER A N 1
ATOM 2345 C CA . SER A 1 329 ? 23.755 -5.064 -54.362 1.00 80.44 329 SER A CA 1
ATOM 2346 C C . SER A 1 329 ? 23.676 -5.539 -52.910 1.00 80.44 329 SER A C 1
ATOM 2348 O O . SER A 1 329 ? 23.628 -4.705 -52.010 1.00 80.44 329 SER A O 1
ATOM 2350 N N . VAL A 1 330 ? 23.725 -6.856 -52.678 1.00 79.12 330 VAL A N 1
ATOM 2351 C CA . VAL A 1 330 ? 23.658 -7.472 -51.346 1.00 79.12 330 VAL A CA 1
ATOM 2352 C C . VAL A 1 330 ? 24.560 -8.706 -51.304 1.00 79.12 330 VAL A C 1
ATOM 2354 O O . VAL A 1 330 ? 24.426 -9.589 -52.148 1.00 79.12 330 VAL A O 1
ATOM 2357 N N . CYS A 1 331 ? 25.467 -8.783 -50.327 1.00 77.38 331 CYS A N 1
ATOM 2358 C CA . CYS A 1 331 ? 26.288 -9.972 -50.084 1.00 77.38 331 CYS A CA 1
ATOM 2359 C C . CYS A 1 331 ? 25.572 -10.993 -49.180 1.00 77.38 331 CYS A C 1
ATOM 2361 O O . CYS A 1 331 ? 24.639 -10.658 -48.449 1.00 77.38 331 CYS A O 1
ATOM 2363 N N . ALA A 1 332 ? 26.003 -12.252 -49.228 1.00 76.44 332 ALA A N 1
ATOM 2364 C CA . ALA A 1 332 ? 25.497 -13.318 -48.372 1.00 76.44 332 ALA A CA 1
ATOM 2365 C C . ALA A 1 332 ? 25.839 -13.068 -46.890 1.00 76.44 332 ALA A C 1
ATOM 2367 O O . ALA A 1 332 ? 26.899 -12.535 -46.556 1.00 76.44 332 ALA A O 1
ATOM 2368 N N . ALA A 1 333 ? 24.946 -13.476 -45.983 1.00 68.31 333 ALA A N 1
ATOM 2369 C CA . ALA A 1 333 ? 25.165 -13.333 -44.546 1.00 68.31 333 ALA A CA 1
ATOM 2370 C C . ALA A 1 333 ? 26.475 -14.028 -44.124 1.00 68.31 333 ALA A C 1
ATOM 2372 O O . ALA A 1 333 ? 26.694 -15.197 -44.434 1.00 68.31 333 ALA A O 1
ATOM 2373 N N . GLY A 1 334 ? 27.355 -13.293 -43.439 1.00 67.06 334 GLY A N 1
ATOM 2374 C CA . GLY A 1 334 ? 28.648 -13.806 -42.973 1.00 67.06 334 GLY A CA 1
ATOM 2375 C C . GLY A 1 334 ? 29.780 -13.821 -44.012 1.00 67.06 334 GLY A C 1
ATOM 2376 O O . GLY A 1 334 ? 30.885 -14.223 -43.661 1.00 67.06 334 GLY A O 1
ATOM 2377 N N . SER A 1 335 ? 29.566 -13.356 -45.252 1.00 70.00 335 SER A N 1
ATOM 2378 C CA . SER A 1 335 ? 30.615 -13.289 -46.282 1.00 70.00 335 SER A CA 1
ATOM 2379 C C . SER A 1 335 ? 30.570 -11.987 -47.086 1.00 70.00 335 SER A C 1
ATOM 2381 O O . SER A 1 335 ? 29.566 -11.673 -47.712 1.00 70.00 335 SER A O 1
ATOM 2383 N N . GLY A 1 336 ? 31.679 -11.238 -47.117 1.00 71.06 336 GLY A N 1
ATOM 2384 C CA . GLY A 1 336 ? 31.800 -10.003 -47.910 1.00 71.06 336 GLY A CA 1
ATOM 2385 C C . GLY A 1 336 ? 32.118 -10.232 -49.393 1.00 71.06 336 GLY A C 1
ATOM 2386 O O . GLY A 1 336 ? 32.040 -9.294 -50.182 1.00 71.06 336 GLY A O 1
ATOM 2387 N N . SER A 1 337 ? 32.475 -11.459 -49.784 1.00 78.06 337 SER A N 1
ATOM 2388 C CA . SER A 1 337 ? 32.940 -11.808 -51.135 1.00 78.06 337 SER A CA 1
ATOM 2389 C C . SER A 1 337 ? 31.928 -12.609 -51.957 1.00 78.06 337 SER A C 1
ATOM 2391 O O . SER A 1 337 ? 32.135 -12.796 -53.153 1.00 78.06 337 SER A O 1
ATOM 2393 N N . VAL A 1 338 ? 30.836 -13.067 -51.339 1.00 81.69 338 VAL A N 1
ATOM 2394 C CA . VAL A 1 338 ? 29.786 -13.856 -51.997 1.00 81.69 338 VAL A CA 1
ATOM 2395 C C . VAL A 1 338 ? 28.544 -12.998 -52.156 1.00 81.69 338 VAL A C 1
ATOM 2397 O O . VAL A 1 338 ? 28.008 -12.486 -51.176 1.00 81.69 338 VAL A O 1
ATOM 2400 N N . CYS A 1 339 ? 28.066 -12.857 -53.385 1.00 80.81 339 CYS A N 1
ATOM 2401 C CA . CYS A 1 339 ? 26.890 -12.066 -53.696 1.00 80.81 339 CYS A CA 1
ATOM 2402 C C . CYS A 1 339 ? 25.592 -12.873 -53.553 1.00 80.81 339 CYS A C 1
ATOM 2404 O O . CYS A 1 339 ? 25.519 -14.016 -54.000 1.00 80.81 339 CYS A O 1
ATOM 2406 N N . SER A 1 340 ? 24.558 -12.277 -52.957 1.00 86.50 340 SER A N 1
ATOM 2407 C CA . SER A 1 340 ? 23.195 -12.826 -52.903 1.00 86.50 340 SER A CA 1
ATOM 2408 C C . SER A 1 340 ? 22.237 -12.109 -53.859 1.00 86.50 340 SER A C 1
ATOM 2410 O O . SER A 1 340 ? 21.242 -12.697 -54.276 1.00 86.50 340 SER A O 1
ATOM 2412 N N . SER A 1 341 ? 22.543 -10.868 -54.255 1.00 83.25 341 SER A N 1
ATOM 2413 C CA . SER A 1 341 ? 21.756 -10.110 -55.232 1.00 83.25 341 SER A CA 1
ATOM 2414 C C . SER A 1 341 ? 22.631 -9.175 -56.063 1.00 83.25 341 SER A C 1
ATOM 2416 O O . SER A 1 341 ? 23.468 -8.453 -55.523 1.00 83.25 341 SER A O 1
ATOM 2418 N N . CYS A 1 342 ? 22.437 -9.173 -57.383 1.00 83.25 342 CYS A N 1
ATOM 2419 C CA . CYS A 1 342 ? 23.216 -8.376 -58.331 1.00 83.25 342 CYS A CA 1
ATOM 2420 C C . CYS A 1 342 ? 22.524 -7.061 -58.689 1.00 83.25 342 CYS A C 1
ATOM 2422 O O . CYS A 1 342 ? 21.297 -6.961 -58.690 1.00 83.25 342 CYS A O 1
ATOM 2424 N N . ARG A 1 343 ? 23.309 -6.033 -59.025 1.00 81.62 343 ARG A N 1
ATOM 2425 C CA . ARG A 1 343 ? 22.774 -4.801 -59.618 1.00 81.62 343 ARG A CA 1
ATOM 2426 C C . ARG A 1 343 ? 22.378 -5.074 -61.076 1.00 81.62 343 ARG A C 1
ATOM 2428 O O . ARG A 1 343 ? 23.147 -5.726 -61.778 1.00 81.62 343 ARG A O 1
ATOM 2435 N N . PRO A 1 344 ? 21.247 -4.562 -61.584 1.00 71.12 344 PRO A N 1
ATOM 2436 C CA . PRO A 1 344 ? 20.959 -4.612 -63.018 1.00 71.12 344 PRO A CA 1
ATOM 2437 C C . PRO A 1 344 ? 22.072 -3.921 -63.835 1.00 71.12 344 PRO A C 1
ATOM 2439 O O . PRO A 1 344 ? 22.600 -2.908 -63.369 1.00 71.12 344 PRO A O 1
ATOM 2442 N N . PRO A 1 345 ? 22.451 -4.418 -65.031 1.00 70.56 345 PRO A N 1
ATOM 2443 C CA . PRO A 1 345 ? 21.896 -5.556 -65.777 1.00 70.56 345 PRO A CA 1
ATOM 2444 C C . PRO A 1 345 ? 22.582 -6.914 -65.488 1.00 70.56 345 PRO A C 1
ATOM 2446 O O . PRO A 1 345 ? 22.512 -7.819 -66.317 1.00 70.56 345 PRO A O 1
ATOM 2449 N N . TYR A 1 346 ? 23.274 -7.076 -64.358 1.00 79.12 346 TYR A N 1
ATOM 2450 C CA . TYR A 1 346 ? 24.015 -8.300 -64.033 1.00 79.12 346 TYR A CA 1
ATOM 2451 C C . TYR A 1 346 ? 23.103 -9.381 -63.435 1.00 79.12 346 TYR A C 1
ATOM 2453 O O . TYR A 1 346 ? 22.192 -9.087 -62.662 1.00 79.12 346 TYR A O 1
ATOM 2461 N N . THR A 1 347 ? 23.381 -10.644 -63.751 1.00 82.44 347 THR A N 1
ATOM 2462 C CA . THR A 1 347 ? 22.690 -11.820 -63.204 1.00 82.44 347 THR A CA 1
ATOM 2463 C C . THR A 1 347 ? 23.592 -12.590 -62.249 1.00 82.44 347 THR A C 1
ATOM 2465 O O . THR A 1 347 ? 24.805 -12.663 -62.452 1.00 82.44 347 THR A O 1
ATOM 2468 N N . LEU A 1 348 ? 23.000 -13.181 -61.212 1.00 82.69 348 LEU A N 1
ATOM 2469 C CA . LEU A 1 348 ? 23.724 -13.962 -60.215 1.00 82.69 348 LEU A CA 1
ATOM 2470 C C . LEU A 1 348 ? 24.081 -15.351 -60.762 1.00 82.69 348 LEU A C 1
ATOM 2472 O O . LEU A 1 348 ? 23.200 -16.102 -61.168 1.00 82.69 348 LEU A O 1
ATOM 2476 N N . SER A 1 349 ? 25.364 -15.708 -60.719 1.00 81.81 349 SER A N 1
ATOM 2477 C CA . SER A 1 349 ? 25.878 -17.035 -61.062 1.00 81.81 349 SER A CA 1
ATOM 2478 C C . SER A 1 349 ? 26.923 -17.460 -60.031 1.00 81.81 349 SER A C 1
ATOM 2480 O O . SER A 1 349 ? 27.968 -16.825 -59.910 1.00 81.81 349 SER A O 1
ATOM 2482 N N . ASN A 1 350 ? 26.646 -18.523 -59.267 1.00 78.50 350 ASN A N 1
ATOM 2483 C CA . ASN A 1 350 ? 27.542 -19.082 -58.240 1.00 78.50 350 ASN A CA 1
ATOM 2484 C C . ASN A 1 350 ? 28.127 -18.043 -57.262 1.00 78.50 350 ASN A C 1
ATOM 2486 O O . ASN A 1 350 ? 29.315 -18.064 -56.951 1.00 78.50 350 ASN A O 1
ATOM 2490 N N . GLY A 1 351 ? 27.296 -17.113 -56.782 1.00 74.62 351 GLY A N 1
ATOM 2491 C CA . GLY A 1 351 ? 27.734 -16.083 -55.835 1.00 74.62 351 GLY A CA 1
ATOM 2492 C C . GLY A 1 351 ? 28.500 -14.913 -56.466 1.00 74.62 351 GLY A C 1
ATOM 2493 O O . GLY A 1 351 ? 29.024 -14.078 -55.733 1.00 74.62 351 GLY A O 1
ATOM 2494 N N . VAL A 1 352 ? 28.553 -14.821 -57.800 1.00 82.06 352 VAL A N 1
ATOM 2495 C CA . VAL A 1 352 ? 29.206 -13.739 -58.553 1.00 82.06 352 VAL A CA 1
ATOM 2496 C C . VAL A 1 352 ? 28.222 -13.124 -59.550 1.00 82.06 352 VAL A C 1
ATOM 2498 O O . VAL A 1 352 ? 27.385 -13.817 -60.126 1.00 82.06 352 VAL A O 1
ATOM 2501 N N . CYS A 1 353 ? 28.315 -11.814 -59.764 1.00 82.44 353 CYS A N 1
ATOM 2502 C CA . CYS A 1 353 ? 27.488 -11.097 -60.730 1.00 82.44 353 CYS A CA 1
ATOM 2503 C C . CYS A 1 353 ? 28.144 -11.077 -62.110 1.00 82.44 353 CYS A C 1
ATOM 2505 O O . CYS A 1 353 ? 29.220 -10.506 -62.280 1.00 82.44 353 CYS A O 1
ATOM 2507 N N . VAL A 1 354 ? 27.480 -11.676 -63.099 1.00 83.12 354 VAL A N 1
ATOM 2508 C CA . VAL A 1 354 ? 27.943 -11.751 -64.492 1.00 83.12 354 VAL A CA 1
ATOM 2509 C C . VAL A 1 354 ? 27.040 -10.919 -65.402 1.00 83.12 354 VAL A C 1
ATOM 2511 O O . VAL A 1 354 ? 25.833 -10.838 -65.183 1.00 83.12 354 VAL A O 1
ATOM 2514 N N . ALA A 1 355 ? 27.621 -10.242 -66.395 1.00 76.56 355 ALA A N 1
ATOM 2515 C CA . ALA A 1 355 ? 26.867 -9.389 -67.313 1.00 76.56 355 ALA A CA 1
ATOM 2516 C C . ALA A 1 355 ? 25.936 -10.229 -68.202 1.00 76.56 355 ALA A C 1
ATOM 2518 O O . ALA A 1 355 ? 26.350 -11.260 -68.733 1.00 76.56 355 ALA A O 1
ATOM 2519 N N . ASN A 1 356 ? 24.693 -9.775 -68.392 1.00 70.25 356 ASN A N 1
ATOM 2520 C CA . ASN A 1 356 ? 23.751 -10.419 -69.305 1.00 70.25 356 ASN A CA 1
ATOM 2521 C C . ASN A 1 356 ? 24.244 -10.281 -70.755 1.00 70.25 356 ASN A C 1
ATOM 2523 O O . ASN A 1 356 ? 24.202 -9.194 -71.328 1.00 70.25 356 ASN A O 1
ATOM 2527 N N . THR A 1 357 ? 24.674 -11.379 -71.372 1.00 54.47 357 THR A N 1
ATOM 2528 C CA . THR A 1 357 ? 25.111 -11.411 -72.780 1.00 54.47 357 THR A CA 1
ATOM 2529 C C . THR A 1 357 ? 23.955 -11.558 -73.778 1.00 54.47 357 THR A C 1
ATOM 2531 O O . THR A 1 357 ? 24.193 -11.578 -74.980 1.00 54.47 357 THR A O 1
ATOM 2534 N N . ASN A 1 358 ? 22.702 -11.598 -73.307 1.00 48.34 358 ASN A N 1
ATOM 2535 C CA . ASN A 1 358 ? 21.509 -11.819 -74.138 1.00 48.34 358 ASN A CA 1
ATOM 2536 C C . ASN A 1 358 ? 20.669 -10.559 -74.424 1.00 48.34 358 ASN A C 1
ATOM 2538 O O . ASN A 1 358 ? 19.519 -10.678 -74.843 1.00 48.34 358 ASN A O 1
ATOM 2542 N N . VAL A 1 359 ? 21.204 -9.347 -74.243 1.00 43.41 359 VAL A N 1
ATOM 2543 C CA . VAL A 1 359 ? 20.493 -8.124 -74.664 1.00 43.41 359 VAL A CA 1
ATOM 2544 C C . VAL A 1 359 ? 20.826 -7.820 -76.128 1.00 43.41 359 VAL A C 1
ATOM 2546 O O . VAL A 1 359 ? 21.667 -6.980 -76.441 1.00 43.41 359 VAL A O 1
ATOM 2549 N N . ALA A 1 360 ? 20.189 -8.555 -77.040 1.00 33.53 360 ALA A N 1
ATOM 2550 C CA . ALA A 1 360 ? 20.180 -8.229 -78.460 1.00 33.53 360 ALA A CA 1
ATOM 2551 C C . ALA A 1 360 ? 19.228 -7.047 -78.729 1.00 33.53 360 ALA A C 1
ATOM 2553 O O . ALA A 1 360 ? 18.058 -7.093 -78.367 1.00 33.53 360 ALA A O 1
ATOM 2554 N N . ALA A 1 361 ? 19.785 -6.010 -79.361 1.00 37.97 361 ALA A N 1
ATOM 2555 C CA . ALA A 1 361 ? 19.176 -4.997 -80.229 1.00 37.97 361 ALA A CA 1
ATOM 2556 C C . ALA A 1 361 ? 17.708 -4.575 -79.989 1.00 37.97 361 ALA A C 1
ATOM 2558 O O . ALA A 1 361 ? 16.771 -5.286 -80.340 1.00 37.97 361 ALA A O 1
ATOM 2559 N N . GLY A 1 362 ? 17.506 -3.315 -79.587 1.00 29.22 362 GLY A N 1
ATOM 2560 C CA . GLY A 1 362 ? 16.217 -2.652 -79.774 1.00 29.22 362 GLY A CA 1
ATOM 2561 C C . GLY A 1 362 ? 16.124 -1.245 -79.190 1.00 29.22 362 GLY A C 1
ATOM 2562 O O . GLY A 1 362 ? 16.058 -1.084 -77.982 1.00 29.22 362 GLY A O 1
ATOM 2563 N N . ALA A 1 363 ? 16.014 -0.266 -80.090 1.00 31.09 363 ALA A N 1
ATOM 2564 C CA . ALA A 1 363 ? 15.508 1.097 -79.896 1.00 31.09 363 ALA A CA 1
ATOM 2565 C C . ALA A 1 363 ? 16.450 2.154 -79.280 1.00 31.09 363 ALA A C 1
ATOM 2567 O O . ALA A 1 363 ? 16.452 2.463 -78.092 1.00 31.09 363 ALA A O 1
ATOM 2568 N N . HIS A 1 364 ? 17.166 2.803 -80.200 1.00 31.44 364 HIS A N 1
ATOM 2569 C CA . HIS A 1 364 ? 17.588 4.195 -80.124 1.00 31.44 364 HIS A CA 1
ATOM 2570 C C . HIS A 1 364 ? 16.412 5.131 -79.798 1.00 31.44 364 HIS A C 1
ATOM 2572 O O . HIS A 1 364 ? 15.439 5.160 -80.543 1.00 31.44 364 HIS A O 1
ATOM 2578 N N . THR A 1 365 ? 16.588 6.010 -78.815 1.00 34.28 365 THR A N 1
ATOM 2579 C CA . THR A 1 365 ? 16.200 7.422 -78.955 1.00 34.28 365 THR A CA 1
ATOM 2580 C C . THR A 1 365 ? 17.192 8.272 -78.181 1.00 34.28 365 THR A C 1
ATOM 2582 O O . THR A 1 365 ? 17.486 8.025 -77.015 1.00 34.28 365 THR A O 1
ATOM 2585 N N . ALA A 1 366 ? 17.758 9.227 -78.905 1.00 31.97 366 ALA A N 1
ATOM 2586 C CA . ALA A 1 366 ? 18.795 10.135 -78.478 1.00 31.97 366 ALA A CA 1
ATOM 2587 C C . ALA A 1 366 ? 18.310 11.120 -77.407 1.00 31.97 366 ALA A C 1
ATOM 2589 O O . ALA A 1 366 ? 17.224 11.679 -77.523 1.00 31.97 366 ALA A O 1
ATOM 2590 N N . ALA A 1 367 ? 19.192 11.435 -76.464 1.00 33.75 367 ALA A N 1
ATOM 2591 C CA . ALA A 1 367 ? 19.391 12.805 -76.010 1.00 33.75 367 ALA A CA 1
ATOM 2592 C C . ALA A 1 367 ? 20.835 12.933 -75.515 1.00 33.75 367 ALA A C 1
ATOM 2594 O O . ALA A 1 367 ? 21.215 12.392 -74.478 1.00 33.75 367 ALA A O 1
ATOM 2595 N N . LEU A 1 368 ? 21.649 13.614 -76.324 1.00 30.80 368 LEU A N 1
ATOM 2596 C CA . LEU A 1 368 ? 22.947 14.137 -75.930 1.00 30.80 368 LEU A CA 1
ATOM 2597 C C . LEU A 1 368 ? 22.781 15.058 -74.715 1.00 30.80 368 LEU A C 1
ATOM 2599 O O . LEU A 1 368 ? 22.015 16.015 -74.777 1.00 30.80 368 LEU A O 1
ATOM 2603 N N . ALA A 1 369 ? 23.614 14.863 -73.700 1.00 31.92 369 ALA A N 1
ATOM 2604 C CA . ALA A 1 369 ? 24.256 15.973 -73.007 1.00 31.92 369 ALA A CA 1
ATOM 2605 C C . ALA A 1 369 ? 25.581 15.474 -72.429 1.00 31.92 369 ALA A C 1
ATOM 2607 O O . ALA A 1 369 ? 25.640 14.785 -71.414 1.00 31.92 369 ALA A O 1
ATOM 2608 N N . ALA A 1 370 ? 26.647 15.796 -73.153 1.00 30.62 370 ALA A N 1
ATOM 2609 C CA . ALA A 1 370 ? 28.010 15.680 -72.689 1.00 30.62 370 ALA A CA 1
ATOM 2610 C C . ALA A 1 370 ? 28.247 16.662 -71.533 1.00 30.62 370 ALA A C 1
ATOM 2612 O O . ALA A 1 370 ? 27.964 17.850 -71.660 1.00 30.62 370 ALA A O 1
ATOM 2613 N N . ALA A 1 371 ? 28.849 16.178 -70.452 1.00 31.61 371 ALA A N 1
ATOM 2614 C CA . ALA A 1 371 ? 29.706 16.989 -69.602 1.00 31.61 371 ALA A CA 1
ATOM 2615 C C . ALA A 1 371 ? 30.860 16.104 -69.126 1.00 31.61 371 ALA A C 1
ATOM 2617 O O . ALA A 1 371 ? 30.739 15.273 -68.230 1.00 31.61 371 ALA A O 1
ATOM 2618 N N . VAL A 1 372 ? 31.965 16.261 -69.844 1.00 28.61 372 VAL A N 1
ATOM 2619 C CA . VAL A 1 372 ? 33.297 15.752 -69.540 1.00 28.61 372 VAL A CA 1
ATOM 2620 C C . VAL A 1 372 ? 33.772 16.364 -68.223 1.00 28.61 372 VAL A C 1
ATOM 2622 O O . VAL A 1 372 ? 33.718 17.578 -68.078 1.00 28.61 372 VAL A O 1
ATOM 2625 N N . CYS A 1 373 ? 34.284 15.534 -67.313 1.00 27.80 373 CYS A N 1
ATOM 2626 C CA . CYS A 1 373 ? 35.503 15.825 -66.553 1.00 27.80 373 CYS A CA 1
ATOM 2627 C C . CYS A 1 373 ? 36.002 14.545 -65.869 1.00 27.80 373 CYS A C 1
ATOM 2629 O O . CYS A 1 373 ? 35.612 14.200 -64.757 1.00 27.80 373 CYS A O 1
ATOM 2631 N N . VAL A 1 374 ? 36.888 13.841 -66.575 1.00 28.94 374 VAL A N 1
ATOM 2632 C CA . VAL A 1 374 ? 37.880 12.953 -65.970 1.00 28.94 374 VAL A CA 1
ATOM 2633 C C . VAL A 1 374 ? 38.993 13.853 -65.442 1.00 28.94 374 VAL A C 1
ATOM 2635 O O . VAL A 1 374 ? 39.642 14.539 -66.226 1.00 28.94 374 VAL A O 1
ATOM 2638 N N . VAL A 1 375 ? 39.248 13.825 -64.137 1.00 30.44 375 VAL A N 1
ATOM 2639 C CA . VAL A 1 375 ? 40.601 14.054 -63.623 1.00 30.44 375 VAL A CA 1
ATOM 2640 C C . VAL A 1 375 ? 41.043 12.722 -63.045 1.00 30.44 375 VAL A C 1
ATOM 2642 O O . VAL A 1 375 ? 40.521 12.256 -62.034 1.00 30.44 375 VAL A O 1
ATOM 2645 N N . ALA A 1 376 ? 41.937 12.070 -63.781 1.00 34.28 376 ALA A N 1
ATOM 2646 C CA . ALA A 1 376 ? 42.584 10.840 -63.383 1.00 34.28 376 ALA A CA 1
ATOM 2647 C C . ALA A 1 376 ? 43.503 11.096 -62.183 1.00 34.28 376 ALA A C 1
ATOM 2649 O O . ALA A 1 376 ? 44.211 12.100 -62.114 1.00 34.28 376 ALA A O 1
ATOM 2650 N N . ALA A 1 377 ? 43.488 10.146 -61.256 1.00 36.12 377 ALA A N 1
ATOM 2651 C CA . ALA A 1 377 ? 44.524 9.969 -60.259 1.00 36.12 377 ALA A CA 1
ATOM 2652 C C . ALA A 1 377 ? 45.848 9.542 -60.923 1.00 36.12 377 ALA A C 1
ATOM 2654 O O . ALA A 1 377 ? 45.818 8.888 -61.963 1.00 36.12 377 ALA A O 1
ATOM 2655 N N . PHE A 1 378 ? 46.974 9.872 -60.283 1.00 31.98 378 PHE A N 1
ATOM 2656 C CA . PHE A 1 378 ? 48.058 8.959 -59.871 1.00 31.98 378 PHE A CA 1
ATOM 2657 C C . PHE A 1 378 ? 49.447 9.617 -59.860 1.00 31.98 378 PHE A C 1
ATOM 2659 O O . PHE A 1 378 ? 49.982 10.058 -60.869 1.00 31.98 378 PHE A O 1
ATOM 2666 N N . TYR A 1 379 ? 49.995 9.639 -58.645 1.00 31.83 379 TYR A N 1
ATOM 2667 C CA . TYR A 1 379 ? 51.356 9.290 -58.245 1.00 31.83 379 TYR A CA 1
ATOM 2668 C C . TYR A 1 379 ? 52.356 8.801 -59.314 1.00 31.83 379 TYR A C 1
ATOM 2670 O O . TYR A 1 379 ? 52.095 7.841 -60.030 1.00 31.83 379 TYR A O 1
ATOM 2678 N N . ALA A 1 380 ? 53.560 9.370 -59.184 1.00 32.53 380 ALA A N 1
ATOM 2679 C CA . ALA A 1 380 ? 54.872 8.715 -59.139 1.00 32.53 380 ALA A CA 1
ATOM 2680 C C . ALA A 1 380 ? 55.371 7.933 -60.367 1.00 32.53 380 ALA A C 1
ATOM 2682 O O . ALA A 1 380 ? 55.028 6.772 -60.577 1.00 32.53 380 ALA A O 1
ATOM 2683 N N . LEU A 1 381 ? 56.351 8.545 -61.037 1.00 33.62 381 LEU A N 1
ATOM 2684 C CA . LEU A 1 381 ? 57.708 8.009 -61.173 1.00 33.62 381 LEU A CA 1
ATOM 2685 C C . LEU A 1 381 ? 58.708 9.153 -60.986 1.00 33.62 381 LEU A C 1
ATOM 2687 O O . LEU A 1 381 ? 58.408 10.257 -61.496 1.00 33.62 381 LEU A O 1
#

Sequence (381 aa):
MVENTAVTWPKDSINTGSIVLISAGSNAVGIKSTAALFVLNATAINGASVVSIDTQSSFPITKGAALTVDYGHCERCSSALVSINVPLVVDASSLFRVANCKVVGASNGLLTSAGSITVSDKSAYVIHDSAVESGALFSFPTGLEDASEVYPFAVSGGSTVSFLNLKGSSTGVAAGQSVPNALEQSNVIGGGCVINDKELRVASEYRSHGLSVETVVDSQGASSGTCANAKCIPGNTKPGATVSGTEPCACQCSSTKHNPPFCTSVVDPMQNYDPNVWCAVPNCITCDRLDPSNRCTECDTGYSLTNDYQCKATTTTTKAPTCTAPYCSVCAAGSGSVCSSCRPPYTLSNGVCVANTNVAAGAHTAALAAAVCVVAAFYAL

pLDDT: mean 78.43, std 18.35, range [27.8, 97.81]

Secondary structure (DSSP, 8-state):
-EES-EEEPPTT-S---EEEEEE-SSS---EETT-EEEEES-EEESSSEEEEEE-SS-EEEESS-EEEEES-EEES-SS-SEEE-S-EEE-SS-EEEEES-EEES-TT-SEEE-S-EEE-SS-EEEEES-EESSSBSEE-PPSTT-TTSPPPEEE-TT-EEEEES-EESB--PPTT--BS-EESS-EEEEES-EETTEE--SHHHHHHTTB--SEE--TTSEETTEE-TT---BSS--TTPBP-TT----B---SSS--SS---SSPPGGGG--TT----STTEEEE-TTSTTT-EEEEPTTEEE-TTS-EEE-S----PPP---TTEEEEPTT-SSSEEEEPTTEEEETTEEEE-TT-----------------------

Organism: Leishmania donovani (NCBI:txid5661)

Foldseek 3Di:
DAELAEDEDDPPDPDAAECAEAEDDPDQDEWEDLEEDEAYLYEYHQHQANYAYHYDEEYEQEQLYEYEHENYEYHLHQEANHEAQYEYEYENQYEYEYYLYEYHNYDFAHYEHEDAYEAEQLYEDAYENYEYPADANYAYDYPPDDPPDAHAYAYYHAYEYADELYYYQANNGDAPAAPPPHYYNYAYEYENYQYNNRGDQDQVSCVRRRYNHPYYDYPLCDGPQFHDQRDAPADDADGRDGDDPDHHRYHHPPDVPDRGRHDRPDDDPVNQADPPDAQCAPQAPAADRVCSNFAGDHGHPQWDQDPSRHTHGDPPPPPFPCQPAPQAPAADGNDNHFHPHGHPPFDDDRRHTDGPPPPDDDDDDDDDDDDDDDDDDDDDD